Protein AF-A0A2E6EN56-F1 (afdb_monomer)

pLDDT: mean 85.14, std 18.69, range [26.95, 98.31]

Radius of gyration: 37.31 Å; Cα contacts (8 Å, |Δi|>4): 974; chains: 1; bounding box: 71×85×99 Å

Sequence (585 aa):
MVRAETNTGISQSKRQLKFAREELEQKQYEKALRSAESALRLDPSQVEAILLKALAHRGLRHFKQARLLADAYVEELGLDQLSEDDKKLLERIQGAALSRPRGKRSTAQPAEVYTQVVDPQPYRERVESALAEGRCAASISAAFELTTVAPDYADGWRLSGDAQRCANQLRLALLDYRHYLKLGGEEPTVLRLVERLSPRYGRLIVGVKAPGESKGDLTVRLNWGEEGSRYEPLPDGRWLFQDLPTDTAMELVVSGLGLKTTVLNIEPYAAGETREELIEPEWLGLVTINLVDFPAELASTLLITEDRELQVGPGAKIRVTAVGLSAIVQNEFGTSTTHLHVVPDQQVTFDPRLYLPSRLTVSGLPAGSAVNMTVQTDDGRTVPGYADLPAAQGRIDRDTGVRIAPPYSFNSIAGGTGTLQVDHPLLGERQVELVLEGGALNASVFDWQPLPGVEKVKQAYDSWQQAEARARRGVLRTAVLAGVSGAMAVLGTGLFVGAVAEQLVVDEALQRALEKSDPASLDSAAITQAMADHAAARQRRDGLGAASALSFAVTGLGVSLTVTSGRFAKQRLQSVGPWQPELVE

Secondary structure (DSSP, 8-state):
-HHHHHHHHHHHHHHHHHHHHHHHHTT-HHHHHHHHHHHHHH-TT-THHHHHHHHHHHHTT-HHHHHHHHHHHHHHH-GGG--HHHHHHHHHHHHHHHT--TT----------------SHHHHHHHHHHHHTT-HHHHHHHHHHHHHH-TT-HHHHHHHHHHHHHTT-HHHHHHHHHHHHHTT---HHHHHHHHHHGGGSEEEEEEE---GGGTTS-EEEEEETTEEPP-EE-TTS-EEEEEE-SSS-EEEEEE-TTB--EEEEEPPPPTT-EEEEEE---B--EEEEEEPP--TTT-EEEEE-SS-EEEE-TT-EEEEESSS-EEEEEETTEEEEEE----TT-EEEE-GGGG-EEEEEEESPBTT-EEEEEEE-TTS-EEEEEEEPPTT-SEEPTTT-PEEPPPEEEEEEESEEEEEEEEETTTEEEEEEEEE-TTSEEEEE---TTSTTHHHHHHHHHHHHHHHHHHHHHHHHHHHHHGGG-TTS-----SSSHHHHHHHHHHHHHHHHHHHS-TT---HHHHHHHHHHHHHHHHHHHHHTTS------------SSSHHHHHHHHHHHHTT-S--GGG--

Foldseek 3Di:
DVVVVLVVLQVQLVVLQVVLVVCVVVLVLVSSLVSLVSSCLSPVLPLVSLQSNLSSCVSVVVLVLSLLSLVLSCLSQPPVRDDPVSVVSNCVSVVVVVPDDPPDDPPPPPPPLPPPLDDLVSLVVQLVVCLVVLSLSSNLSSLVVSCSNCVLPLVSLQSNLSSCVSVVVLLSSLVSLVSSVVSVNDDPVSVVSNVVSQLQAEKEKEAEDEPPVWLVFKDKWKDWPPDIFDWDQDPVRITMTGSHAQQTWIWIWIDTFQFATDIDIDHGHHRNHYYYYYHYTDGQAKEKEQEAADPPQLWWKWWDANHDIDTDHGRDIDIGHFPPIKIWIAHPLGIFIDTDNGDHPYYDYDYCQQQAKEKEKEWQAFAQKWKWKWFQTPVRDIDIDIDGGHLVAADQDPQQRTGTHDTDMDGSDGFHKMKIWIAHPQQGIDIDIDGGRGSYYHYYYDDSCPRNRSVLSRVVVVVLVVLLVVLVVVLVVLCVVVPPVDPDDDPPPPPPVPVVVLVVVLVVQLVVLVVPPDPVHPDPVSNVVSVVVSVVSVVVVVVVVVPPPDDDDDDDDDDDPVVPSVVVSVVSNVVSPDRRSVPRD

Nearest PDB structures (foldseek):
  1na0-assembly2_B  TM=5.836E-01  e=9.734E-04  unidentified
  6i57-assembly1_A  TM=5.071E-01  e=2.298E-02  Homo sapiens
  8ffw-assembly1_D  TM=5.699E-01  e=5.393E-02  Homo sapiens
  1kt1-assembly1_A  TM=5.776E-01  e=9.366E-02  Saimiri boliviensis
  4zlh-assembly1_A  TM=3.851E-01  e=9.366E-02  Escherichia coli O157:H7

Structure (mmCIF, N/CA/C/O backbone):
data_AF-A0A2E6EN56-F1
#
_entry.id   AF-A0A2E6EN56-F1
#
loop_
_atom_site.group_PDB
_atom_site.id
_atom_site.type_symbol
_atom_site.label_atom_id
_atom_site.label_alt_id
_atom_site.label_comp_id
_atom_site.label_asym_id
_atom_site.label_entity_id
_atom_site.label_seq_id
_atom_site.pdbx_PDB_ins_code
_atom_site.Cartn_x
_atom_site.Cartn_y
_atom_site.Cartn_z
_atom_site.occupancy
_atom_site.B_iso_or_equiv
_atom_site.auth_seq_id
_atom_site.auth_comp_id
_atom_site.auth_asym_id
_atom_site.auth_atom_id
_atom_site.pdbx_PDB_model_num
ATOM 1 N N . MET A 1 1 ? 4.868 39.480 -45.527 1.00 55.81 1 MET A N 1
ATOM 2 C CA . MET A 1 1 ? 3.785 38.661 -44.937 1.00 55.81 1 MET A CA 1
ATOM 3 C C . MET A 1 1 ? 4.239 37.835 -43.731 1.00 55.81 1 MET A C 1
ATOM 5 O O . MET A 1 1 ? 3.549 37.892 -42.730 1.00 55.81 1 MET A O 1
ATOM 9 N N . VAL A 1 2 ? 5.426 37.213 -43.736 1.00 53.62 2 VAL A N 1
ATOM 10 C CA . VAL A 1 2 ? 5.925 36.342 -42.637 1.00 53.62 2 VAL A CA 1
ATOM 11 C C . VAL A 1 2 ? 5.974 36.986 -41.228 1.00 53.62 2 VAL A C 1
ATOM 13 O O . VAL A 1 2 ? 5.741 36.307 -40.239 1.00 53.62 2 VAL A O 1
ATOM 16 N N . ARG A 1 3 ? 6.190 38.307 -41.090 1.00 56.44 3 ARG A N 1
ATOM 17 C CA . ARG A 1 3 ? 6.227 38.983 -39.766 1.00 56.44 3 ARG A CA 1
ATOM 18 C C . ARG A 1 3 ? 4.864 39.143 -39.067 1.00 56.44 3 ARG A C 1
ATOM 20 O O . ARG A 1 3 ? 4.837 39.441 -37.878 1.00 56.44 3 ARG A O 1
ATOM 27 N N . ALA A 1 4 ? 3.744 39.013 -39.784 1.00 61.06 4 ALA A N 1
ATOM 28 C CA . ALA A 1 4 ? 2.412 39.173 -39.186 1.00 61.06 4 ALA A CA 1
ATOM 29 C C . ALA A 1 4 ? 1.901 37.869 -38.539 1.00 61.06 4 ALA A C 1
ATOM 31 O O . ALA A 1 4 ? 1.191 37.917 -37.534 1.00 61.06 4 ALA A O 1
ATOM 32 N N . GLU A 1 5 ? 2.315 36.714 -39.066 1.00 59.47 5 GLU A N 1
ATOM 33 C CA . GLU A 1 5 ? 1.941 35.385 -38.557 1.00 59.47 5 GLU A CA 1
ATOM 34 C C . GLU A 1 5 ? 2.722 35.007 -37.285 1.00 59.47 5 GLU A C 1
ATOM 36 O O . GLU A 1 5 ? 2.162 34.434 -36.353 1.00 59.47 5 GLU A O 1
ATOM 41 N N . THR A 1 6 ? 3.983 35.433 -37.153 1.00 65.75 6 THR A N 1
ATOM 42 C CA . THR A 1 6 ? 4.782 35.172 -35.938 1.00 65.75 6 THR A CA 1
ATOM 43 C C . THR A 1 6 ? 4.214 35.861 -34.691 1.00 65.75 6 THR A C 1
ATOM 45 O O . THR A 1 6 ? 4.269 35.314 -33.592 1.00 65.75 6 THR A O 1
ATOM 48 N N . ASN A 1 7 ? 3.597 37.039 -34.839 1.00 76.00 7 ASN A N 1
ATOM 49 C CA . ASN A 1 7 ? 3.002 37.763 -33.708 1.00 76.00 7 ASN A CA 1
ATOM 50 C C . ASN A 1 7 ? 1.681 37.140 -33.221 1.00 76.00 7 ASN A C 1
ATOM 52 O O . ASN A 1 7 ? 1.316 37.283 -32.048 1.00 76.00 7 ASN A O 1
ATOM 56 N N . THR A 1 8 ? 0.957 36.435 -34.094 1.00 86.81 8 THR A N 1
ATOM 57 C CA . THR A 1 8 ? -0.288 35.751 -33.715 1.00 86.81 8 THR A CA 1
ATOM 58 C C . THR A 1 8 ? -0.005 34.459 -32.951 1.00 86.81 8 THR A C 1
ATOM 60 O O . THR A 1 8 ? -0.634 34.242 -31.918 1.00 86.81 8 THR A O 1
ATOM 63 N N . GLY A 1 9 ? 1.001 33.672 -33.347 1.00 88.69 9 GLY A N 1
ATOM 64 C CA . GLY A 1 9 ? 1.415 32.469 -32.606 1.00 88.69 9 GLY A CA 1
ATOM 65 C C . GLY A 1 9 ? 1.876 32.767 -31.173 1.00 88.69 9 GLY A C 1
ATOM 66 O O . GLY A 1 9 ? 1.345 32.199 -30.219 1.00 88.69 9 GLY A O 1
ATOM 67 N N . ILE A 1 10 ? 2.772 33.746 -30.998 1.00 91.12 10 ILE A N 1
ATOM 68 C CA . ILE A 1 10 ? 3.302 34.133 -29.675 1.00 91.12 10 ILE A CA 1
ATOM 69 C C . ILE A 1 10 ? 2.187 34.662 -28.757 1.00 91.12 10 ILE A C 1
ATOM 71 O O . ILE A 1 10 ? 2.121 34.324 -27.573 1.00 91.12 10 ILE A O 1
ATOM 75 N N . SER A 1 11 ? 1.276 35.491 -29.279 1.00 93.06 11 SER A N 1
ATOM 76 C CA . SER A 1 11 ? 0.159 36.013 -28.474 1.00 93.06 11 SER A CA 1
ATOM 77 C C . SER A 1 11 ? -0.835 34.918 -28.074 1.00 93.06 11 SER A C 1
ATOM 79 O O . SER A 1 11 ? -1.325 34.921 -26.941 1.00 93.06 11 SER A O 1
ATOM 81 N N . GLN A 1 12 ? -1.091 33.948 -28.956 1.00 93.94 12 GLN A N 1
ATOM 82 C CA . GLN A 1 12 ? -1.894 32.772 -28.627 1.00 93.94 12 GLN A CA 1
ATOM 83 C C . GLN A 1 12 ? -1.198 31.877 -27.596 1.00 93.94 12 GLN A C 1
ATOM 85 O O . GLN A 1 12 ? -1.860 31.458 -26.648 1.00 93.94 12 GLN A O 1
ATOM 90 N N . SER A 1 13 ? 0.114 31.648 -27.710 1.00 95.06 13 SER A N 1
ATOM 91 C CA . SER A 1 13 ? 0.883 30.883 -26.720 1.00 95.06 13 SER A CA 1
ATOM 92 C C . SER A 1 13 ? 0.779 31.502 -25.322 1.00 95.06 13 SER A C 1
ATOM 94 O O . SER A 1 13 ? 0.376 30.833 -24.370 1.00 95.06 13 SER A O 1
ATOM 96 N N . LYS A 1 14 ? 0.990 32.821 -25.202 1.00 96.00 14 LYS A N 1
ATOM 97 C CA . LYS A 1 14 ? 0.831 33.552 -23.929 1.00 96.00 14 LYS A CA 1
ATOM 98 C C . LYS A 1 14 ? -0.570 33.412 -23.334 1.00 96.00 14 LYS A C 1
ATOM 100 O O . LYS A 1 14 ? -0.722 33.333 -22.114 1.00 96.00 14 LYS A O 1
ATOM 105 N N . ARG A 1 15 ? -1.603 33.371 -24.180 1.00 96.75 15 ARG A N 1
ATOM 106 C CA . ARG A 1 15 ? -2.985 33.141 -23.738 1.00 96.75 15 ARG A CA 1
ATOM 107 C C . ARG A 1 15 ? -3.179 31.720 -23.206 1.00 96.75 15 ARG A C 1
ATOM 109 O O . ARG A 1 15 ? -3.791 31.566 -22.156 1.00 96.75 15 ARG A O 1
ATOM 116 N N . GLN A 1 16 ? -2.642 30.713 -23.893 1.00 97.50 16 GLN A N 1
ATOM 117 C CA . GLN A 1 16 ? -2.693 29.319 -23.439 1.00 97.50 16 GLN A CA 1
ATOM 118 C C . GLN A 1 16 ? -1.946 29.123 -22.115 1.00 97.50 16 GLN A C 1
ATOM 120 O O . GLN A 1 16 ? -2.447 28.463 -21.210 1.00 97.50 16 GLN A O 1
ATOM 125 N N . LEU A 1 17 ? -0.802 29.786 -21.949 1.00 97.38 17 LEU A N 1
ATOM 126 C CA . LEU A 1 17 ? -0.060 29.780 -20.693 1.00 97.38 17 LEU A CA 1
ATOM 127 C C . LEU A 1 17 ? -0.869 30.392 -19.540 1.00 97.38 17 LEU A C 1
ATOM 129 O O . LEU A 1 17 ? -0.884 29.854 -18.434 1.00 97.38 17 LEU A O 1
ATOM 133 N N . LYS A 1 18 ? -1.578 31.500 -19.798 1.00 97.62 18 LYS A N 1
ATOM 134 C CA . LYS A 1 18 ? -2.479 32.106 -18.811 1.00 97.62 18 LYS A CA 1
ATOM 135 C C . LYS A 1 18 ? -3.576 31.125 -18.382 1.00 97.62 18 LYS A C 1
ATOM 137 O O . LYS A 1 18 ? -3.785 30.971 -17.183 1.00 97.62 18 LYS A O 1
ATOM 142 N N . PHE A 1 19 ? -4.210 30.433 -19.331 1.00 97.62 19 PHE A N 1
ATOM 143 C CA . PHE A 1 19 ? -5.202 29.401 -19.014 1.00 97.62 19 PHE A CA 1
ATOM 144 C C . PHE A 1 19 ? -4.607 28.264 -18.184 1.00 97.62 19 PHE A C 1
ATOM 146 O O . PHE A 1 19 ? -5.198 27.884 -17.179 1.00 97.62 19 PHE A O 1
ATOM 153 N N . ALA A 1 20 ? -3.404 27.792 -18.520 1.00 97.56 20 ALA A N 1
ATOM 154 C CA . ALA A 1 20 ? -2.742 26.742 -17.753 1.00 97.56 20 ALA A CA 1
ATOM 155 C C . ALA A 1 20 ? -2.527 27.125 -16.275 1.00 97.56 20 ALA A C 1
ATOM 157 O O . ALA A 1 20 ? -2.727 26.289 -15.392 1.00 97.56 20 ALA A O 1
ATOM 158 N N . ARG A 1 21 ? -2.167 28.386 -15.983 1.00 97.31 21 ARG A N 1
ATOM 159 C CA . ARG A 1 21 ? -2.047 28.879 -14.596 1.00 97.31 21 ARG A CA 1
ATOM 160 C C . ARG A 1 21 ? -3.393 28.888 -13.873 1.00 97.31 21 ARG A C 1
ATOM 162 O O . ARG A 1 21 ? -3.497 28.342 -12.778 1.00 97.31 21 ARG A O 1
ATOM 169 N N . GLU A 1 22 ? -4.420 29.461 -14.498 1.00 97.81 22 GLU A N 1
ATOM 170 C CA . GLU A 1 22 ? -5.772 29.538 -13.922 1.00 97.81 22 GLU A CA 1
ATOM 171 C C . GLU A 1 22 ? -6.339 28.134 -13.636 1.00 97.81 22 GLU A C 1
ATOM 173 O O . GLU A 1 22 ? -6.933 27.882 -12.588 1.00 97.81 22 GLU A O 1
ATOM 178 N N . GLU A 1 23 ? -6.104 27.182 -14.538 1.00 97.81 23 GLU A N 1
ATOM 179 C CA . GLU A 1 23 ? -6.534 25.791 -14.387 1.00 97.81 23 GLU A CA 1
ATOM 180 C C . GLU A 1 23 ? -5.770 25.062 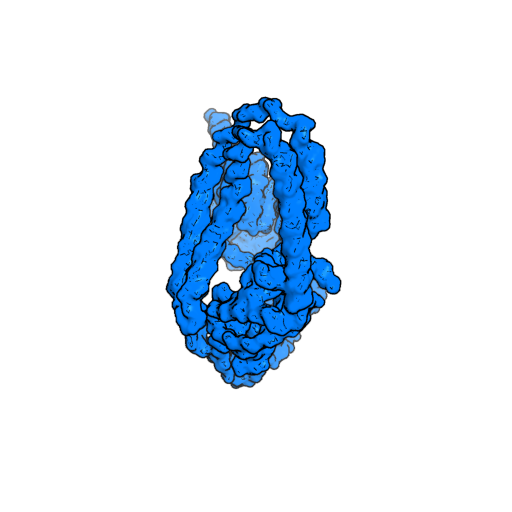-13.270 1.00 97.81 23 GLU A C 1
ATOM 182 O O . GLU A 1 23 ? -6.375 24.281 -12.530 1.00 97.81 23 GLU A O 1
ATOM 187 N N . LEU A 1 24 ? -4.472 25.338 -13.086 1.00 97.12 24 LEU A N 1
ATOM 188 C CA . LEU A 1 24 ? -3.689 24.823 -11.954 1.00 97.12 24 LEU A CA 1
ATOM 189 C C . LEU A 1 24 ? -4.214 25.324 -10.607 1.00 97.12 24 LEU A C 1
ATOM 191 O O . LEU A 1 24 ? -4.358 24.527 -9.676 1.00 97.12 24 LEU A O 1
ATOM 195 N N . GLU A 1 25 ? -4.518 26.618 -10.502 1.00 96.44 25 GLU A N 1
ATOM 196 C CA . GLU A 1 25 ? -5.085 27.228 -9.291 1.00 96.44 25 GLU A CA 1
ATOM 197 C C . GLU A 1 25 ? -6.437 26.599 -8.931 1.00 96.44 25 GLU A C 1
ATOM 199 O O . GLU A 1 25 ? -6.714 26.314 -7.763 1.00 96.44 25 GLU A O 1
ATOM 204 N N . GLN A 1 26 ? -7.242 26.280 -9.947 1.00 97.38 26 GLN A N 1
ATOM 205 C CA . GLN A 1 26 ? -8.521 25.579 -9.807 1.00 97.38 26 GLN A CA 1
ATOM 206 C C . GLN A 1 26 ? -8.382 24.060 -9.619 1.00 97.38 26 GLN A C 1
ATOM 208 O O . GLN A 1 26 ? -9.392 23.360 -9.540 1.00 97.38 26 GLN A O 1
ATOM 213 N N . LYS A 1 27 ? -7.152 23.531 -9.546 1.00 96.25 27 LYS A N 1
ATOM 214 C CA . LYS A 1 27 ? -6.843 22.093 -9.443 1.00 96.25 27 LYS A CA 1
ATOM 215 C C . LYS A 1 27 ? -7.382 21.253 -10.614 1.00 96.25 27 LYS A C 1
ATOM 217 O O . LYS A 1 27 ? -7.577 20.048 -10.478 1.00 96.25 27 LYS A O 1
ATOM 222 N N . GLN A 1 28 ? -7.591 21.864 -11.779 1.00 96.38 28 GLN A N 1
ATOM 223 C CA . GLN A 1 28 ? -7.999 21.198 -13.021 1.00 96.38 28 GLN A CA 1
ATOM 224 C C . GLN A 1 28 ? -6.760 20.725 -13.794 1.00 96.38 28 GLN A C 1
ATOM 226 O O . GLN A 1 28 ? -6.487 21.166 -14.910 1.00 96.38 28 GLN A O 1
ATOM 231 N N . TYR A 1 29 ? -5.986 19.829 -13.178 1.00 95.81 29 TYR A N 1
ATOM 232 C CA . TYR A 1 29 ? -4.628 19.490 -13.618 1.00 95.81 29 TYR A CA 1
ATOM 233 C C . TYR A 1 29 ? -4.540 18.964 -15.060 1.00 95.81 29 TYR A C 1
ATOM 235 O O . TYR A 1 29 ? -3.627 19.334 -15.791 1.00 95.81 29 TYR A O 1
ATOM 243 N N . GLU A 1 30 ? -5.496 18.152 -15.511 1.00 93.25 30 GLU A N 1
ATOM 244 C CA . GLU A 1 30 ? -5.507 17.634 -16.889 1.00 93.25 30 GLU A CA 1
ATOM 245 C C . GLU A 1 30 ? -5.739 18.726 -17.937 1.00 93.25 30 GLU A C 1
ATOM 247 O O . GLU A 1 30 ? -5.159 18.687 -19.021 1.00 93.25 30 GLU A O 1
ATOM 252 N N . LYS A 1 31 ? -6.585 19.718 -17.628 1.00 93.88 31 LYS A N 1
ATOM 253 C CA . LYS A 1 31 ? -6.787 20.859 -18.526 1.00 93.88 31 LYS A CA 1
ATOM 254 C C . LYS A 1 31 ? -5.544 21.735 -18.563 1.00 93.88 31 LYS A C 1
ATOM 256 O O . LYS A 1 31 ? -5.072 22.032 -19.655 1.00 93.88 31 LYS A O 1
ATOM 261 N N . ALA A 1 32 ? -4.957 22.003 -17.394 1.00 96.19 32 ALA A N 1
ATOM 262 C CA . ALA A 1 32 ? -3.712 22.750 -17.302 1.00 96.19 32 ALA A CA 1
ATOM 263 C C . ALA A 1 32 ? -2.592 22.120 -18.142 1.00 96.19 32 ALA A C 1
ATOM 265 O O . ALA A 1 32 ? -1.861 22.842 -18.818 1.00 96.19 32 ALA A O 1
ATOM 266 N N . LEU A 1 33 ? -2.492 20.782 -18.157 1.00 94.06 33 LEU A N 1
ATOM 267 C CA . LEU A 1 33 ? -1.560 20.063 -19.032 1.00 94.06 33 LEU A CA 1
ATOM 268 C C . LEU A 1 33 ? -1.819 20.354 -20.512 1.00 94.06 33 LEU A C 1
ATOM 270 O O . LEU A 1 33 ? -0.882 20.727 -21.215 1.00 94.06 33 LEU A O 1
ATOM 274 N N . ARG A 1 34 ? -3.072 20.250 -20.975 1.00 92.31 34 ARG A N 1
ATOM 275 C CA . ARG A 1 34 ? -3.441 20.529 -22.377 1.00 92.31 34 ARG A CA 1
ATOM 276 C C . ARG A 1 34 ? -3.173 21.980 -22.779 1.00 92.31 34 ARG A C 1
ATOM 278 O O . ARG A 1 34 ? -2.689 22.236 -23.883 1.00 92.31 34 ARG A O 1
ATOM 285 N N . SER A 1 35 ? -3.475 22.925 -21.894 1.00 95.75 35 SER A N 1
ATOM 286 C CA . SER A 1 35 ? -3.231 24.353 -22.113 1.00 95.75 35 SER A CA 1
ATOM 287 C C . SER A 1 35 ? -1.729 24.651 -22.174 1.00 95.75 35 SER A C 1
ATOM 289 O O . SER A 1 35 ? -1.264 25.304 -23.108 1.00 95.75 35 SER A O 1
ATOM 291 N N . ALA A 1 36 ? -0.935 24.106 -21.247 1.00 95.81 36 ALA A N 1
ATOM 292 C CA . ALA A 1 36 ? 0.518 24.274 -21.251 1.00 95.81 36 ALA A CA 1
ATOM 293 C C . ALA A 1 36 ? 1.183 23.600 -22.467 1.00 95.81 36 ALA A C 1
ATOM 295 O O . ALA A 1 36 ? 2.085 24.168 -23.079 1.00 95.81 36 ALA A O 1
ATOM 296 N N . GLU A 1 37 ? 0.710 22.422 -22.873 1.00 91.56 37 GLU A N 1
ATOM 297 C CA . GLU A 1 37 ? 1.168 21.742 -24.089 1.00 91.56 37 GLU A CA 1
ATOM 298 C C . GLU A 1 37 ? 0.831 22.541 -25.352 1.00 91.56 37 GLU A C 1
ATOM 300 O O . GLU A 1 37 ? 1.676 22.707 -26.233 1.00 91.56 37 GLU A O 1
ATOM 305 N N . SER A 1 38 ? -0.370 23.120 -25.412 1.00 92.19 38 SER A N 1
ATOM 306 C CA . SER A 1 38 ? -0.758 24.017 -26.501 1.00 92.19 38 SER A CA 1
ATOM 307 C C . SER A 1 38 ? 0.135 25.257 -26.565 1.00 92.19 38 SER A C 1
ATOM 309 O O . SER A 1 38 ? 0.482 25.681 -27.665 1.00 92.19 38 SER A O 1
ATOM 311 N N . ALA A 1 39 ? 0.534 25.816 -25.416 1.00 94.25 39 ALA A N 1
ATOM 312 C CA . ALA A 1 39 ? 1.480 26.930 -25.356 1.00 94.25 39 ALA A CA 1
ATOM 313 C C . ALA A 1 39 ? 2.852 26.541 -25.935 1.00 94.25 39 ALA A C 1
ATOM 315 O O . ALA A 1 39 ? 3.345 27.236 -26.821 1.00 94.25 39 ALA A O 1
ATOM 316 N N . LEU A 1 40 ? 3.415 25.396 -25.524 1.00 90.06 40 LEU A N 1
ATOM 317 C CA . LEU A 1 40 ? 4.697 24.893 -26.050 1.00 90.06 40 LEU A CA 1
ATOM 318 C C . LEU A 1 40 ? 4.652 24.585 -27.548 1.00 90.06 40 LEU A C 1
ATOM 320 O O . LEU A 1 40 ? 5.636 24.793 -28.248 1.00 90.06 40 LEU A O 1
ATOM 324 N N . ARG A 1 41 ? 3.518 24.091 -28.055 1.00 87.38 41 ARG A N 1
ATOM 325 C CA . ARG A 1 41 ? 3.346 23.836 -29.491 1.00 87.38 41 ARG A CA 1
ATOM 326 C C . ARG A 1 41 ? 3.322 25.132 -30.306 1.00 87.38 41 ARG A C 1
ATOM 328 O O . ARG A 1 41 ? 3.822 25.156 -31.423 1.00 87.38 41 ARG A O 1
ATOM 335 N N . LEU A 1 42 ? 2.699 26.183 -29.772 1.00 90.19 42 LEU A N 1
ATOM 336 C CA . LEU A 1 42 ? 2.596 27.487 -30.436 1.00 90.19 42 LEU A CA 1
ATOM 337 C C . LEU A 1 42 ? 3.894 28.298 -30.342 1.00 90.19 42 LEU A C 1
ATOM 339 O O . LEU A 1 42 ? 4.216 29.039 -31.267 1.00 90.19 42 LEU A O 1
ATOM 343 N N . ASP A 1 43 ? 4.607 28.181 -29.223 1.00 90.62 43 ASP A N 1
ATOM 344 C CA . ASP A 1 43 ? 5.891 28.831 -28.977 1.00 90.62 43 ASP A CA 1
ATOM 345 C C . ASP A 1 43 ? 6.791 27.911 -28.130 1.00 90.62 43 ASP A C 1
ATOM 347 O O . ASP A 1 43 ? 6.663 27.882 -26.899 1.00 90.62 43 ASP A O 1
ATOM 351 N N . PRO A 1 44 ? 7.716 27.169 -28.767 1.00 85.06 44 PRO A N 1
ATOM 352 C CA . PRO A 1 44 ? 8.646 26.287 -28.065 1.00 85.06 44 PRO A CA 1
ATOM 353 C C . PRO A 1 44 ? 9.588 27.009 -27.092 1.00 85.06 44 PRO A C 1
ATOM 355 O O . PRO A 1 44 ? 10.167 26.355 -26.230 1.00 85.06 44 PRO A O 1
ATOM 358 N N . SER A 1 45 ? 9.739 28.337 -27.203 1.00 87.81 45 SER A N 1
ATOM 359 C CA . SER A 1 45 ? 10.585 29.136 -26.304 1.00 87.81 45 SER A CA 1
ATOM 360 C C . SER A 1 45 ? 9.906 29.490 -24.974 1.00 87.81 45 SER A C 1
ATOM 362 O O . SER A 1 45 ? 10.530 30.084 -24.095 1.00 87.81 45 SER A O 1
ATOM 364 N N . GLN A 1 46 ? 8.634 29.120 -24.785 1.00 92.56 46 GLN A N 1
ATOM 365 C CA . GLN A 1 46 ? 7.878 29.431 -23.573 1.00 92.56 46 GLN A CA 1
ATOM 366 C C . GLN A 1 46 ? 8.231 28.479 -22.414 1.00 92.56 46 GLN A C 1
ATOM 368 O O . GLN A 1 46 ? 7.434 27.628 -22.017 1.00 92.56 46 GLN A O 1
ATOM 373 N N . VAL A 1 47 ? 9.422 28.660 -21.836 1.00 92.06 47 VAL A N 1
ATOM 374 C CA . VAL A 1 47 ? 10.010 27.787 -20.799 1.00 92.06 47 VAL A CA 1
ATOM 375 C C . VAL A 1 47 ? 9.092 27.590 -19.585 1.00 92.06 47 VAL A C 1
ATOM 377 O O . VAL A 1 47 ? 8.988 26.493 -19.044 1.00 92.06 47 VAL A O 1
ATOM 380 N N . GLU A 1 48 ? 8.334 28.614 -19.195 1.00 94.44 48 GLU A N 1
ATOM 381 C CA . GLU A 1 48 ? 7.390 28.527 -18.073 1.00 94.44 48 GLU A CA 1
ATOM 382 C C . GLU A 1 48 ? 6.310 27.447 -18.255 1.00 94.44 48 GLU A C 1
ATOM 384 O O . GLU A 1 48 ? 5.859 26.845 -17.279 1.00 94.44 48 GLU A O 1
ATOM 389 N N . ALA A 1 49 ? 5.909 27.142 -19.493 1.00 94.50 49 ALA A N 1
ATOM 390 C CA . ALA A 1 49 ? 4.941 26.078 -19.739 1.00 94.50 49 ALA A CA 1
ATOM 391 C C . ALA A 1 49 ? 5.456 24.712 -19.247 1.00 94.50 49 ALA A C 1
ATOM 393 O O . ALA A 1 49 ? 4.656 23.893 -18.795 1.00 94.50 49 ALA A O 1
ATOM 394 N N . ILE A 1 50 ? 6.776 24.486 -19.252 1.00 93.62 50 ILE A N 1
ATOM 395 C CA . ILE A 1 50 ? 7.412 23.272 -18.718 1.00 93.62 50 ILE A CA 1
ATOM 396 C C . ILE A 1 50 ? 7.168 23.164 -17.204 1.00 93.62 50 ILE A C 1
ATOM 398 O O . ILE A 1 50 ? 6.725 22.117 -16.722 1.00 93.62 50 ILE A O 1
ATOM 402 N N . LEU A 1 51 ? 7.363 24.259 -16.459 1.00 95.50 51 LEU A N 1
ATOM 403 C CA . LEU A 1 51 ? 7.106 24.305 -15.016 1.00 95.50 51 LEU A CA 1
ATOM 404 C C . LEU A 1 51 ? 5.625 24.062 -14.694 1.00 95.50 51 LEU A C 1
ATOM 406 O O . LEU A 1 51 ? 5.304 23.287 -13.789 1.00 95.50 51 LEU A O 1
ATOM 410 N N . LEU A 1 52 ? 4.705 24.670 -15.451 1.00 96.25 52 LEU A N 1
ATOM 411 C CA . LEU A 1 52 ? 3.268 24.450 -15.253 1.00 96.25 52 LEU A CA 1
ATOM 412 C C . LEU A 1 52 ? 2.882 22.985 -15.506 1.00 96.25 52 LEU A C 1
ATOM 414 O O . LEU A 1 52 ? 2.104 22.416 -14.734 1.00 96.25 52 LEU A O 1
ATOM 418 N N . LYS A 1 53 ? 3.476 22.328 -16.513 1.00 95.50 53 LYS A N 1
ATOM 419 C CA . LYS A 1 53 ? 3.295 20.882 -16.719 1.00 95.50 53 LYS A CA 1
ATOM 420 C C . LYS A 1 53 ? 3.827 20.075 -15.537 1.00 95.50 53 LYS A C 1
ATOM 422 O O . LYS A 1 53 ? 3.124 19.184 -15.058 1.00 95.50 53 LYS A O 1
ATOM 427 N N . ALA A 1 54 ? 5.015 20.400 -15.024 1.00 94.88 54 ALA A N 1
ATOM 428 C CA . ALA A 1 54 ? 5.590 19.725 -13.859 1.00 94.88 54 ALA A CA 1
ATOM 429 C C . ALA A 1 54 ? 4.653 19.800 -12.638 1.00 94.88 54 ALA A C 1
ATOM 431 O O . ALA A 1 54 ? 4.371 18.791 -11.983 1.00 94.88 54 ALA A O 1
ATOM 432 N N . LEU A 1 55 ? 4.099 20.986 -12.368 1.00 95.06 55 LEU A N 1
ATOM 433 C CA . LEU A 1 55 ? 3.138 21.211 -11.287 1.00 95.06 55 LEU A CA 1
ATOM 434 C C . LEU A 1 55 ? 1.826 20.449 -11.497 1.00 95.06 55 LEU A C 1
ATOM 436 O O . LEU A 1 55 ? 1.297 19.876 -10.540 1.00 95.06 55 LEU A O 1
ATOM 440 N N . A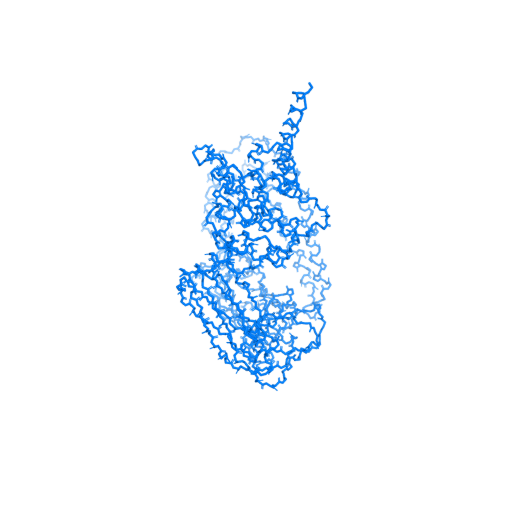LA A 1 56 ? 1.318 20.394 -12.728 1.00 95.19 56 ALA A N 1
ATOM 441 C CA . ALA A 1 56 ? 0.101 19.656 -13.043 1.00 95.19 56 ALA A CA 1
ATOM 442 C C . ALA A 1 56 ? 0.298 18.141 -12.865 1.00 95.19 56 ALA A C 1
ATOM 444 O O . ALA A 1 56 ? -0.502 17.492 -12.189 1.00 95.19 56 ALA A O 1
ATOM 445 N N . HIS A 1 57 ? 1.410 17.587 -13.362 1.00 92.81 57 HIS A N 1
ATOM 446 C CA . HIS A 1 57 ? 1.783 16.188 -13.130 1.00 92.81 57 HIS A CA 1
ATOM 447 C C . HIS A 1 57 ? 1.923 15.873 -11.640 1.00 92.81 57 HIS A C 1
ATOM 449 O O . HIS A 1 57 ? 1.449 14.835 -11.179 1.00 92.81 57 HIS A O 1
ATOM 455 N N . ARG A 1 58 ? 2.501 16.784 -10.852 1.00 92.75 58 ARG A N 1
ATOM 456 C CA . ARG A 1 58 ? 2.556 16.634 -9.395 1.00 92.75 58 ARG A CA 1
ATOM 457 C C . ARG A 1 58 ? 1.160 16.614 -8.769 1.00 92.75 58 ARG A C 1
ATOM 459 O O . ARG A 1 58 ? 0.913 15.780 -7.898 1.00 92.75 58 ARG A O 1
ATOM 466 N N . GLY A 1 59 ? 0.257 17.495 -9.202 1.00 91.88 59 GLY A N 1
ATOM 467 C CA . GLY A 1 59 ? -1.145 17.516 -8.767 1.00 91.88 59 GLY A CA 1
ATOM 468 C C . GLY A 1 59 ? -1.869 16.194 -9.037 1.00 91.88 59 GLY A C 1
ATOM 469 O O . GLY A 1 59 ? -2.582 15.691 -8.170 1.00 91.88 59 GLY A O 1
ATOM 470 N N . LEU A 1 60 ? -1.578 15.575 -10.185 1.00 90.88 60 LEU A N 1
ATOM 471 C CA . LEU A 1 60 ? -2.043 14.237 -10.575 1.00 90.88 60 LEU A CA 1
ATOM 472 C C . LEU A 1 60 ? -1.276 13.084 -9.908 1.00 90.88 60 LEU A C 1
ATOM 474 O O . LEU A 1 60 ? -1.586 11.921 -10.140 1.00 90.88 60 LEU A O 1
ATOM 478 N N . ARG A 1 61 ? -0.278 13.374 -9.062 1.00 89.06 61 ARG A N 1
ATOM 479 C CA . ARG A 1 61 ? 0.607 12.386 -8.413 1.00 89.06 61 ARG A CA 1
ATOM 480 C C . ARG A 1 61 ? 1.477 11.576 -9.389 1.00 89.06 61 ARG A C 1
ATOM 482 O O . ARG A 1 61 ? 1.990 10.512 -9.033 1.00 89.06 61 ARG A O 1
ATOM 489 N N . HIS A 1 62 ? 1.716 12.111 -10.583 1.00 86.31 62 HIS A N 1
ATOM 490 C CA . HIS A 1 62 ? 2.665 11.621 -11.587 1.00 86.31 62 HIS A CA 1
ATOM 491 C C . HIS A 1 62 ? 4.082 12.136 -11.271 1.00 86.31 62 HIS A C 1
ATOM 493 O O . HIS A 1 62 ? 4.656 12.945 -11.999 1.00 86.31 62 HIS A O 1
ATOM 499 N N . PHE A 1 63 ? 4.635 11.727 -10.123 1.00 86.50 63 PHE A N 1
ATOM 500 C CA . PHE A 1 63 ? 5.856 12.333 -9.569 1.00 86.50 63 PHE A CA 1
ATOM 501 C C . PHE A 1 63 ? 7.107 12.147 -10.440 1.00 86.50 63 PHE A C 1
ATOM 503 O O . PHE A 1 63 ? 7.919 13.066 -10.509 1.00 86.50 63 PHE A O 1
ATOM 510 N N . LYS A 1 64 ? 7.254 11.006 -11.133 1.00 82.75 64 LYS A N 1
ATOM 511 C CA . LYS A 1 64 ? 8.393 10.762 -12.040 1.00 82.75 64 LYS A CA 1
ATOM 512 C C . LYS A 1 64 ? 8.395 11.784 -13.182 1.00 82.75 64 LYS A C 1
ATOM 514 O O . LYS A 1 64 ? 9.407 12.427 -13.428 1.00 82.75 64 LYS A O 1
ATOM 519 N N . GLN A 1 65 ? 7.238 11.997 -13.804 1.00 84.25 65 GLN A N 1
ATOM 520 C CA . GLN A 1 65 ? 7.040 12.970 -14.878 1.00 84.25 65 GLN A CA 1
ATOM 521 C C . GLN A 1 65 ? 7.233 14.403 -14.387 1.00 84.25 65 GLN A C 1
ATOM 523 O O . GLN A 1 65 ? 7.928 15.186 -15.027 1.00 84.25 65 GLN A O 1
ATOM 528 N N . ALA A 1 66 ? 6.662 14.733 -13.225 1.00 90.12 66 ALA A N 1
ATOM 529 C CA . ALA A 1 66 ? 6.827 16.049 -12.618 1.00 90.12 66 ALA A CA 1
ATOM 530 C C . ALA A 1 66 ? 8.306 16.390 -12.392 1.00 90.12 66 ALA A C 1
ATOM 532 O O . ALA A 1 66 ? 8.719 17.514 -12.655 1.00 90.12 66 ALA A O 1
ATOM 533 N N . ARG A 1 67 ? 9.105 15.415 -11.941 1.00 88.38 67 ARG A N 1
ATOM 534 C CA . ARG A 1 67 ? 10.544 15.586 -11.735 1.00 88.38 67 ARG A CA 1
ATOM 535 C C . ARG A 1 67 ? 11.302 15.779 -13.049 1.00 88.38 67 ARG A C 1
ATOM 537 O O . ARG A 1 67 ? 12.067 16.725 -13.138 1.00 88.38 67 ARG A O 1
ATOM 544 N N . LEU A 1 68 ? 11.051 14.951 -14.065 1.00 81.38 68 LEU A N 1
ATOM 545 C CA . LEU A 1 68 ? 11.709 15.094 -15.372 1.00 81.38 68 LEU A CA 1
ATOM 546 C C . LEU A 1 68 ? 11.458 16.475 -15.997 1.00 81.38 68 LEU A C 1
ATOM 548 O O . LEU A 1 68 ? 12.385 17.111 -16.486 1.00 81.38 68 LEU A O 1
ATOM 552 N N . LEU A 1 69 ? 10.216 16.963 -15.927 1.00 89.06 69 LEU A N 1
ATOM 553 C CA . LEU A 1 69 ? 9.856 18.300 -16.406 1.00 89.06 69 LEU A CA 1
ATOM 554 C C . LEU A 1 69 ? 10.498 19.413 -15.565 1.00 89.06 69 LEU A C 1
ATOM 556 O O . LEU A 1 69 ? 10.930 20.424 -16.109 1.00 89.06 69 LEU A O 1
ATOM 560 N N . ALA A 1 70 ? 10.575 19.239 -14.245 1.00 90.44 70 ALA A N 1
ATOM 561 C CA . ALA A 1 70 ? 11.259 20.179 -13.361 1.00 90.44 70 ALA A CA 1
ATOM 562 C C . ALA A 1 70 ? 12.760 20.276 -13.684 1.00 90.44 70 ALA A C 1
ATOM 564 O O . ALA A 1 70 ? 13.290 21.380 -13.771 1.00 90.44 70 ALA A O 1
ATOM 565 N N . ASP A 1 71 ? 13.422 19.143 -13.919 1.00 85.50 71 ASP A N 1
ATOM 566 C CA . ASP A 1 71 ? 14.837 19.101 -14.296 1.00 85.50 71 ASP A CA 1
ATOM 567 C C . ASP A 1 71 ? 15.057 19.762 -15.674 1.00 85.50 71 ASP A C 1
ATOM 569 O O . ASP A 1 71 ? 15.992 20.545 -15.834 1.00 85.50 71 ASP A O 1
ATOM 573 N N . ALA A 1 72 ? 14.145 19.548 -16.634 1.00 84.69 72 ALA A N 1
ATOM 574 C CA . ALA A 1 72 ? 14.154 20.247 -17.923 1.00 84.69 72 ALA A CA 1
ATOM 575 C C . ALA A 1 72 ? 13.994 21.771 -17.769 1.00 84.69 72 ALA A C 1
ATOM 577 O O . ALA A 1 72 ? 14.725 22.531 -18.390 1.00 84.69 72 ALA A O 1
ATOM 578 N N . TYR A 1 73 ? 13.091 22.239 -16.902 1.00 93.50 73 TYR A N 1
ATOM 579 C CA . TYR A 1 73 ? 12.918 23.672 -16.629 1.00 93.50 73 TYR A CA 1
ATOM 580 C C . TYR A 1 73 ? 14.196 24.324 -16.071 1.00 93.50 73 TYR A C 1
ATOM 582 O O . TYR A 1 73 ? 14.556 25.433 -16.469 1.00 93.50 73 TYR A O 1
ATOM 590 N N . VAL A 1 74 ? 14.895 23.626 -15.170 1.00 91.94 74 VAL A N 1
ATOM 591 C CA . VAL A 1 74 ? 16.166 24.091 -14.594 1.00 91.94 74 VAL A CA 1
ATOM 592 C C . VAL A 1 74 ? 17.274 24.149 -15.645 1.00 91.94 74 VAL A C 1
ATOM 594 O O . VAL A 1 74 ? 18.065 25.088 -15.620 1.00 91.94 74 VAL A O 1
ATOM 597 N N . GLU A 1 75 ? 17.340 23.176 -16.556 1.00 89.25 75 GLU A N 1
ATOM 598 C CA . GLU A 1 75 ? 18.324 23.164 -17.646 1.00 89.25 75 GLU A CA 1
ATOM 599 C C . GLU A 1 75 ? 18.156 24.370 -18.582 1.00 89.25 75 GLU A C 1
ATOM 601 O O . GLU A 1 75 ? 19.144 25.015 -18.922 1.00 89.25 75 GLU A O 1
ATOM 606 N N . GLU A 1 76 ? 16.916 24.708 -18.949 1.00 88.19 76 GLU A N 1
ATOM 607 C CA . GLU A 1 76 ? 16.617 25.801 -19.887 1.00 88.19 76 GLU A CA 1
ATOM 608 C C . GLU A 1 76 ? 16.957 27.193 -19.337 1.00 88.19 76 GLU A C 1
ATOM 610 O O . GLU A 1 76 ? 17.464 28.044 -20.066 1.00 88.19 76 GLU A O 1
ATOM 615 N N . LEU A 1 77 ? 16.666 27.453 -18.058 1.00 91.25 77 LEU A N 1
ATOM 616 C CA . LEU A 1 77 ? 16.928 28.761 -17.437 1.00 91.25 77 LEU A CA 1
ATOM 617 C C . LEU A 1 77 ? 18.317 28.850 -16.798 1.00 91.25 77 LEU A C 1
ATOM 619 O O . LEU A 1 77 ? 18.899 29.929 -16.709 1.00 91.25 77 LEU A O 1
ATOM 623 N N . GLY A 1 78 ? 18.855 27.726 -16.328 1.00 90.38 78 GLY A N 1
ATOM 624 C CA . GLY A 1 78 ? 19.989 27.696 -15.414 1.00 90.38 78 GLY A CA 1
ATOM 625 C C . GLY A 1 78 ? 19.591 28.066 -13.979 1.00 90.38 78 GLY A C 1
ATOM 626 O O . GLY A 1 78 ? 18.755 28.937 -13.735 1.00 90.38 78 GLY A O 1
ATOM 627 N N . LEU A 1 79 ? 20.228 27.416 -12.998 1.00 85.56 79 LEU A N 1
ATOM 628 C CA . LEU A 1 79 ? 19.916 27.576 -11.568 1.00 85.56 79 LEU A CA 1
ATOM 629 C C . LEU A 1 79 ? 19.992 29.032 -11.074 1.00 85.56 79 LEU A C 1
ATOM 631 O O . LEU A 1 79 ? 19.194 29.435 -10.227 1.00 85.56 79 LEU A O 1
ATOM 635 N N . ASP A 1 80 ? 20.924 29.817 -11.617 1.00 90.25 80 ASP A N 1
ATOM 636 C CA . ASP A 1 80 ? 21.165 31.205 -11.205 1.00 90.25 80 ASP A CA 1
ATOM 637 C C . ASP A 1 80 ? 20.075 32.176 -11.681 1.00 90.25 80 ASP A C 1
ATOM 639 O O . ASP A 1 80 ? 19.922 33.256 -11.112 1.00 90.25 80 ASP A O 1
ATOM 643 N N . GLN A 1 81 ? 19.307 31.801 -12.710 1.00 91.75 81 GLN A N 1
ATOM 644 C CA . GLN A 1 81 ? 18.237 32.634 -13.269 1.00 91.75 81 GLN A CA 1
ATOM 645 C C . GLN A 1 81 ? 16.860 32.318 -12.670 1.00 91.75 81 GLN A C 1
ATOM 647 O O . GLN A 1 81 ? 15.887 33.013 -12.964 1.00 91.75 81 GLN A O 1
ATOM 652 N N . LEU A 1 82 ? 16.762 31.288 -11.823 1.00 91.75 82 LEU A N 1
ATOM 653 C CA . LEU A 1 82 ? 15.507 30.900 -11.187 1.00 91.75 82 LEU A CA 1
ATOM 654 C C . LEU A 1 82 ? 15.077 31.927 -10.140 1.00 91.75 82 LEU A C 1
ATOM 656 O O . LEU A 1 82 ? 15.856 32.318 -9.264 1.00 91.75 82 LEU A O 1
ATOM 660 N N . SER A 1 83 ? 13.798 32.296 -10.176 1.00 94.31 83 SER A N 1
ATOM 661 C CA . SER A 1 83 ? 13.194 33.087 -9.108 1.00 94.31 83 SER A CA 1
ATOM 662 C C . SER A 1 83 ? 13.143 32.289 -7.796 1.00 94.31 83 SER A C 1
ATOM 664 O O . SER A 1 83 ? 13.105 31.057 -7.794 1.00 94.31 83 SER A O 1
ATOM 666 N N . GLU A 1 84 ? 13.118 32.975 -6.651 1.00 93.81 84 GLU A N 1
ATOM 667 C CA . GLU A 1 84 ? 12.989 32.306 -5.344 1.00 93.81 84 GLU A CA 1
ATOM 668 C C . GLU A 1 84 ? 11.682 31.510 -5.213 1.00 93.81 84 GLU A C 1
ATOM 670 O O . GLU A 1 84 ? 11.640 30.473 -4.547 1.00 93.81 84 GLU A O 1
ATOM 675 N N . ASP A 1 85 ? 10.617 31.960 -5.875 1.00 92.12 85 ASP A N 1
ATOM 676 C CA . ASP A 1 85 ? 9.348 31.238 -5.899 1.00 92.12 85 ASP A CA 1
ATOM 677 C C . ASP A 1 85 ? 9.451 29.956 -6.736 1.00 92.12 85 ASP A C 1
ATOM 679 O O . ASP A 1 85 ? 8.979 28.904 -6.295 1.00 92.12 85 ASP A O 1
ATOM 683 N N . ASP A 1 86 ? 10.149 29.994 -7.876 1.00 93.00 86 ASP A N 1
ATOM 684 C CA . ASP A 1 86 ? 10.405 28.800 -8.688 1.00 93.00 86 ASP A CA 1
ATOM 685 C C . ASP A 1 86 ? 11.256 27.782 -7.934 1.00 93.00 86 ASP A C 1
ATOM 687 O O . ASP A 1 86 ? 10.923 26.597 -7.925 1.00 93.00 86 ASP A O 1
ATOM 691 N N . LYS A 1 87 ? 12.306 28.229 -7.232 1.00 92.44 87 LYS A N 1
ATOM 692 C CA . LYS A 1 87 ? 13.135 27.349 -6.391 1.00 92.44 87 LYS A CA 1
ATOM 693 C C . LYS A 1 87 ? 12.285 26.627 -5.347 1.00 92.44 87 LYS A C 1
ATOM 695 O O . LYS A 1 87 ? 12.336 25.401 -5.258 1.00 92.44 87 LYS A O 1
ATOM 700 N N . LYS A 1 88 ? 11.412 27.349 -4.633 1.00 92.25 88 LYS A N 1
ATOM 701 C CA . LYS A 1 88 ? 10.474 26.746 -3.666 1.00 92.25 88 LYS A CA 1
ATOM 702 C C . LYS A 1 88 ? 9.502 25.767 -4.325 1.00 92.25 88 LYS A C 1
ATOM 704 O O . LYS A 1 88 ? 9.144 24.750 -3.730 1.00 92.25 88 LYS A O 1
ATOM 709 N N . LEU A 1 89 ? 9.020 26.055 -5.534 1.00 90.50 89 LEU A N 1
ATOM 710 C CA . LEU A 1 89 ? 8.135 25.144 -6.265 1.00 90.50 89 LEU A CA 1
ATOM 711 C C . LEU A 1 89 ? 8.865 23.865 -6.692 1.00 90.50 89 LEU A C 1
ATOM 713 O O . LEU A 1 89 ? 8.305 22.777 -6.529 1.00 90.50 89 LEU A O 1
ATOM 717 N N . LEU A 1 90 ? 10.108 23.981 -7.157 1.00 91.31 90 LEU A N 1
ATOM 718 C CA . LEU A 1 90 ? 10.968 22.854 -7.519 1.00 91.31 90 LEU A CA 1
ATOM 719 C C . LEU A 1 90 ? 11.299 21.987 -6.301 1.00 91.31 90 LEU A C 1
ATOM 721 O O . LEU A 1 90 ? 11.095 20.775 -6.357 1.00 91.31 90 LEU A O 1
ATOM 725 N N . GLU A 1 91 ? 11.669 22.589 -5.168 1.00 90.62 91 GLU A N 1
ATOM 726 C CA . GLU A 1 91 ? 11.870 21.872 -3.899 1.00 90.62 91 GLU A CA 1
ATOM 727 C C . GLU A 1 91 ? 10.617 21.090 -3.492 1.00 90.62 91 GLU A C 1
ATOM 729 O O . GLU A 1 91 ? 10.686 19.938 -3.065 1.00 90.62 91 GLU A O 1
ATOM 734 N N . ARG A 1 92 ? 9.430 21.678 -3.682 1.00 88.12 92 ARG A N 1
ATOM 735 C CA . ARG A 1 92 ? 8.156 21.005 -3.402 1.00 88.12 92 ARG A CA 1
ATOM 736 C C . ARG A 1 92 ? 7.858 19.854 -4.368 1.00 88.12 92 ARG A C 1
ATOM 738 O O . ARG A 1 92 ? 7.188 18.901 -3.958 1.00 88.12 92 ARG A O 1
ATOM 745 N N . ILE A 1 93 ? 8.285 19.938 -5.630 1.00 88.62 93 ILE A N 1
ATOM 746 C CA . ILE A 1 93 ? 8.179 18.841 -6.607 1.00 88.62 93 ILE A CA 1
ATOM 747 C C . ILE A 1 93 ? 9.147 17.712 -6.225 1.00 88.62 93 ILE A C 1
ATOM 749 O O . ILE A 1 93 ? 8.726 16.557 -6.148 1.00 88.62 93 ILE A O 1
ATOM 753 N N . GLN A 1 94 ? 10.396 18.048 -5.900 1.00 85.88 94 GLN A N 1
ATOM 754 C CA . GLN A 1 94 ? 11.451 17.094 -5.553 1.00 85.88 94 GLN A CA 1
ATOM 755 C C . GLN A 1 94 ? 11.202 16.405 -4.196 1.00 85.88 94 GLN A C 1
ATOM 757 O O . GLN A 1 94 ? 11.271 15.180 -4.100 1.00 85.88 94 GLN A O 1
ATOM 762 N N . GLY A 1 95 ? 10.815 17.152 -3.157 1.00 81.38 95 GLY A N 1
ATOM 763 C CA . GLY A 1 95 ? 10.554 16.617 -1.814 1.00 81.38 95 GLY A CA 1
ATOM 764 C C . GLY A 1 95 ? 9.325 15.701 -1.730 1.00 81.38 95 GLY A C 1
ATOM 765 O O . GLY A 1 95 ? 9.293 14.761 -0.930 1.00 81.38 95 GLY A O 1
ATOM 766 N N . ALA A 1 96 ? 8.323 15.923 -2.589 1.00 70.38 96 ALA A N 1
ATOM 767 C CA . ALA A 1 96 ? 7.130 15.076 -2.660 1.00 70.38 96 ALA A CA 1
ATOM 768 C C . ALA A 1 96 ? 7.421 13.669 -3.213 1.00 70.38 96 ALA A C 1
ATOM 770 O O . ALA A 1 96 ? 6.715 12.727 -2.854 1.00 70.38 96 ALA A O 1
ATOM 771 N N . ALA A 1 97 ? 8.456 13.513 -4.047 1.00 63.44 97 ALA A N 1
ATOM 772 C CA . ALA A 1 97 ? 8.884 12.204 -4.539 1.00 63.44 97 ALA A CA 1
ATOM 773 C C . ALA A 1 97 ? 9.531 11.363 -3.423 1.00 63.44 97 ALA A C 1
ATOM 775 O O . ALA A 1 97 ? 9.246 10.175 -3.309 1.00 63.44 97 ALA A O 1
ATOM 776 N N . LEU A 1 98 ? 10.321 12.002 -2.553 1.00 63.78 98 LEU A N 1
ATOM 777 C CA . LEU A 1 98 ? 11.085 11.337 -1.489 1.00 63.78 98 LEU A CA 1
ATOM 778 C C . LEU A 1 98 ? 10.240 10.951 -0.263 1.00 63.78 98 LEU A C 1
ATOM 780 O O . LEU A 1 98 ? 10.598 10.041 0.476 1.00 63.78 98 LEU A O 1
ATOM 784 N N . SER A 1 99 ? 9.108 11.624 -0.040 1.00 58.75 99 SER A N 1
ATOM 785 C CA . SER A 1 99 ? 8.300 11.476 1.182 1.00 58.75 99 SER A CA 1
ATOM 786 C C . SER A 1 99 ? 7.191 10.420 1.086 1.00 58.75 99 SER A C 1
ATOM 788 O O . SER A 1 99 ? 6.268 10.426 1.903 1.00 58.75 99 SER A O 1
ATOM 790 N N . ARG A 1 100 ? 7.214 9.519 0.095 1.00 59.12 100 ARG A N 1
ATOM 791 C CA . ARG A 1 100 ? 6.189 8.470 0.002 1.00 59.12 100 ARG A CA 1
ATOM 792 C C . ARG A 1 100 ? 6.341 7.474 1.162 1.00 59.12 100 ARG A C 1
ATOM 794 O O . ARG A 1 100 ? 7.361 6.788 1.230 1.00 59.12 100 ARG A O 1
ATOM 801 N N . PRO A 1 101 ? 5.334 7.321 2.047 1.00 52.62 101 PRO A N 1
ATOM 802 C CA . PRO A 1 101 ? 5.351 6.236 3.015 1.00 52.62 101 PRO A CA 1
ATOM 803 C C . PRO A 1 101 ? 5.346 4.907 2.250 1.00 52.62 101 PRO A C 1
ATOM 805 O O . PRO A 1 101 ? 4.454 4.658 1.436 1.00 52.62 101 PRO A O 1
ATOM 808 N N . ARG A 1 102 ? 6.343 4.054 2.518 1.00 53.31 102 ARG A N 1
ATOM 809 C CA . ARG A 1 102 ? 6.588 2.754 1.856 1.00 53.31 102 ARG A CA 1
ATOM 810 C C . ARG A 1 102 ? 5.402 1.767 1.878 1.00 53.31 102 ARG A C 1
ATOM 812 O O . ARG A 1 102 ? 5.484 0.730 1.237 1.00 53.31 102 ARG A O 1
ATOM 819 N N . GLY A 1 103 ? 4.302 2.065 2.571 1.00 46.66 103 GLY A N 1
ATOM 820 C CA . GLY A 1 103 ? 3.259 1.089 2.905 1.00 46.66 103 GLY A CA 1
ATOM 821 C C . GLY A 1 103 ? 2.014 1.026 2.014 1.00 46.66 103 GLY A C 1
ATOM 822 O O . GLY A 1 103 ? 1.213 0.123 2.209 1.00 46.66 103 GLY A O 1
ATOM 823 N N . LYS A 1 104 ? 1.783 1.942 1.062 1.00 47.03 104 LYS A N 1
ATOM 824 C CA . L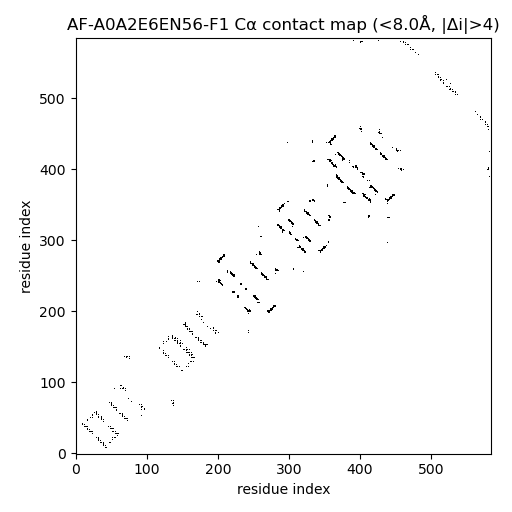YS A 1 104 ? 0.581 1.871 0.201 1.00 47.03 104 LYS A CA 1
ATOM 825 C C . LYS A 1 104 ? 0.920 2.213 -1.244 1.00 47.03 104 LYS A C 1
ATOM 827 O O . LYS A 1 104 ? 0.980 3.385 -1.620 1.00 47.03 104 LYS A O 1
ATOM 832 N N . ARG A 1 105 ? 1.123 1.180 -2.073 1.00 50.34 105 ARG A N 1
ATOM 833 C CA . ARG A 1 105 ? 1.067 1.319 -3.535 1.00 50.34 105 ARG A CA 1
ATOM 834 C C . ARG A 1 105 ? -0.330 1.830 -3.871 1.00 50.34 105 ARG A C 1
ATOM 836 O O . ARG A 1 105 ? -1.298 1.084 -3.826 1.00 50.34 105 ARG A O 1
ATOM 843 N N . SER A 1 106 ? -0.435 3.124 -4.154 1.00 43.97 106 SER A N 1
ATOM 844 C CA . SER A 1 106 ? -1.639 3.692 -4.746 1.00 43.97 106 SER A CA 1
ATOM 845 C C . SER A 1 106 ? -1.902 2.918 -6.032 1.00 43.97 106 SER A C 1
ATOM 847 O O . SER A 1 106 ? -1.116 3.028 -6.971 1.00 43.97 106 SER A O 1
ATOM 849 N N . THR A 1 107 ? -3.000 2.171 -6.086 1.00 45.84 107 THR A N 1
ATOM 850 C CA . THR A 1 107 ? -3.610 1.646 -7.315 1.00 45.84 107 THR A CA 1
ATOM 851 C C . THR A 1 107 ? -4.213 2.800 -8.114 1.00 45.84 107 THR A C 1
ATOM 853 O O . THR A 1 107 ? -5.365 2.745 -8.531 1.00 45.84 107 THR A O 1
ATOM 856 N N . ALA A 1 108 ? -3.452 3.893 -8.281 1.00 45.38 108 ALA A N 1
ATOM 857 C CA . ALA A 1 108 ? -3.811 4.924 -9.234 1.00 45.38 108 ALA A CA 1
ATOM 858 C C . ALA A 1 108 ? -3.972 4.185 -10.556 1.00 45.38 108 ALA A C 1
ATOM 860 O O . ALA A 1 108 ? -2.998 3.613 -11.057 1.00 45.38 108 ALA A O 1
ATOM 861 N N . GLN A 1 109 ? -5.223 4.087 -11.013 1.00 42.69 109 GLN A N 1
ATOM 862 C CA . GLN A 1 109 ? -5.539 3.483 -12.292 1.00 42.69 109 GLN A CA 1
ATOM 863 C C . GLN A 1 109 ? -4.578 4.117 -13.297 1.00 42.69 109 GLN A C 1
ATOM 865 O O . GLN A 1 109 ? -4.403 5.341 -13.237 1.00 42.69 109 GLN A O 1
ATOM 870 N N . PRO A 1 110 ? -3.881 3.325 -14.135 1.00 49.03 110 PRO A N 1
ATOM 871 C CA . PRO A 1 110 ? -3.136 3.903 -15.241 1.00 49.03 110 PRO A CA 1
ATOM 872 C C . PRO A 1 110 ? -4.116 4.844 -15.927 1.00 49.03 110 PRO A C 1
ATOM 874 O O . PRO A 1 110 ? -5.193 4.386 -16.312 1.00 49.03 110 PRO A O 1
ATOM 877 N N . ALA A 1 111 ? -3.810 6.150 -15.910 1.00 51.72 111 ALA A N 1
ATOM 878 C CA . ALA A 1 111 ? -4.673 7.173 -16.487 1.00 51.72 111 ALA A CA 1
ATOM 879 C C . ALA A 1 111 ? -5.146 6.616 -17.821 1.00 51.72 111 ALA A C 1
ATOM 881 O O . ALA A 1 111 ? -4.271 6.192 -18.576 1.00 51.72 111 ALA A O 1
ATOM 882 N N . GLU A 1 112 ? -6.466 6.490 -18.029 1.00 48.53 112 GLU A N 1
ATOM 883 C CA . GLU A 1 112 ? -7.029 5.929 -19.259 1.00 48.53 112 GLU A CA 1
ATOM 884 C C . GLU A 1 112 ? -6.269 6.560 -20.417 1.00 48.53 112 GLU A C 1
ATOM 886 O O . GLU A 1 112 ? -6.390 7.758 -20.684 1.00 48.53 112 GLU A O 1
ATOM 891 N N . VAL A 1 113 ? -5.350 5.779 -20.990 1.00 51.44 113 VAL A N 1
ATOM 892 C CA . VAL A 1 113 ? -4.418 6.279 -21.987 1.00 51.44 113 VAL A CA 1
ATOM 893 C C . VAL A 1 113 ? -5.313 6.551 -23.168 1.00 51.44 113 VAL A C 1
ATOM 895 O O . VAL A 1 113 ? -5.856 5.614 -23.750 1.00 51.44 113 VAL A O 1
ATOM 898 N N . TYR A 1 114 ? -5.559 7.833 -23.431 1.00 52.88 114 TYR A N 1
ATOM 899 C CA . TYR A 1 114 ? -6.381 8.292 -24.534 1.00 52.88 114 TYR A CA 1
ATOM 900 C C . TYR A 1 114 ? -5.899 7.572 -25.799 1.00 52.88 114 TYR A C 1
ATOM 902 O O . TYR A 1 114 ? -4.862 7.918 -26.352 1.00 52.88 114 TYR A O 1
ATOM 910 N N . THR A 1 115 ? -6.647 6.567 -26.259 1.00 51.41 115 THR A N 1
ATOM 911 C CA . THR A 1 115 ? -6.368 5.757 -27.460 1.00 51.41 115 THR A CA 1
ATOM 912 C C . THR A 1 115 ? -6.598 6.541 -28.752 1.00 51.41 115 THR A C 1
ATOM 914 O O . THR A 1 115 ? -6.824 5.970 -29.819 1.00 51.41 115 THR A O 1
ATOM 917 N N . GLN A 1 116 ? -6.563 7.872 -28.677 1.00 67.69 116 GLN A N 1
ATOM 918 C CA . GLN A 1 116 ? -6.545 8.691 -29.870 1.00 67.69 116 GLN A CA 1
ATOM 919 C C . GLN A 1 116 ? -5.236 8.399 -30.594 1.00 67.69 116 GLN A C 1
ATOM 921 O O . GLN A 1 116 ? -4.163 8.443 -30.000 1.00 67.69 116 GLN A O 1
ATOM 926 N N . VAL A 1 117 ? -5.340 8.070 -31.879 1.00 71.94 117 VAL A N 1
ATOM 927 C CA . VAL A 1 117 ? -4.189 7.982 -32.774 1.00 71.94 117 VAL A CA 1
ATOM 928 C C . VAL A 1 117 ? -3.615 9.392 -32.873 1.00 71.94 117 VAL A C 1
ATOM 930 O O . VAL A 1 117 ? -4.105 10.221 -33.638 1.00 71.94 117 VAL A O 1
ATOM 933 N N . VAL A 1 118 ? -2.648 9.698 -32.016 1.00 82.00 118 VAL A N 1
ATOM 934 C CA . VAL A 1 118 ? -1.936 10.970 -32.037 1.00 82.00 118 VAL A CA 1
ATOM 935 C C . VAL A 1 118 ? -0.785 10.838 -33.025 1.00 82.00 118 VAL A C 1
ATOM 937 O O . VAL A 1 118 ? -0.044 9.858 -33.001 1.00 82.00 118 VAL A O 1
ATOM 940 N N . ASP A 1 119 ? -0.644 11.828 -33.901 1.00 88.81 119 ASP A N 1
ATOM 941 C CA . ASP A 1 119 ? 0.502 11.927 -34.800 1.00 88.81 119 ASP A CA 1
ATOM 942 C C . ASP A 1 119 ? 1.799 12.087 -33.976 1.00 88.81 119 ASP A C 1
ATOM 944 O O . ASP A 1 119 ? 1.920 13.062 -33.227 1.00 88.81 119 ASP A O 1
ATOM 948 N N . PRO A 1 120 ? 2.770 11.158 -34.075 1.00 93.31 120 PRO A N 1
ATOM 949 C CA . PRO A 1 120 ? 4.015 11.241 -33.318 1.00 93.31 120 PRO A CA 1
ATOM 950 C C . PRO A 1 120 ? 4.965 12.338 -33.825 1.00 93.31 120 PRO A C 1
ATOM 952 O O . PRO A 1 120 ? 5.912 12.682 -33.113 1.00 93.31 120 PRO A O 1
ATOM 955 N N . GLN A 1 121 ? 4.751 12.903 -35.022 1.00 93.56 121 GLN A N 1
ATOM 956 C CA . GLN A 1 121 ? 5.716 13.822 -35.640 1.00 93.56 121 GLN A CA 1
ATOM 957 C C . GLN A 1 121 ? 6.024 15.086 -34.824 1.00 93.56 121 GLN A C 1
ATOM 959 O O . GLN A 1 121 ? 7.202 15.346 -34.573 1.00 93.56 121 GLN A O 1
ATOM 964 N N . PRO A 1 122 ? 5.036 15.834 -34.296 1.00 90.25 122 PRO A N 1
ATOM 965 C CA . PRO A 1 122 ? 5.325 17.025 -33.495 1.00 90.25 122 PRO A CA 1
ATOM 966 C C . PRO A 1 122 ? 6.132 16.721 -32.224 1.00 90.25 122 PRO A C 1
ATOM 968 O O . PRO A 1 122 ? 6.888 17.556 -31.730 1.00 90.25 122 PRO A O 1
ATOM 971 N N . TYR A 1 123 ? 5.975 15.522 -31.660 1.00 91.31 123 TYR A N 1
ATOM 972 C CA . TYR A 1 123 ? 6.749 15.088 -30.498 1.00 91.31 123 TYR A CA 1
ATOM 973 C C . TYR A 1 123 ? 8.180 14.739 -30.905 1.00 91.31 123 TYR A C 1
ATOM 975 O O . TYR A 1 123 ? 9.119 15.182 -30.247 1.00 91.31 123 TYR A O 1
ATOM 983 N N . ARG A 1 124 ? 8.345 14.019 -32.019 1.00 95.81 124 ARG A N 1
ATOM 984 C CA . ARG A 1 124 ? 9.644 13.690 -32.612 1.00 95.81 124 ARG A CA 1
ATOM 985 C C . ARG A 1 124 ? 10.478 14.935 -32.915 1.00 95.81 124 ARG A C 1
ATOM 987 O O . ARG A 1 124 ? 11.619 15.000 -32.465 1.00 95.81 124 ARG A O 1
ATOM 994 N N . GLU A 1 125 ? 9.912 15.919 -33.611 1.00 94.81 125 GLU A N 1
ATOM 995 C CA . GLU A 1 125 ? 10.615 17.157 -33.985 1.00 94.81 125 GLU A CA 1
ATOM 996 C C . GLU A 1 125 ? 11.159 17.898 -32.756 1.00 94.81 125 GLU A C 1
ATOM 998 O O . GLU A 1 125 ? 12.285 18.394 -32.771 1.00 94.81 125 GLU A O 1
ATOM 1003 N N . ARG A 1 126 ? 10.403 17.917 -31.649 1.00 92.38 126 ARG A N 1
ATOM 1004 C CA . ARG A 1 126 ? 10.857 18.524 -30.387 1.00 92.38 126 ARG A CA 1
ATOM 1005 C C . ARG A 1 126 ? 12.040 17.781 -29.774 1.00 92.38 126 ARG A C 1
ATOM 1007 O O . ARG A 1 126 ? 12.962 18.433 -29.290 1.00 92.38 126 ARG A O 1
ATOM 1014 N N . VAL A 1 127 ? 12.031 16.445 -29.797 1.00 96.06 127 VAL A N 1
ATOM 1015 C CA . VAL A 1 127 ? 13.166 15.650 -29.299 1.00 96.06 127 VAL A CA 1
ATOM 1016 C C . VAL A 1 127 ? 14.405 15.903 -30.150 1.00 96.06 127 VAL A C 1
ATOM 1018 O O . VAL A 1 127 ? 15.473 16.172 -29.607 1.00 96.06 127 VAL A O 1
ATOM 1021 N N . GLU A 1 128 ? 14.262 15.857 -31.475 1.00 96.75 128 GLU A N 1
ATOM 1022 C CA . GLU A 1 128 ? 15.366 16.062 -32.416 1.00 96.75 128 GLU A CA 1
ATOM 1023 C C . GLU A 1 128 ? 15.951 17.482 -32.313 1.00 96.75 128 GLU A C 1
ATOM 1025 O O . GLU A 1 128 ? 17.172 17.623 -32.266 1.00 96.75 128 GLU A O 1
ATOM 1030 N N . SER A 1 129 ? 15.110 18.518 -32.189 1.00 94.75 129 SER A N 1
ATOM 1031 C CA . SER A 1 129 ? 15.561 19.904 -31.969 1.00 94.75 129 SER A CA 1
ATOM 1032 C C . SER A 1 129 ? 16.338 20.041 -30.659 1.00 94.75 129 SER A C 1
ATOM 1034 O O . SER A 1 129 ? 17.454 20.556 -30.652 1.00 94.75 129 SER A O 1
ATOM 1036 N N . ALA A 1 130 ? 15.794 19.521 -29.552 1.00 92.75 130 ALA A N 1
ATOM 1037 C CA . ALA A 1 130 ? 16.456 19.582 -28.250 1.00 92.75 130 ALA A CA 1
ATOM 1038 C C . ALA A 1 130 ? 17.805 18.840 -28.255 1.00 92.75 130 ALA A C 1
ATOM 1040 O O . ALA A 1 130 ? 18.797 19.360 -27.745 1.00 92.75 130 ALA A O 1
ATOM 1041 N N . LEU A 1 131 ? 17.875 17.665 -28.892 1.00 96.56 131 LEU A N 1
ATOM 1042 C CA . LEU A 1 131 ? 19.120 16.913 -29.078 1.00 96.56 131 LEU A CA 1
ATOM 1043 C C . LEU A 1 131 ? 20.149 17.677 -29.918 1.00 96.56 131 LEU A C 1
ATOM 1045 O O . LEU A 1 131 ? 21.326 17.702 -29.557 1.00 96.56 131 LEU A O 1
ATOM 1049 N N . ALA A 1 132 ? 19.726 18.302 -31.021 1.00 96.69 132 ALA A N 1
ATOM 1050 C CA . ALA A 1 132 ? 20.607 19.079 -31.894 1.00 96.69 132 ALA A CA 1
ATOM 1051 C C . ALA A 1 132 ? 21.214 20.298 -31.179 1.00 96.69 132 ALA A C 1
ATOM 1053 O O . ALA A 1 132 ? 22.337 20.702 -31.477 1.00 96.69 132 ALA A O 1
ATOM 1054 N N . GLU A 1 133 ? 20.484 20.854 -30.214 1.00 95.38 133 GLU A N 1
ATOM 1055 C CA . GLU A 1 133 ? 20.904 21.985 -29.386 1.00 95.38 133 GLU A CA 1
ATOM 1056 C C . GLU A 1 133 ? 21.660 21.559 -28.112 1.00 95.38 133 GLU A C 1
ATOM 1058 O O . GLU A 1 133 ? 22.173 22.413 -27.393 1.00 95.38 133 GLU A O 1
ATOM 1063 N N . GLY A 1 134 ? 21.751 20.254 -27.825 1.00 94.31 134 GLY A N 1
ATOM 1064 C CA . GLY A 1 134 ? 22.404 19.722 -26.624 1.00 94.31 134 GLY A CA 1
ATOM 1065 C C . GLY A 1 134 ? 21.611 19.911 -25.324 1.00 94.31 134 GLY A C 1
ATOM 1066 O O . GLY A 1 134 ? 22.198 19.819 -24.249 1.00 94.31 134 GLY A O 1
ATOM 1067 N N . ARG A 1 135 ? 20.298 20.166 -25.409 1.00 93.00 135 ARG A N 1
ATOM 1068 C CA . ARG A 1 135 ? 19.383 20.333 -24.266 1.00 93.00 135 ARG A CA 1
ATOM 1069 C C . ARG A 1 135 ? 18.862 18.966 -23.820 1.00 93.00 135 ARG A C 1
ATOM 1071 O O . ARG A 1 135 ? 17.824 18.479 -24.278 1.00 93.00 135 ARG A O 1
ATOM 1078 N N . CYS A 1 136 ? 19.648 18.284 -22.996 1.00 93.44 136 CYS A N 1
ATOM 1079 C CA . CYS A 1 136 ? 19.483 16.867 -22.710 1.00 93.44 136 CYS A CA 1
ATOM 1080 C C . CYS A 1 136 ? 18.251 16.560 -21.842 1.00 93.44 136 CYS A C 1
ATOM 1082 O O . CYS A 1 136 ? 17.492 15.652 -22.182 1.00 93.44 136 CYS A O 1
ATOM 1084 N N . ALA A 1 137 ? 17.997 17.293 -20.758 1.00 86.31 137 ALA A N 1
ATOM 1085 C CA . ALA A 1 137 ? 16.807 17.086 -19.926 1.00 86.31 137 ALA A CA 1
ATOM 1086 C C . ALA A 1 137 ? 15.517 17.461 -20.676 1.00 86.31 137 ALA A C 1
ATOM 1088 O O . ALA A 1 137 ? 14.531 16.718 -20.605 1.00 86.31 137 ALA A O 1
ATOM 1089 N N . ALA A 1 138 ? 15.541 18.530 -21.478 1.00 85.44 138 ALA A N 1
ATOM 1090 C CA . ALA A 1 138 ? 14.443 18.860 -22.388 1.00 85.44 138 ALA A CA 1
ATOM 1091 C C . ALA A 1 138 ? 14.162 17.727 -23.390 1.00 85.44 138 ALA A C 1
ATOM 1093 O O . ALA A 1 138 ? 13.007 17.324 -23.568 1.00 85.44 138 ALA A O 1
ATOM 1094 N N . SER A 1 139 ? 15.213 17.147 -23.985 1.00 94.88 139 SER A N 1
ATOM 1095 C CA . SER A 1 139 ? 15.075 16.006 -24.897 1.00 94.88 139 SER A CA 1
ATOM 1096 C C . SER A 1 139 ? 14.502 14.761 -24.206 1.00 94.88 139 SER A C 1
ATOM 1098 O O . SER A 1 139 ? 13.641 14.099 -24.784 1.00 94.88 139 SER A O 1
ATOM 1100 N N . ILE A 1 140 ? 14.885 14.476 -22.951 1.00 91.69 140 ILE A N 1
ATOM 1101 C CA . ILE A 1 140 ? 14.334 13.355 -22.167 1.00 91.69 140 ILE A CA 1
ATOM 1102 C C . ILE A 1 140 ? 12.846 13.564 -21.916 1.00 91.69 140 ILE A C 1
ATOM 1104 O O . ILE A 1 140 ? 12.051 12.644 -22.109 1.00 91.69 140 ILE A O 1
ATOM 1108 N N . SER A 1 141 ? 12.453 14.769 -21.501 1.00 87.31 141 SER A N 1
ATOM 1109 C CA . SER A 1 141 ? 11.046 15.080 -21.257 1.00 87.31 141 SER A CA 1
ATOM 1110 C C . SER A 1 141 ? 10.209 14.920 -22.528 1.00 87.31 141 SER A C 1
ATOM 1112 O O . SER A 1 141 ? 9.144 14.304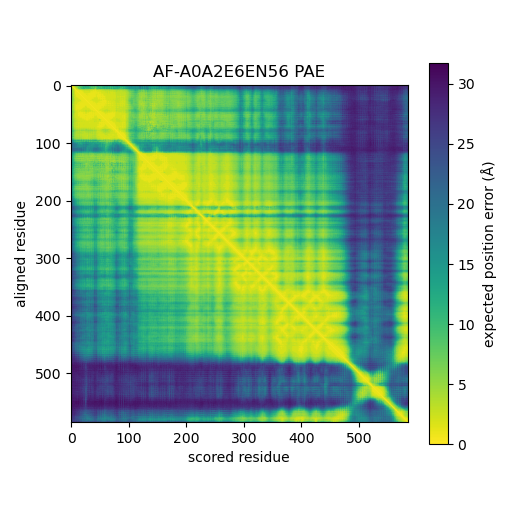 -22.494 1.00 87.31 141 SER A O 1
ATOM 1114 N N . ALA A 1 142 ? 10.690 15.441 -23.659 1.00 90.38 142 ALA A N 1
ATOM 1115 C CA . ALA A 1 142 ? 9.999 15.315 -24.938 1.00 90.38 142 ALA A CA 1
ATOM 1116 C C . ALA A 1 142 ? 9.928 13.852 -25.418 1.00 90.38 142 ALA A C 1
ATOM 1118 O O . ALA A 1 142 ? 8.893 13.424 -25.932 1.00 90.38 142 ALA A O 1
ATOM 1119 N N . ALA A 1 143 ? 10.986 13.061 -25.207 1.00 94.88 143 ALA A N 1
ATOM 1120 C CA . ALA A 1 143 ? 11.020 11.656 -25.603 1.00 94.88 143 ALA A CA 1
ATOM 1121 C C . ALA A 1 143 ? 10.112 10.785 -24.726 1.00 94.88 143 ALA A C 1
ATOM 1123 O O . ALA A 1 143 ? 9.461 9.861 -25.218 1.00 94.88 143 ALA A O 1
ATOM 1124 N N . PHE A 1 144 ? 10.003 11.114 -23.438 1.00 91.25 144 PHE A N 1
ATOM 1125 C CA . PHE A 1 144 ? 9.043 10.490 -22.536 1.00 91.25 144 PHE A CA 1
ATOM 1126 C C . PHE A 1 144 ? 7.596 10.737 -22.994 1.00 91.25 144 PHE A C 1
ATOM 1128 O O . PHE A 1 144 ? 6.781 9.815 -23.003 1.00 91.25 144 PHE A O 1
ATOM 1135 N N . GLU A 1 145 ? 7.265 11.964 -23.412 1.00 89.19 145 GLU A N 1
ATOM 1136 C CA . GLU A 1 145 ? 5.948 12.269 -23.989 1.00 89.19 145 GLU A CA 1
ATOM 1137 C C . GLU A 1 145 ? 5.697 11.461 -25.266 1.00 89.19 145 GLU A C 1
ATOM 1139 O O . GLU A 1 145 ? 4.653 10.823 -25.383 1.00 89.19 145 GLU A O 1
ATOM 1144 N N . LEU A 1 146 ? 6.673 11.421 -26.180 1.00 94.50 146 LEU A N 1
ATOM 1145 C CA . LEU A 1 146 ? 6.585 10.660 -27.429 1.00 94.50 146 LEU A CA 1
ATOM 1146 C C . LEU A 1 146 ? 6.314 9.168 -27.180 1.00 94.50 146 LEU A C 1
ATOM 1148 O O . LEU A 1 146 ? 5.388 8.608 -27.757 1.00 94.50 146 LEU A O 1
ATOM 1152 N N . THR A 1 147 ? 7.088 8.534 -26.298 1.00 94.69 147 THR A N 1
ATOM 1153 C CA . THR A 1 147 ? 6.948 7.100 -25.973 1.00 94.69 147 THR A CA 1
ATOM 1154 C C . THR A 1 147 ? 5.690 6.787 -25.162 1.00 94.69 147 THR A C 1
ATOM 1156 O O . THR A 1 147 ? 5.197 5.662 -25.204 1.00 94.69 147 THR A O 1
ATOM 1159 N N . THR A 1 148 ? 5.127 7.770 -24.456 1.00 89.50 148 THR A N 1
ATOM 1160 C CA . THR A 1 148 ? 3.835 7.623 -23.769 1.00 89.50 148 THR A CA 1
ATOM 1161 C C . THR A 1 148 ? 2.671 7.679 -24.755 1.00 89.50 148 THR A C 1
ATOM 1163 O O . THR A 1 148 ? 1.729 6.898 -24.646 1.00 89.50 148 THR A O 1
ATOM 1166 N N . VAL A 1 149 ? 2.729 8.615 -25.704 1.00 88.75 149 VAL A N 1
ATOM 1167 C CA . VAL A 1 149 ? 1.665 8.860 -26.685 1.00 88.75 149 VAL A CA 1
ATOM 1168 C C . VAL A 1 149 ? 1.679 7.819 -27.811 1.00 88.75 149 VAL A C 1
ATOM 1170 O O . VAL A 1 149 ? 0.622 7.433 -28.302 1.00 88.75 149 VAL A O 1
ATOM 1173 N N . ALA A 1 150 ? 2.860 7.337 -28.198 1.00 93.69 150 ALA A N 1
ATOM 1174 C CA . ALA A 1 150 ? 3.049 6.351 -29.257 1.00 93.69 150 ALA A CA 1
ATOM 1175 C C . ALA A 1 150 ? 3.992 5.218 -28.793 1.00 93.69 150 ALA A C 1
ATOM 1177 O O . ALA A 1 150 ? 5.135 5.139 -29.249 1.00 93.69 150 ALA A O 1
ATOM 1178 N N . PRO A 1 151 ? 3.543 4.324 -27.889 1.00 94.06 151 PRO A N 1
ATOM 1179 C CA . PRO A 1 151 ? 4.398 3.289 -27.298 1.00 94.06 151 PRO A CA 1
ATOM 1180 C C . PRO A 1 151 ? 4.925 2.263 -28.310 1.00 94.06 151 PRO A C 1
ATOM 1182 O O . PRO A 1 151 ? 6.011 1.727 -28.106 1.00 94.06 151 PRO A O 1
ATOM 1185 N N . ASP A 1 152 ? 4.207 2.033 -29.412 1.00 94.38 152 ASP A N 1
ATOM 1186 C CA . ASP A 1 152 ? 4.605 1.094 -30.470 1.00 94.38 152 ASP A CA 1
ATOM 1187 C C . ASP A 1 152 ? 5.461 1.752 -31.572 1.00 94.38 152 ASP A C 1
ATOM 1189 O O . ASP A 1 152 ? 5.891 1.095 -32.521 1.00 94.38 152 ASP A O 1
ATOM 1193 N N . TYR A 1 153 ? 5.731 3.060 -31.475 1.00 96.19 153 TYR A N 1
ATOM 1194 C CA . TYR A 1 153 ? 6.556 3.775 -32.445 1.00 96.19 153 TYR A CA 1
ATOM 1195 C C . TYR A 1 153 ? 8.042 3.570 -32.134 1.00 96.19 153 TYR A C 1
ATOM 1197 O O . TYR A 1 153 ? 8.618 4.269 -31.296 1.00 96.19 153 TYR A O 1
ATOM 1205 N N . ALA A 1 154 ? 8.672 2.613 -32.826 1.00 97.12 154 ALA A N 1
ATOM 1206 C CA . ALA A 1 154 ? 10.066 2.222 -32.604 1.00 97.12 154 ALA A CA 1
ATOM 1207 C C . ALA A 1 154 ? 11.018 3.432 -32.544 1.00 97.12 154 ALA A C 1
ATOM 1209 O O . ALA A 1 154 ? 11.726 3.612 -31.552 1.00 97.12 154 ALA A O 1
ATOM 1210 N N . ASP A 1 155 ? 10.986 4.310 -33.549 1.00 97.62 155 ASP A N 1
ATOM 1211 C CA . ASP A 1 155 ? 11.838 5.508 -33.622 1.00 97.62 155 ASP A CA 1
ATOM 1212 C C . ASP A 1 155 ? 11.727 6.418 -32.385 1.00 97.62 155 ASP A C 1
ATOM 1214 O O . ASP A 1 155 ? 12.699 7.084 -32.025 1.00 97.62 155 ASP A O 1
ATOM 1218 N N . GLY A 1 156 ? 10.583 6.427 -31.693 1.00 97.19 156 GLY A N 1
ATOM 1219 C CA . GLY A 1 156 ? 10.418 7.162 -30.440 1.00 97.19 156 GLY A CA 1
ATOM 1220 C C . GLY A 1 156 ? 11.305 6.627 -29.316 1.00 97.19 156 GLY A C 1
ATOM 1221 O O . GLY A 1 156 ? 11.926 7.408 -28.597 1.00 97.19 156 GLY A O 1
ATOM 1222 N N . TRP A 1 157 ? 11.447 5.305 -29.214 1.00 97.62 157 TRP A N 1
ATOM 1223 C CA . TRP A 1 157 ? 12.348 4.662 -28.255 1.00 97.62 157 TRP A CA 1
ATOM 1224 C C . TRP A 1 157 ? 13.820 4.844 -28.619 1.00 97.62 157 TRP A C 1
ATOM 1226 O O . TRP A 1 157 ? 14.647 5.031 -27.728 1.00 97.62 157 TRP A O 1
ATOM 1236 N N . ARG A 1 158 ? 14.159 4.883 -29.914 1.00 98.31 158 ARG A N 1
ATOM 1237 C CA . ARG A 1 158 ? 15.511 5.267 -30.349 1.00 98.31 158 ARG A CA 1
ATOM 1238 C C . ARG A 1 158 ? 15.858 6.678 -29.870 1.00 98.31 158 ARG A C 1
ATOM 1240 O O . ARG A 1 158 ? 16.907 6.874 -29.260 1.00 98.31 158 ARG A O 1
ATOM 1247 N N . LEU A 1 159 ? 14.971 7.641 -30.124 1.00 98.19 159 LEU A N 1
ATOM 1248 C CA . LEU A 1 159 ? 15.150 9.036 -29.716 1.00 98.19 159 LEU A CA 1
ATOM 1249 C C . LEU A 1 159 ? 15.200 9.195 -28.191 1.00 98.19 159 LEU A C 1
ATOM 1251 O O . LEU A 1 159 ? 15.994 9.989 -27.693 1.00 98.19 159 LEU A O 1
ATOM 1255 N N . SER A 1 160 ? 14.420 8.402 -27.449 1.00 97.12 160 SER A N 1
ATOM 1256 C CA . SER A 1 160 ? 14.532 8.317 -25.987 1.00 97.12 160 SER A CA 1
ATOM 1257 C C . SER A 1 160 ? 15.915 7.838 -25.557 1.00 97.12 160 SER A C 1
ATOM 1259 O O . SER A 1 160 ? 16.561 8.493 -24.740 1.00 97.12 160 SER A O 1
ATOM 1261 N N . GLY A 1 161 ? 16.441 6.782 -26.183 1.00 97.56 161 GLY A N 1
ATOM 1262 C CA . GLY A 1 161 ? 17.799 6.315 -25.916 1.00 97.56 161 GLY A CA 1
ATOM 1263 C C . GLY A 1 161 ? 18.868 7.382 -26.187 1.00 97.56 161 GLY A C 1
ATOM 1264 O O . GLY A 1 161 ? 19.780 7.569 -25.377 1.00 97.56 161 GLY A O 1
ATOM 1265 N N . ASP A 1 162 ? 18.729 8.143 -27.276 1.00 98.19 162 ASP A N 1
ATOM 1266 C CA . ASP A 1 162 ? 19.623 9.263 -27.596 1.00 98.19 162 ASP A CA 1
ATOM 1267 C C . ASP A 1 162 ? 19.542 10.399 -26.565 1.00 98.19 162 ASP A C 1
ATOM 1269 O O . ASP A 1 162 ? 20.582 10.898 -26.125 1.00 98.19 162 ASP A O 1
ATOM 1273 N N . ALA A 1 163 ? 18.334 10.756 -26.124 1.00 97.00 163 ALA A N 1
ATOM 1274 C CA . ALA A 1 163 ? 18.093 11.750 -25.078 1.00 97.00 163 ALA A CA 1
ATOM 1275 C C . ALA A 1 163 ? 18.713 11.343 -23.733 1.00 97.00 163 ALA A C 1
ATOM 1277 O O . ALA A 1 163 ? 19.440 12.117 -23.106 1.00 97.00 163 ALA A O 1
ATOM 1278 N N . GLN A 1 164 ? 18.516 10.090 -23.319 1.00 96.56 164 GLN A N 1
ATOM 1279 C CA . GLN A 1 164 ? 19.129 9.546 -22.106 1.00 96.56 164 GLN A CA 1
ATOM 1280 C C . GLN A 1 164 ? 20.660 9.544 -22.195 1.00 96.56 164 GLN A C 1
ATOM 1282 O O . GLN A 1 164 ? 21.353 9.882 -21.232 1.00 96.56 164 GLN A O 1
ATOM 1287 N N . ARG A 1 165 ? 21.214 9.207 -23.366 1.00 97.44 165 ARG A N 1
ATOM 1288 C CA . ARG A 1 165 ? 22.661 9.228 -23.602 1.00 97.44 165 ARG A CA 1
ATOM 1289 C C . ARG A 1 165 ? 23.229 10.647 -23.558 1.00 97.44 165 ARG A C 1
ATOM 1291 O O . ARG A 1 165 ? 24.313 10.815 -23.003 1.00 97.44 165 ARG A O 1
ATOM 1298 N N . CYS A 1 166 ? 22.512 11.640 -24.091 1.00 97.25 166 CYS A N 1
ATOM 1299 C CA . CYS A 1 166 ? 22.858 13.062 -23.973 1.00 97.25 166 CYS A CA 1
ATOM 1300 C C . CYS A 1 166 ? 23.063 13.441 -22.498 1.00 97.25 166 CYS A C 1
ATOM 1302 O O . CYS A 1 166 ? 24.106 13.978 -22.135 1.00 97.25 166 CYS A O 1
ATOM 1304 N N . ALA A 1 167 ? 22.131 13.045 -21.625 1.00 92.50 167 ALA A N 1
ATOM 1305 C CA . ALA A 1 167 ? 22.196 13.313 -20.186 1.00 92.50 167 ALA A CA 1
ATOM 1306 C C . ALA A 1 167 ? 23.141 12.379 -19.399 1.00 92.50 167 ALA A C 1
ATOM 1308 O O . ALA A 1 167 ? 23.090 12.345 -18.170 1.00 92.50 167 ALA A O 1
ATOM 1309 N N . ASN A 1 168 ? 23.970 11.577 -20.079 1.00 95.06 168 ASN A N 1
ATOM 1310 C CA . ASN A 1 168 ? 24.845 10.564 -19.479 1.00 95.06 168 ASN A CA 1
ATOM 1311 C C . ASN A 1 168 ? 24.104 9.514 -18.614 1.00 95.06 168 ASN A C 1
ATOM 1313 O O . ASN A 1 168 ? 24.700 8.850 -17.764 1.00 95.06 168 ASN A O 1
ATOM 1317 N N . GLN A 1 169 ? 22.809 9.297 -18.860 1.00 93.44 169 GLN A N 1
ATOM 1318 C CA . GLN A 1 169 ? 21.991 8.259 -18.224 1.00 93.44 169 GLN A CA 1
ATOM 1319 C C . GLN A 1 169 ? 22.106 6.949 -19.011 1.00 93.44 169 GLN A C 1
ATOM 1321 O O . GLN A 1 169 ? 21.138 6.393 -19.528 1.00 93.44 169 GLN A O 1
ATOM 1326 N N . LEU A 1 170 ? 23.340 6.453 -19.124 1.00 95.62 170 LEU A N 1
ATOM 1327 C CA . LEU A 1 170 ? 23.720 5.388 -20.059 1.00 95.62 170 LEU A CA 1
ATOM 1328 C C . LEU A 1 170 ? 22.920 4.087 -19.895 1.00 95.62 170 LEU A C 1
ATOM 1330 O O . LEU A 1 170 ? 22.706 3.372 -20.872 1.00 95.62 170 LEU A O 1
ATOM 1334 N N . ARG A 1 171 ? 22.454 3.795 -18.676 1.00 92.94 171 ARG A N 1
ATOM 1335 C CA . ARG A 1 171 ? 21.663 2.596 -18.392 1.00 92.94 171 ARG A CA 1
ATOM 1336 C C . ARG A 1 171 ? 20.263 2.711 -18.978 1.00 92.94 171 ARG A C 1
ATOM 1338 O O . ARG A 1 171 ? 19.800 1.795 -19.643 1.00 92.94 171 ARG A O 1
ATOM 1345 N N . LEU A 1 172 ? 19.607 3.843 -18.737 1.00 91.88 172 LEU A N 1
ATOM 1346 C CA . LEU A 1 172 ? 18.281 4.119 -19.283 1.00 91.88 172 LEU A CA 1
ATOM 1347 C C . LEU A 1 172 ? 18.344 4.201 -20.810 1.00 91.88 172 LEU A C 1
ATOM 1349 O O . LEU A 1 172 ? 17.500 3.617 -21.478 1.00 91.88 172 LEU A O 1
ATOM 1353 N N . ALA A 1 173 ? 19.414 4.791 -21.356 1.00 96.38 173 ALA A N 1
ATOM 1354 C CA . ALA A 1 173 ? 19.666 4.786 -22.793 1.00 96.38 173 ALA A CA 1
ATOM 1355 C C . ALA A 1 173 ? 19.713 3.363 -23.372 1.00 96.38 173 ALA A C 1
ATOM 1357 O O . ALA A 1 173 ? 19.064 3.073 -24.374 1.00 96.38 173 ALA A O 1
ATOM 1358 N N . LEU A 1 174 ? 20.452 2.457 -22.722 1.00 95.69 174 LEU A N 1
ATOM 1359 C CA . LEU A 1 174 ? 20.538 1.053 -23.126 1.00 95.69 174 LEU A CA 1
ATOM 1360 C C . LEU A 1 174 ? 19.170 0.354 -23.095 1.00 95.69 174 LEU A C 1
ATOM 1362 O O . LEU A 1 174 ? 18.832 -0.355 -24.044 1.00 95.69 174 LEU A O 1
ATOM 1366 N N . LEU A 1 175 ? 18.373 0.577 -22.046 1.00 93.06 175 LEU A N 1
ATOM 1367 C CA . LEU A 1 175 ? 17.026 0.009 -21.930 1.00 93.06 175 LEU A CA 1
ATOM 1368 C C . LEU A 1 175 ? 16.099 0.490 -23.059 1.00 93.06 175 LEU A C 1
ATOM 1370 O O . LEU A 1 175 ? 15.394 -0.328 -23.656 1.00 93.06 175 LEU A O 1
ATOM 1374 N N . ASP A 1 176 ? 16.140 1.780 -23.391 1.00 95.75 176 ASP A N 1
ATOM 1375 C CA . ASP A 1 176 ? 15.335 2.368 -24.466 1.00 95.75 176 ASP A CA 1
ATOM 1376 C C . ASP A 1 176 ? 15.765 1.847 -25.847 1.00 95.75 176 ASP A C 1
ATOM 1378 O O . ASP A 1 176 ? 14.924 1.453 -26.659 1.00 95.75 176 ASP A O 1
ATOM 1382 N N . TYR A 1 177 ? 17.073 1.725 -26.099 1.00 97.88 177 TYR A N 1
ATOM 1383 C CA . TYR A 1 177 ? 17.583 1.127 -27.335 1.00 97.88 177 TYR A CA 1
ATOM 1384 C C . TYR A 1 177 ? 17.178 -0.346 -27.487 1.00 97.88 177 TYR A C 1
ATOM 1386 O O . TYR A 1 177 ? 16.828 -0.776 -28.584 1.00 97.88 177 TYR A O 1
ATOM 1394 N N . ARG A 1 178 ? 17.166 -1.140 -26.408 1.00 94.94 178 ARG A N 1
ATOM 1395 C CA . ARG A 1 178 ? 16.648 -2.520 -26.472 1.00 94.94 178 ARG A CA 1
ATOM 1396 C C . ARG A 1 178 ? 15.161 -2.556 -26.795 1.00 94.94 178 ARG A C 1
ATOM 1398 O O . ARG A 1 178 ? 14.721 -3.451 -27.515 1.00 94.94 178 ARG A O 1
ATOM 1405 N N . HIS A 1 179 ? 14.389 -1.603 -26.278 1.00 94.75 179 HIS A N 1
ATOM 1406 C CA . HIS A 1 179 ? 12.974 -1.500 -26.608 1.00 94.75 179 HIS A CA 1
ATOM 1407 C C . HIS A 1 179 ? 12.765 -1.168 -28.092 1.00 94.75 179 HIS A C 1
ATOM 1409 O O . HIS A 1 179 ? 11.959 -1.824 -28.746 1.00 94.75 179 HIS A O 1
ATOM 1415 N N . TYR A 1 180 ? 13.557 -0.243 -28.646 1.00 97.50 180 TYR A N 1
ATOM 1416 C CA . TYR A 1 180 ? 13.601 0.028 -30.088 1.00 97.50 180 TYR A CA 1
ATOM 1417 C C . TYR A 1 180 ? 13.852 -1.244 -30.912 1.00 97.50 180 TYR A C 1
ATOM 1419 O O . TYR A 1 180 ? 13.087 -1.543 -31.827 1.00 97.50 180 TYR A O 1
ATOM 1427 N N . LEU A 1 181 ? 14.871 -2.035 -30.551 1.00 96.94 181 LEU A N 1
ATOM 1428 C CA . LEU A 1 181 ? 15.178 -3.295 -31.240 1.00 96.94 181 LEU A CA 1
ATOM 1429 C C . LEU A 1 181 ? 14.034 -4.315 -31.114 1.00 96.94 181 LEU A C 1
ATOM 1431 O O . LEU A 1 181 ? 13.701 -4.999 -32.078 1.00 96.94 181 LEU A O 1
ATOM 1435 N N . LYS A 1 182 ? 13.384 -4.394 -29.945 1.00 95.00 182 LYS A N 1
ATOM 1436 C CA . LYS A 1 182 ? 12.229 -5.278 -29.715 1.00 95.00 182 LYS A CA 1
ATOM 1437 C C . LYS A 1 182 ? 11.032 -4.929 -30.607 1.00 95.00 182 LYS A C 1
ATOM 1439 O O . LYS A 1 182 ? 10.289 -5.828 -30.990 1.00 95.00 182 LYS A O 1
ATOM 1444 N N . LEU A 1 183 ? 10.855 -3.652 -30.941 1.00 96.00 183 LEU A N 1
ATOM 1445 C CA . LEU A 1 183 ? 9.820 -3.174 -31.863 1.00 96.00 183 LEU A CA 1
ATOM 1446 C C . LEU A 1 183 ? 10.206 -3.335 -33.348 1.00 96.00 183 LEU A C 1
ATOM 1448 O O . LEU A 1 183 ? 9.501 -2.830 -34.217 1.00 96.00 183 LEU A O 1
ATOM 1452 N N . GLY A 1 184 ? 11.303 -4.037 -33.655 1.00 97.38 184 GLY A N 1
ATOM 1453 C CA . GLY A 1 184 ? 11.762 -4.279 -35.026 1.00 97.38 184 GLY A CA 1
ATOM 1454 C C . GLY A 1 184 ? 12.653 -3.174 -35.592 1.00 97.38 184 GLY A C 1
ATOM 1455 O O . GLY A 1 184 ? 12.812 -3.079 -36.803 1.00 97.38 184 GLY A O 1
ATOM 1456 N N . GLY A 1 185 ? 13.221 -2.317 -34.741 1.00 97.38 185 GLY A N 1
ATOM 1457 C CA . GLY A 1 185 ? 14.246 -1.367 -35.156 1.00 97.38 185 GLY A CA 1
ATOM 1458 C C . GLY A 1 185 ? 15.536 -2.067 -35.602 1.00 97.38 185 GLY A C 1
ATOM 1459 O O . GLY A 1 185 ? 16.019 -2.966 -34.917 1.00 97.38 185 GLY A O 1
ATOM 1460 N N . GLU A 1 186 ? 16.121 -1.636 -36.723 1.00 97.56 186 GLU A N 1
ATOM 1461 C CA . GLU A 1 186 ? 17.290 -2.293 -37.341 1.00 97.56 186 GLU A CA 1
ATOM 1462 C C . GLU A 1 186 ? 18.488 -1.351 -37.561 1.00 97.56 186 GLU A C 1
ATOM 1464 O O . GLU A 1 186 ? 19.454 -1.713 -38.235 1.00 97.56 186 GLU A O 1
ATOM 1469 N N . GLU A 1 187 ? 18.468 -0.129 -37.014 1.00 98.00 187 GLU A N 1
ATOM 1470 C CA . GLU A 1 187 ? 19.533 0.840 -37.285 1.00 98.00 187 GLU A CA 1
ATOM 1471 C C . GLU A 1 187 ? 20.918 0.343 -36.788 1.00 98.00 187 GLU A C 1
ATOM 1473 O O . GLU A 1 187 ? 21.117 0.138 -35.583 1.00 98.00 187 GLU A O 1
ATOM 1478 N N . PRO A 1 188 ? 21.937 0.210 -37.671 1.00 98.00 188 PRO A N 1
ATOM 1479 C CA . PRO A 1 188 ? 23.247 -0.341 -37.295 1.00 98.00 188 PRO A CA 1
ATOM 1480 C C . PRO A 1 188 ? 24.028 0.492 -36.269 1.00 98.00 188 PRO A C 1
ATOM 1482 O O . PRO A 1 188 ? 24.975 0.015 -35.639 1.00 98.00 188 PRO A O 1
ATOM 1485 N N . THR A 1 189 ? 23.705 1.777 -36.131 1.00 97.81 189 THR A N 1
ATOM 1486 C CA . THR A 1 189 ? 24.279 2.655 -35.101 1.00 97.81 189 THR A CA 1
ATOM 1487 C C . THR A 1 189 ? 23.787 2.244 -33.712 1.00 97.81 189 THR A C 1
ATOM 1489 O O . THR A 1 189 ? 24.611 2.116 -32.807 1.00 97.81 189 THR A O 1
ATOM 1492 N N . VAL A 1 190 ? 22.491 1.952 -33.562 1.00 97.75 190 VAL A N 1
ATOM 1493 C CA . VAL A 1 190 ? 21.864 1.537 -32.303 1.00 97.75 190 VAL A CA 1
ATOM 1494 C C . VAL A 1 190 ? 22.376 0.169 -31.869 1.00 97.75 190 VAL A C 1
ATOM 1496 O O . VAL A 1 190 ? 22.759 0.012 -30.713 1.00 97.75 190 VAL A O 1
ATOM 1499 N N . LEU A 1 191 ? 22.499 -0.788 -32.794 1.00 97.56 191 LEU A N 1
ATOM 1500 C CA . LEU A 1 191 ? 23.103 -2.097 -32.507 1.00 97.56 191 LEU A CA 1
ATOM 1501 C C . LEU A 1 191 ? 24.517 -1.954 -31.921 1.00 97.56 191 LEU A C 1
ATOM 1503 O O . LEU A 1 191 ? 24.804 -2.477 -30.844 1.00 97.56 191 LEU A O 1
ATOM 1507 N N . ARG A 1 192 ? 25.374 -1.142 -32.556 1.00 97.94 192 ARG A N 1
ATOM 1508 C CA . ARG A 1 192 ? 26.731 -0.858 -32.054 1.00 97.94 192 ARG A CA 1
ATOM 1509 C C . ARG A 1 192 ? 26.736 -0.120 -30.713 1.00 97.94 192 ARG A C 1
ATOM 1511 O O . ARG A 1 192 ? 27.669 -0.291 -29.926 1.00 97.94 192 ARG A O 1
ATOM 1518 N N . LEU A 1 193 ? 25.740 0.728 -30.443 1.00 97.69 193 LEU A N 1
ATOM 1519 C CA . LEU A 1 193 ? 25.588 1.391 -29.143 1.00 97.69 193 LEU A CA 1
ATOM 1520 C C . LEU A 1 193 ? 25.211 0.384 -28.055 1.00 97.69 193 LEU A C 1
ATOM 1522 O O . LEU A 1 193 ? 25.837 0.394 -26.997 1.00 97.69 193 LEU A O 1
ATOM 1526 N N . VAL A 1 194 ? 24.266 -0.519 -28.323 1.00 97.19 194 VAL A N 1
ATOM 1527 C CA . VAL A 1 194 ? 23.887 -1.601 -27.402 1.00 97.19 194 VAL A CA 1
ATOM 1528 C C . VAL A 1 194 ? 25.085 -2.506 -27.110 1.00 97.19 194 VAL A C 1
ATOM 1530 O O . VAL A 1 194 ? 25.379 -2.755 -25.941 1.00 97.19 194 VAL A O 1
ATOM 1533 N N . GLU A 1 195 ? 25.837 -2.926 -28.130 1.00 96.62 195 GLU A N 1
ATOM 1534 C CA . GLU A 1 195 ? 27.063 -3.727 -27.974 1.00 96.62 195 GLU A CA 1
ATOM 1535 C C . GLU A 1 195 ? 28.130 -3.023 -27.125 1.00 96.62 195 GLU A C 1
ATOM 1537 O O . GLU A 1 195 ? 28.809 -3.659 -26.322 1.00 96.62 195 GLU A O 1
ATOM 1542 N N . ARG A 1 196 ? 28.276 -1.701 -27.269 1.00 97.44 196 ARG A N 1
ATOM 1543 C CA . ARG A 1 196 ? 29.256 -0.911 -26.510 1.00 97.44 196 ARG A CA 1
ATOM 1544 C C . ARG A 1 196 ? 28.827 -0.650 -25.067 1.00 97.44 196 ARG A C 1
ATOM 1546 O O . ARG A 1 196 ? 29.682 -0.571 -24.185 1.00 97.44 196 ARG A O 1
ATOM 1553 N N . LEU A 1 197 ? 27.534 -0.435 -24.832 1.00 96.56 197 LEU A N 1
ATOM 1554 C CA . LEU A 1 197 ? 26.997 -0.092 -23.515 1.00 96.56 197 LEU A CA 1
ATOM 1555 C C . LEU A 1 197 ? 26.767 -1.330 -22.645 1.00 96.56 197 LEU A C 1
ATOM 1557 O O . LEU A 1 197 ? 27.022 -1.259 -21.446 1.00 96.56 197 LEU A O 1
ATOM 1561 N N . SER A 1 198 ? 26.353 -2.461 -23.227 1.00 95.81 198 SER A N 1
ATOM 1562 C CA . SER A 1 198 ? 26.018 -3.684 -22.475 1.00 95.81 198 SER A CA 1
ATOM 1563 C C . SER A 1 198 ? 27.137 -4.171 -21.538 1.00 95.81 198 SER A C 1
ATOM 1565 O O . SER A 1 198 ? 26.832 -4.457 -20.383 1.00 95.81 198 SER A O 1
ATOM 1567 N N . PRO A 1 199 ? 28.429 -4.198 -21.937 1.00 96.62 199 PRO A N 1
ATOM 1568 C CA . PRO A 1 199 ? 29.520 -4.641 -21.062 1.00 96.62 199 PRO A CA 1
ATOM 1569 C C . PRO A 1 199 ? 29.785 -3.734 -19.855 1.00 96.62 199 PRO A C 1
ATOM 1571 O O . PRO A 1 199 ? 30.646 -4.046 -19.044 1.00 96.62 199 PRO A O 1
ATOM 1574 N N . ARG A 1 200 ? 29.106 -2.587 -19.729 1.00 96.44 200 ARG A N 1
ATOM 1575 C CA . ARG A 1 200 ? 29.206 -1.727 -18.538 1.00 96.44 200 ARG A CA 1
ATOM 1576 C C . ARG A 1 200 ? 28.299 -2.181 -17.400 1.00 96.44 200 ARG A C 1
ATOM 1578 O O . ARG A 1 200 ? 28.413 -1.644 -16.305 1.00 96.44 200 ARG A O 1
ATOM 1585 N N . TYR A 1 201 ? 27.411 -3.132 -17.660 1.00 95.94 201 TYR A N 1
ATOM 1586 C CA . TYR A 1 201 ? 26.384 -3.578 -16.732 1.00 95.94 201 TYR A CA 1
ATOM 1587 C C . TYR A 1 201 ? 26.508 -5.075 -16.464 1.00 95.94 201 TYR A C 1
ATOM 1589 O O . TYR A 1 201 ? 27.073 -5.819 -17.267 1.00 95.94 201 TYR A O 1
ATOM 1597 N N . GLY A 1 202 ? 25.993 -5.505 -15.316 1.00 95.81 202 GLY A N 1
ATOM 1598 C CA . GLY A 1 202 ? 25.939 -6.911 -14.940 1.00 95.81 202 GLY A CA 1
ATOM 1599 C C . GLY A 1 202 ? 24.772 -7.645 -15.600 1.00 95.81 202 GLY A C 1
ATOM 1600 O O . GLY A 1 202 ? 23.789 -7.040 -16.046 1.00 95.81 202 GLY A O 1
ATOM 1601 N N . ARG A 1 203 ? 24.860 -8.973 -15.626 1.00 96.62 203 ARG A N 1
ATOM 1602 C CA . ARG A 1 203 ? 23.764 -9.874 -15.995 1.00 96.62 203 ARG A CA 1
ATOM 1603 C C . ARG A 1 203 ? 23.603 -10.923 -14.906 1.00 96.62 203 ARG A C 1
ATOM 1605 O O . ARG A 1 203 ? 24.594 -11.481 -14.446 1.00 96.62 203 ARG A O 1
ATOM 1612 N N . LEU A 1 204 ? 22.363 -11.214 -14.538 1.00 97.19 204 LEU A N 1
ATOM 1613 C CA . LEU A 1 204 ? 22.034 -12.270 -13.589 1.00 97.19 204 LEU A CA 1
ATOM 1614 C C . LEU A 1 204 ? 21.132 -13.291 -14.268 1.00 97.19 204 LEU A C 1
ATOM 1616 O O . LEU A 1 204 ? 20.055 -12.944 -14.752 1.00 97.19 204 LEU A O 1
ATOM 1620 N N . ILE A 1 205 ? 21.564 -14.544 -14.288 1.00 98.00 205 ILE A N 1
ATOM 1621 C CA . ILE A 1 205 ? 20.744 -15.672 -14.714 1.00 98.00 205 ILE A CA 1
ATOM 1622 C C . ILE A 1 205 ? 20.314 -16.419 -13.459 1.00 98.00 205 ILE A C 1
ATOM 1624 O O . ILE A 1 205 ? 21.145 -16.955 -12.736 1.00 98.00 205 ILE A O 1
ATOM 1628 N N . VAL A 1 206 ? 19.015 -16.461 -13.199 1.00 97.81 206 VAL A N 1
ATOM 1629 C CA . VAL A 1 206 ? 18.453 -17.155 -12.041 1.00 97.81 206 VAL A CA 1
ATOM 1630 C C . VAL A 1 206 ? 17.845 -18.467 -12.505 1.00 97.81 206 VAL A C 1
ATOM 1632 O O . VAL A 1 206 ? 16.951 -18.477 -13.347 1.00 97.81 206 VAL A O 1
ATOM 1635 N N . GLY A 1 207 ? 18.310 -19.578 -11.949 1.00 97.00 207 GLY A N 1
ATOM 1636 C CA . GLY A 1 207 ? 17.594 -20.846 -11.962 1.00 97.00 207 GLY A CA 1
ATOM 1637 C C . GLY A 1 207 ? 16.849 -21.029 -10.648 1.00 97.00 207 GLY A C 1
ATOM 1638 O O . GLY A 1 207 ? 17.399 -20.770 -9.583 1.00 97.00 207 GLY A O 1
ATOM 1639 N N . VAL A 1 208 ? 15.604 -21.498 -10.708 1.00 96.56 208 VAL A N 1
ATOM 1640 C CA . VAL A 1 208 ? 14.842 -21.863 -9.508 1.00 96.56 208 VAL A CA 1
ATOM 1641 C C . VAL A 1 208 ? 14.501 -23.342 -9.583 1.00 96.56 208 VAL A C 1
ATOM 1643 O O . VAL A 1 208 ? 13.776 -23.789 -10.474 1.00 96.56 208 VAL A O 1
ATOM 1646 N N . LYS A 1 209 ? 15.024 -24.116 -8.636 1.00 96.12 209 LYS A N 1
ATOM 1647 C CA . LYS A 1 209 ? 14.702 -25.533 -8.492 1.00 96.12 209 LYS A CA 1
ATOM 1648 C C . LYS A 1 209 ? 13.591 -25.672 -7.461 1.00 96.12 209 LYS A C 1
ATOM 1650 O O . LYS A 1 209 ? 13.842 -25.843 -6.273 1.00 96.12 209 LYS A O 1
ATOM 1655 N N . ALA A 1 210 ? 12.358 -25.590 -7.943 1.00 91.69 210 ALA A N 1
ATOM 1656 C CA . ALA A 1 210 ? 11.168 -25.757 -7.123 1.00 91.69 210 ALA A CA 1
ATOM 1657 C C . ALA A 1 210 ? 10.430 -27.073 -7.460 1.00 91.69 210 ALA A C 1
ATOM 1659 O O . ALA A 1 210 ? 10.555 -27.576 -8.589 1.00 91.69 210 ALA A O 1
ATOM 1660 N N . PRO A 1 211 ? 9.665 -27.652 -6.512 1.00 88.75 211 PRO A N 1
ATOM 1661 C CA . PRO A 1 211 ? 8.835 -28.833 -6.757 1.00 88.75 211 PRO A CA 1
ATOM 1662 C C . PRO A 1 211 ? 7.885 -28.629 -7.942 1.00 88.75 211 PRO A C 1
ATOM 1664 O O . PRO A 1 211 ? 7.418 -27.516 -8.185 1.00 88.75 211 PRO A O 1
ATOM 1667 N N . GLY A 1 212 ? 7.572 -29.704 -8.673 1.00 83.81 212 GLY A N 1
ATOM 1668 C CA . GLY A 1 212 ? 6.815 -29.637 -9.932 1.00 83.81 212 GLY A CA 1
ATOM 1669 C C . GLY A 1 212 ? 5.490 -28.868 -9.845 1.00 83.81 212 GLY A C 1
ATOM 1670 O O . GLY A 1 212 ? 5.179 -28.120 -10.767 1.00 83.81 212 GLY A O 1
ATOM 1671 N N . GLU A 1 213 ? 4.765 -28.981 -8.727 1.00 79.81 213 GLU A N 1
ATOM 1672 C CA . GLU A 1 213 ? 3.488 -28.281 -8.511 1.00 79.81 213 GLU A CA 1
ATOM 1673 C C . GLU A 1 213 ? 3.612 -26.753 -8.422 1.00 79.81 213 GLU A C 1
ATOM 1675 O O . GLU A 1 213 ? 2.653 -26.052 -8.724 1.00 79.81 213 GLU A O 1
ATOM 1680 N N . SER A 1 214 ? 4.783 -26.226 -8.059 1.00 80.94 214 SER A N 1
ATOM 1681 C CA . SER A 1 214 ? 4.996 -24.782 -7.869 1.00 80.94 214 SER A CA 1
ATOM 1682 C C . SER A 1 214 ? 5.426 -24.040 -9.137 1.00 80.94 214 SER A C 1
ATOM 1684 O O . SER A 1 214 ? 5.359 -22.815 -9.180 1.00 80.94 214 SER A O 1
ATOM 1686 N N . LYS A 1 215 ? 5.852 -24.755 -10.192 1.00 81.19 215 LYS A N 1
ATOM 1687 C CA . LYS A 1 215 ? 6.483 -24.141 -11.377 1.00 81.19 215 LYS A CA 1
ATOM 1688 C C . LYS A 1 215 ? 5.592 -23.133 -12.111 1.00 81.19 215 LYS A C 1
ATOM 1690 O O . LYS A 1 215 ? 6.125 -22.230 -12.745 1.00 81.19 215 LYS A O 1
ATOM 1695 N N . GLY A 1 216 ? 4.269 -23.286 -12.037 1.00 83.31 216 GLY A N 1
ATOM 1696 C CA . GLY A 1 216 ? 3.311 -22.385 -12.688 1.00 83.31 216 GLY A CA 1
ATOM 1697 C C . GLY A 1 216 ? 3.120 -21.037 -11.986 1.00 83.31 216 GLY A C 1
ATOM 1698 O O . GLY A 1 216 ? 2.738 -20.077 -12.646 1.00 83.31 216 GLY A O 1
ATOM 1699 N N . ASP A 1 217 ? 3.433 -20.952 -10.689 1.00 88.44 217 ASP A N 1
ATOM 1700 C CA . ASP A 1 217 ? 3.130 -19.792 -9.834 1.00 88.44 217 ASP A CA 1
ATOM 1701 C C . ASP A 1 217 ? 4.398 -19.097 -9.297 1.00 88.44 217 ASP A C 1
ATOM 1703 O O . ASP A 1 217 ? 4.342 -18.312 -8.348 1.00 88.44 217 ASP A O 1
ATOM 1707 N N . LEU A 1 218 ? 5.564 -19.385 -9.885 1.00 93.31 218 LEU A N 1
ATOM 1708 C CA . LEU A 1 218 ? 6.833 -18.779 -9.483 1.00 93.31 218 LEU A CA 1
ATOM 1709 C C . LEU A 1 218 ? 6.880 -17.292 -9.842 1.00 93.31 218 LEU A C 1
ATOM 1711 O O . LEU A 1 218 ? 6.768 -16.896 -11.002 1.00 93.31 218 LEU A O 1
ATOM 1715 N N . THR A 1 219 ? 7.142 -16.469 -8.834 1.00 93.38 219 THR A N 1
ATOM 1716 C CA . THR A 1 219 ? 7.428 -15.047 -8.972 1.00 93.38 219 THR A CA 1
ATOM 1717 C C . THR A 1 219 ? 8.884 -14.797 -8.604 1.00 93.38 219 THR A C 1
ATOM 1719 O O . THR A 1 219 ? 9.285 -14.929 -7.451 1.00 93.38 219 THR A O 1
ATOM 1722 N N . VAL A 1 220 ? 9.682 -14.401 -9.595 1.00 94.81 220 VAL A N 1
ATOM 1723 C CA . VAL A 1 220 ? 11.080 -13.995 -9.404 1.00 94.81 220 VAL A CA 1
ATOM 1724 C C . VAL A 1 220 ? 11.172 -12.490 -9.609 1.00 94.81 220 VAL A C 1
ATOM 1726 O O . VAL A 1 220 ? 10.804 -11.967 -10.664 1.00 94.81 220 VAL A O 1
ATOM 1729 N N . ARG A 1 221 ? 11.632 -11.772 -8.586 1.00 94.38 221 ARG A N 1
ATOM 1730 C CA . ARG A 1 221 ? 11.750 -10.313 -8.598 1.00 94.38 221 ARG A CA 1
ATOM 1731 C C . ARG A 1 221 ? 13.113 -9.896 -8.089 1.00 94.38 221 ARG A C 1
ATOM 1733 O O . ARG A 1 221 ? 13.497 -10.283 -6.998 1.00 94.38 221 ARG A O 1
ATOM 1740 N N . LEU A 1 222 ? 13.802 -9.047 -8.838 1.00 95.44 222 LEU A N 1
ATOM 1741 C CA . LEU A 1 222 ? 15.029 -8.412 -8.384 1.00 95.44 222 LEU A CA 1
ATOM 1742 C C . LEU A 1 222 ? 14.706 -6.953 -8.027 1.00 95.44 222 LEU A C 1
ATOM 1744 O O . LEU A 1 222 ? 14.204 -6.185 -8.854 1.00 95.44 222 LEU A O 1
ATOM 1748 N N . ASN A 1 223 ? 14.916 -6.597 -6.763 1.00 92.81 223 ASN A N 1
ATOM 1749 C CA . ASN A 1 223 ? 14.662 -5.265 -6.231 1.00 92.81 223 ASN A CA 1
ATOM 1750 C C . ASN A 1 223 ? 15.992 -4.507 -6.101 1.00 92.81 223 ASN A C 1
ATOM 1752 O O . ASN A 1 223 ? 16.916 -4.977 -5.437 1.00 92.81 223 ASN A O 1
ATOM 1756 N N . TRP A 1 224 ? 16.075 -3.315 -6.693 1.00 88.94 224 TRP A N 1
ATOM 1757 C CA . TRP A 1 224 ? 17.121 -2.329 -6.407 1.00 88.94 224 TRP A CA 1
ATOM 1758 C C . TRP A 1 224 ? 16.536 -0.920 -6.549 1.00 88.94 224 TRP A C 1
ATOM 1760 O O . TRP A 1 224 ? 15.987 -0.549 -7.585 1.00 88.94 224 TRP A O 1
ATOM 1770 N N . GLY A 1 225 ? 16.617 -0.108 -5.498 1.00 82.38 225 GLY A N 1
ATOM 1771 C CA . GLY A 1 225 ? 16.015 1.230 -5.512 1.00 82.38 225 GLY A CA 1
ATOM 1772 C C . GLY A 1 225 ? 14.492 1.221 -5.741 1.00 82.38 225 GLY A C 1
ATOM 1773 O O . GLY A 1 225 ? 13.776 0.377 -5.206 1.00 82.38 225 GLY A O 1
ATOM 1774 N N . GLU A 1 226 ? 13.984 2.200 -6.498 1.00 65.62 226 GLU A N 1
ATOM 1775 C CA . GLU A 1 226 ? 12.542 2.373 -6.764 1.00 65.62 226 GLU A CA 1
ATOM 1776 C C . GLU A 1 226 ? 12.028 1.586 -7.983 1.00 65.62 226 GLU A C 1
ATOM 1778 O O . GLU A 1 226 ? 10.815 1.441 -8.161 1.00 65.62 226 GLU A O 1
ATOM 1783 N N . GLU A 1 227 ? 12.926 1.066 -8.821 1.00 66.25 227 GLU A N 1
ATOM 1784 C CA . GLU A 1 227 ? 12.574 0.352 -10.047 1.00 66.25 227 GLU A CA 1
ATOM 1785 C C . GLU A 1 227 ? 12.789 -1.154 -9.853 1.00 66.25 227 GLU A C 1
ATOM 1787 O O . GLU A 1 227 ? 13.890 -1.615 -9.576 1.00 66.25 227 GLU A O 1
ATOM 1792 N N . GLY A 1 228 ? 11.723 -1.946 -9.992 1.00 69.38 228 GLY A N 1
ATOM 1793 C CA . GLY A 1 228 ? 11.867 -3.399 -10.085 1.00 69.38 228 GLY A CA 1
ATOM 1794 C C . GLY A 1 228 ? 12.436 -3.788 -11.449 1.00 69.38 228 GLY A C 1
ATOM 1795 O O . GLY A 1 228 ? 12.071 -3.188 -12.464 1.00 69.38 228 GLY A O 1
ATOM 1796 N N . SER A 1 229 ? 13.281 -4.817 -11.500 1.00 74.75 229 SER A N 1
ATOM 1797 C CA . SER A 1 229 ? 13.727 -5.395 -12.772 1.00 74.75 229 SER A CA 1
ATOM 1798 C C . SER A 1 229 ? 12.577 -5.849 -13.653 1.00 74.75 229 SER A C 1
ATOM 1800 O O . SER A 1 229 ? 11.664 -6.538 -13.188 1.00 74.75 229 SER A O 1
ATOM 1802 N N . ARG A 1 230 ? 12.756 -5.661 -14.959 1.00 81.00 230 ARG A N 1
ATOM 1803 C CA . ARG A 1 230 ? 12.206 -6.580 -15.955 1.00 81.00 230 ARG A CA 1
ATOM 1804 C C . ARG A 1 230 ? 13.176 -7.749 -16.132 1.00 81.00 230 ARG A C 1
ATOM 1806 O O . ARG A 1 230 ? 14.387 -7.543 -16.121 1.00 81.00 230 ARG A O 1
ATOM 1813 N N . TYR A 1 23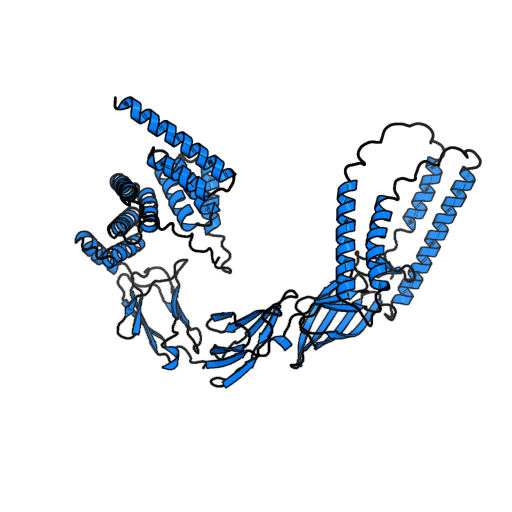1 ? 12.640 -8.949 -16.294 1.00 90.44 231 TYR A N 1
ATOM 1814 C CA . TYR A 1 231 ? 13.403 -10.131 -16.680 1.00 90.44 231 TYR A CA 1
ATOM 1815 C C . TYR A 1 231 ? 12.934 -10.628 -18.044 1.00 90.44 231 TYR A C 1
ATOM 1817 O O . TYR A 1 231 ? 11.826 -10.322 -18.489 1.00 90.44 231 TYR A O 1
ATOM 1825 N N . GLU A 1 232 ? 13.773 -11.431 -18.678 1.00 90.56 232 GLU A N 1
ATOM 1826 C CA . GLU A 1 232 ? 13.448 -12.208 -19.864 1.00 90.56 232 GLU A CA 1
ATOM 1827 C C . GLU A 1 232 ? 13.435 -13.697 -19.480 1.00 90.56 232 GLU A C 1
ATOM 1829 O O . GLU A 1 232 ? 14.444 -14.192 -18.968 1.00 90.56 232 GLU A O 1
ATOM 1834 N N . PRO A 1 233 ? 12.312 -14.419 -19.645 1.00 91.94 233 PRO A N 1
ATOM 1835 C CA . PRO A 1 233 ? 12.295 -15.858 -19.414 1.00 91.94 233 PRO A CA 1
ATOM 1836 C C . PRO A 1 233 ? 13.123 -16.562 -20.497 1.00 91.94 233 PRO A C 1
ATOM 1838 O O . PRO A 1 233 ? 12.953 -16.303 -21.688 1.00 91.94 233 PRO A O 1
ATOM 1841 N N . LEU A 1 234 ? 14.016 -17.459 -20.087 1.00 94.31 234 LEU A N 1
ATOM 1842 C CA . LEU A 1 234 ? 14.833 -18.274 -20.980 1.00 94.31 234 LEU A CA 1
ATOM 1843 C C . LEU A 1 234 ? 14.110 -19.586 -21.348 1.00 94.31 234 LEU A C 1
ATOM 1845 O O . LEU A 1 234 ? 13.301 -20.083 -20.559 1.00 94.31 234 LEU A O 1
ATOM 1849 N N . PRO A 1 235 ? 14.409 -20.198 -22.516 1.00 92.69 235 PRO A N 1
ATOM 1850 C CA . PRO A 1 235 ? 13.752 -21.434 -22.967 1.00 92.69 235 PRO A CA 1
ATOM 1851 C C . PRO A 1 235 ? 13.911 -22.637 -22.027 1.00 92.69 235 PRO A C 1
ATOM 1853 O O . PRO A 1 235 ? 13.112 -23.567 -22.071 1.00 92.69 235 PRO A O 1
ATOM 1856 N N . ASP A 1 236 ? 14.945 -22.631 -21.187 1.00 92.38 236 ASP A N 1
ATOM 1857 C CA . ASP A 1 236 ? 15.236 -23.671 -20.196 1.00 92.38 236 ASP A CA 1
ATOM 1858 C C . ASP A 1 236 ? 14.521 -23.449 -18.848 1.00 92.38 236 ASP A C 1
ATOM 1860 O O . ASP A 1 236 ? 14.730 -24.210 -17.902 1.00 92.38 236 ASP A O 1
ATOM 1864 N N . GLY A 1 237 ? 13.665 -22.426 -18.754 1.00 90.38 237 GLY A N 1
ATOM 1865 C CA . GLY A 1 237 ? 12.921 -22.082 -17.544 1.00 90.38 237 GLY A CA 1
ATOM 1866 C C . GLY A 1 237 ? 13.704 -21.236 -16.539 1.00 90.38 237 GLY A C 1
ATOM 1867 O O . GLY A 1 237 ? 13.235 -21.068 -15.416 1.00 90.38 237 GLY A O 1
ATOM 1868 N N . ARG A 1 238 ? 14.881 -20.711 -16.907 1.00 96.25 238 ARG A N 1
ATOM 1869 C CA . ARG A 1 238 ? 15.618 -19.719 -16.108 1.00 96.25 238 ARG A CA 1
ATOM 1870 C C . ARG A 1 238 ? 15.131 -18.295 -16.393 1.00 96.25 238 ARG A C 1
ATOM 1872 O O . ARG A 1 238 ? 14.468 -18.033 -17.393 1.00 96.25 238 ARG A O 1
ATOM 1879 N N . TRP A 1 239 ? 15.492 -17.352 -15.529 1.00 96.50 239 TRP A N 1
ATOM 1880 C CA . TRP A 1 239 ? 15.170 -15.930 -15.670 1.00 96.50 239 TRP A CA 1
ATOM 1881 C C . TRP A 1 239 ? 16.443 -15.130 -15.896 1.00 96.50 239 TRP A C 1
ATOM 1883 O O . TRP A 1 239 ? 17.373 -15.205 -15.098 1.00 96.50 239 TRP A O 1
ATOM 1893 N N . LEU A 1 240 ? 16.482 -14.341 -16.965 1.00 96.62 240 LEU A N 1
ATOM 1894 C CA . LEU A 1 240 ? 17.607 -13.474 -17.279 1.00 96.62 240 LEU A CA 1
ATOM 1895 C C . LEU A 1 240 ? 17.273 -12.023 -16.933 1.00 96.62 240 LEU A C 1
ATOM 1897 O O . LEU A 1 240 ? 16.401 -11.397 -17.535 1.00 96.62 240 LEU A O 1
ATOM 1901 N N . PHE A 1 241 ? 18.025 -11.473 -15.991 1.00 95.69 241 PHE A N 1
ATOM 1902 C CA . PHE A 1 241 ? 18.045 -10.058 -15.663 1.00 95.69 241 PHE A CA 1
ATOM 1903 C C . PHE A 1 241 ? 19.252 -9.425 -16.355 1.00 95.69 241 PHE A C 1
ATOM 1905 O O . PHE A 1 241 ? 20.396 -9.819 -16.123 1.00 95.69 241 PHE A O 1
ATOM 1912 N N . GLN A 1 242 ? 19.000 -8.467 -17.241 1.00 94.75 242 GLN A N 1
ATOM 1913 C CA . GLN A 1 242 ? 20.044 -7.774 -17.997 1.00 94.75 242 GLN A CA 1
ATOM 1914 C C . GLN A 1 242 ? 20.223 -6.344 -17.493 1.00 94.75 242 GLN A C 1
ATOM 1916 O O . GLN A 1 242 ? 19.367 -5.801 -16.792 1.00 94.75 242 GLN A O 1
ATOM 1921 N N . ASP A 1 243 ? 21.337 -5.738 -17.898 1.00 93.19 243 ASP A N 1
ATOM 1922 C CA . ASP A 1 243 ? 21.638 -4.325 -17.689 1.00 93.19 243 ASP A CA 1
ATOM 1923 C C . ASP A 1 243 ? 21.576 -3.926 -16.204 1.00 93.19 243 ASP A C 1
ATOM 1925 O O . ASP A 1 243 ? 21.002 -2.896 -15.839 1.00 93.19 243 ASP A O 1
ATOM 1929 N N . LEU A 1 244 ? 22.126 -4.775 -15.329 1.00 94.06 244 LEU A N 1
ATOM 1930 C CA . LEU A 1 244 ? 22.158 -4.562 -13.885 1.00 94.06 244 LEU A CA 1
ATOM 1931 C C . LEU A 1 244 ? 23.240 -3.548 -13.486 1.00 94.06 244 LEU A C 1
ATOM 1933 O O . LEU A 1 244 ? 24.319 -3.527 -14.084 1.00 94.06 244 LEU A O 1
ATOM 1937 N N . PRO A 1 245 ? 22.980 -2.695 -12.482 1.00 92.81 245 PRO A N 1
ATOM 1938 C CA . PRO A 1 245 ? 23.958 -1.719 -12.019 1.00 92.81 245 PRO A CA 1
ATOM 1939 C C . PRO A 1 245 ? 25.131 -2.433 -11.330 1.00 92.81 245 PRO A C 1
ATOM 1941 O O . PRO A 1 245 ? 24.946 -3.426 -10.629 1.00 92.81 245 PRO A O 1
ATOM 1944 N N . THR A 1 246 ? 26.344 -1.924 -11.527 1.00 93.50 246 THR A N 1
ATOM 1945 C CA . THR A 1 246 ? 27.587 -2.522 -11.004 1.00 93.50 246 THR A CA 1
ATOM 1946 C C . THR A 1 246 ? 27.944 -2.054 -9.594 1.00 93.50 246 THR A C 1
ATOM 1948 O O . THR A 1 246 ? 28.800 -2.625 -8.935 1.00 93.50 246 THR A O 1
ATOM 1951 N N . ASP A 1 247 ? 27.309 -0.992 -9.116 1.00 91.38 247 ASP A N 1
ATOM 1952 C CA . ASP A 1 247 ? 27.633 -0.301 -7.862 1.00 91.38 247 ASP A CA 1
ATOM 1953 C C . ASP A 1 247 ? 26.527 -0.412 -6.804 1.00 91.38 247 ASP A C 1
ATOM 1955 O O . ASP A 1 247 ? 26.653 0.122 -5.704 1.00 91.38 247 ASP A O 1
ATOM 1959 N N . THR A 1 248 ? 25.433 -1.097 -7.129 1.00 91.81 248 THR A N 1
ATOM 1960 C CA . THR A 1 248 ? 24.235 -1.147 -6.296 1.00 91.81 248 THR A CA 1
ATOM 1961 C C . THR A 1 248 ? 23.985 -2.585 -5.860 1.00 91.81 248 THR A C 1
ATOM 1963 O O . THR A 1 248 ? 23.848 -3.474 -6.699 1.00 91.81 248 THR A O 1
ATOM 1966 N N . ALA A 1 249 ? 23.914 -2.814 -4.548 1.00 93.00 249 ALA A N 1
ATOM 1967 C CA . ALA A 1 249 ? 23.474 -4.093 -3.997 1.00 93.00 249 ALA A CA 1
ATOM 1968 C C . ALA A 1 249 ? 21.993 -4.324 -4.325 1.00 93.00 249 ALA A C 1
ATOM 1970 O O . ALA A 1 249 ? 21.203 -3.376 -4.373 1.00 93.00 249 ALA A O 1
ATOM 1971 N N . MET A 1 250 ? 21.617 -5.578 -4.561 1.00 95.12 250 MET A N 1
ATOM 1972 C CA . MET A 1 250 ? 20.267 -5.926 -5.006 1.00 95.12 250 MET A CA 1
ATOM 1973 C C . MET A 1 250 ? 19.694 -7.050 -4.152 1.00 95.12 250 MET A C 1
ATOM 1975 O O . MET A 1 250 ? 20.432 -7.872 -3.620 1.00 95.12 250 MET A O 1
ATOM 1979 N N . GLU A 1 251 ? 18.373 -7.108 -4.054 1.00 96.38 251 GLU A N 1
ATOM 1980 C CA . GLU A 1 251 ? 17.665 -8.174 -3.347 1.00 96.38 251 GLU A CA 1
ATOM 1981 C C . GLU A 1 251 ? 16.873 -9.004 -4.353 1.00 96.38 251 GLU A C 1
ATOM 1983 O O . GLU A 1 251 ? 15.927 -8.517 -4.978 1.00 96.38 251 GLU A O 1
ATOM 1988 N N . LEU A 1 252 ? 17.263 -10.263 -4.529 1.00 96.94 252 LEU A N 1
ATOM 1989 C CA . LEU A 1 252 ? 16.532 -11.230 -5.331 1.00 96.94 252 LEU A CA 1
ATOM 1990 C C . LEU A 1 252 ? 15.495 -11.922 -4.448 1.00 96.94 252 LEU A C 1
ATOM 1992 O O . LEU A 1 252 ? 15.835 -12.668 -3.536 1.00 96.94 252 LEU A O 1
ATOM 1996 N N . VAL A 1 253 ? 14.225 -11.667 -4.732 1.00 95.81 253 VAL A N 1
ATOM 1997 C CA . VAL A 1 253 ? 13.077 -12.252 -4.046 1.00 95.81 253 VAL A CA 1
ATOM 1998 C C . VAL A 1 253 ? 12.466 -13.320 -4.941 1.00 95.81 253 VAL A C 1
ATOM 2000 O O . VAL A 1 253 ? 11.983 -13.025 -6.038 1.00 95.81 253 VAL A O 1
ATOM 2003 N N . VAL A 1 254 ? 12.475 -14.558 -4.457 1.00 95.81 254 VAL A N 1
ATOM 2004 C CA . VAL A 1 254 ? 11.778 -15.689 -5.070 1.00 95.81 254 VAL A CA 1
ATOM 2005 C C . VAL A 1 254 ? 10.616 -16.068 -4.166 1.00 95.81 254 VAL A C 1
ATOM 2007 O O . VAL A 1 254 ? 10.819 -16.439 -3.010 1.00 95.81 254 VAL A O 1
ATOM 2010 N N . SER A 1 255 ? 9.403 -15.974 -4.695 1.00 95.06 255 SER A N 1
ATOM 2011 C CA . SER A 1 255 ? 8.180 -16.405 -4.022 1.00 95.06 255 SER A CA 1
ATOM 2012 C C . SER A 1 255 ? 7.301 -17.207 -4.977 1.00 95.06 255 SER A C 1
ATOM 2014 O O . SER A 1 255 ? 7.526 -17.237 -6.188 1.00 95.06 255 SER A O 1
ATOM 2016 N N . GLY A 1 256 ? 6.309 -17.899 -4.436 1.00 94.56 256 GLY A N 1
ATOM 2017 C CA . GLY A 1 256 ? 5.361 -18.670 -5.224 1.00 94.56 256 GLY A CA 1
ATOM 2018 C C . GLY A 1 256 ? 4.496 -19.543 -4.336 1.00 94.56 256 GLY A C 1
ATOM 2019 O O . GLY A 1 256 ? 4.774 -19.713 -3.148 1.00 94.56 256 GLY A O 1
ATOM 2020 N N . LEU A 1 257 ? 3.448 -20.104 -4.927 1.00 94.88 257 LEU A N 1
ATOM 2021 C CA . LEU A 1 257 ? 2.480 -20.901 -4.194 1.00 94.88 257 LEU A CA 1
ATOM 2022 C C . LEU A 1 257 ? 3.148 -22.147 -3.580 1.00 94.88 257 LEU A C 1
ATOM 2024 O O . LEU A 1 257 ? 3.744 -22.960 -4.290 1.00 94.88 257 LEU A O 1
ATOM 2028 N N . GLY A 1 258 ? 3.040 -22.297 -2.258 1.00 95.06 258 GLY A N 1
ATOM 2029 C CA . GLY A 1 258 ? 3.615 -23.413 -1.498 1.00 95.06 258 GLY A CA 1
ATOM 2030 C C . GLY A 1 258 ? 5.099 -23.274 -1.167 1.00 95.06 258 GLY A C 1
ATOM 2031 O O . GLY A 1 258 ? 5.677 -24.194 -0.589 1.00 95.06 258 GLY A O 1
ATOM 2032 N N . LEU A 1 259 ? 5.725 -22.148 -1.510 1.00 95.81 259 LEU A N 1
ATOM 2033 C CA . LEU A 1 259 ? 7.137 -21.885 -1.250 1.00 95.81 259 LEU A CA 1
ATOM 2034 C C . LEU A 1 259 ? 7.309 -20.863 -0.136 1.00 95.81 259 LEU A C 1
ATOM 2036 O O . LEU A 1 259 ? 6.544 -19.909 -0.017 1.00 95.81 259 LEU A O 1
ATOM 2040 N N . LYS A 1 260 ? 8.378 -21.027 0.637 1.00 95.31 260 LYS A N 1
ATOM 2041 C CA . LYS A 1 260 ? 8.862 -19.977 1.527 1.00 95.31 260 LYS A CA 1
ATOM 2042 C C . LYS A 1 260 ? 9.490 -18.864 0.708 1.00 95.31 260 LYS A C 1
ATOM 2044 O O . LYS A 1 260 ? 10.368 -19.129 -0.122 1.00 95.31 260 LYS A O 1
ATOM 2049 N N . THR A 1 261 ? 9.092 -17.624 0.977 1.00 95.19 261 THR A N 1
ATOM 2050 C CA . THR A 1 261 ? 9.702 -16.469 0.321 1.00 95.19 261 THR A CA 1
ATOM 2051 C C . THR A 1 261 ? 11.191 -16.436 0.655 1.00 95.19 261 THR A C 1
ATOM 2053 O O . THR A 1 261 ? 11.594 -16.317 1.811 1.00 95.19 261 THR A O 1
ATOM 2056 N N . THR A 1 262 ? 12.024 -16.578 -0.373 1.00 96.31 262 THR A N 1
ATOM 2057 C CA . THR A 1 262 ? 13.481 -16.587 -0.240 1.00 96.31 262 THR A CA 1
ATOM 2058 C C . THR A 1 262 ? 14.019 -15.255 -0.733 1.00 96.31 262 THR A C 1
ATOM 2060 O O . THR A 1 262 ? 13.782 -14.876 -1.881 1.00 96.31 262 THR A O 1
ATOM 2063 N N . VAL A 1 263 ? 14.731 -14.544 0.140 1.00 96.81 263 VAL A N 1
ATOM 2064 C CA . VAL A 1 263 ? 15.392 -13.274 -0.179 1.00 96.81 263 VAL A CA 1
ATOM 2065 C C . VAL A 1 263 ? 16.896 -13.507 -0.191 1.00 96.81 263 VAL A C 1
ATOM 2067 O O . VAL A 1 263 ? 17.477 -13.872 0.829 1.00 96.81 263 VAL A O 1
ATOM 2070 N N . LEU A 1 264 ? 17.517 -13.312 -1.351 1.00 97.31 264 LEU A N 1
ATOM 2071 C CA . LEU A 1 264 ? 18.955 -13.434 -1.550 1.00 97.31 264 LEU A CA 1
ATOM 2072 C C . LEU A 1 264 ? 19.554 -12.053 -1.824 1.00 97.31 264 LEU A C 1
ATOM 2074 O O . LEU A 1 264 ? 19.162 -11.372 -2.771 1.00 97.31 264 LEU A O 1
ATOM 2078 N N . ASN A 1 265 ? 20.528 -11.656 -1.008 1.00 97.00 265 ASN A N 1
ATOM 2079 C CA . ASN A 1 265 ? 21.297 -10.438 -1.240 1.00 97.00 265 ASN A CA 1
ATOM 2080 C C . ASN A 1 265 ? 22.339 -10.702 -2.325 1.00 97.00 265 ASN A C 1
ATOM 2082 O O . ASN A 1 265 ? 23.222 -11.540 -2.160 1.00 97.00 265 ASN A O 1
ATOM 2086 N N . ILE A 1 266 ? 22.231 -9.975 -3.427 1.00 96.50 266 ILE A N 1
ATOM 2087 C CA . ILE A 1 266 ? 23.147 -10.043 -4.555 1.00 96.50 266 ILE A CA 1
ATOM 2088 C C . ILE A 1 266 ? 24.155 -8.905 -4.416 1.00 96.50 266 ILE A C 1
ATOM 2090 O O . ILE A 1 266 ? 23.793 -7.723 -4.443 1.00 96.50 266 ILE A O 1
ATOM 2094 N N . GLU A 1 267 ? 25.427 -9.268 -4.269 1.00 95.56 267 GLU A N 1
ATOM 2095 C CA . GLU A 1 267 ? 26.526 -8.303 -4.227 1.00 95.56 267 GLU A CA 1
ATOM 2096 C C . GLU A 1 267 ? 26.624 -7.506 -5.540 1.00 95.56 267 GLU A C 1
ATOM 2098 O O . GLU A 1 267 ? 26.288 -8.053 -6.599 1.00 95.56 267 GLU A O 1
ATOM 2103 N N . PRO A 1 268 ? 27.107 -6.247 -5.494 1.00 94.12 268 PRO A N 1
ATOM 2104 C CA . PRO A 1 268 ? 27.342 -5.446 -6.693 1.00 94.12 268 PRO A CA 1
ATOM 2105 C C . PRO A 1 268 ? 28.189 -6.192 -7.737 1.00 94.12 268 PRO A C 1
ATOM 2107 O O . PRO A 1 268 ? 29.092 -6.957 -7.396 1.00 94.12 268 PRO A O 1
ATOM 2110 N N . TYR A 1 269 ? 27.882 -5.977 -9.014 1.00 92.75 269 TYR A N 1
ATOM 2111 C CA . TYR A 1 269 ? 28.536 -6.659 -10.135 1.00 92.75 269 TYR A CA 1
ATOM 2112 C C . TYR A 1 269 ? 29.797 -5.927 -10.585 1.00 92.75 269 TYR A C 1
ATOM 2114 O O . TYR A 1 269 ? 29.827 -4.701 -10.627 1.00 92.75 269 TYR A O 1
ATOM 2122 N N . ALA A 1 270 ? 30.798 -6.654 -11.071 1.00 95.25 270 ALA A N 1
ATOM 2123 C CA . ALA A 1 270 ? 31.801 -6.059 -11.943 1.00 95.25 270 ALA A CA 1
ATOM 2124 C C . ALA A 1 270 ? 31.192 -5.720 -13.321 1.00 95.25 270 ALA A C 1
ATOM 2126 O O . ALA A 1 270 ? 30.235 -6.345 -13.785 1.00 95.25 270 ALA A O 1
ATOM 2127 N N . ALA A 1 271 ? 31.750 -4.719 -14.007 1.00 94.69 271 ALA A N 1
ATOM 2128 C CA . ALA A 1 271 ? 31.305 -4.349 -15.351 1.00 94.69 271 ALA A CA 1
ATOM 2129 C C . ALA A 1 271 ? 31.411 -5.543 -16.318 1.00 94.69 271 ALA A C 1
ATOM 2131 O O . ALA A 1 271 ? 32.492 -6.103 -16.503 1.00 94.69 271 ALA A O 1
ATOM 2132 N N . GLY A 1 272 ? 30.278 -5.931 -16.914 1.00 94.88 272 GLY A N 1
ATOM 2133 C CA . GLY A 1 272 ? 30.186 -7.033 -17.874 1.00 94.88 272 GLY A CA 1
ATOM 2134 C C . GLY A 1 272 ? 30.130 -8.420 -17.234 1.00 94.88 272 GLY A C 1
ATOM 2135 O O . GLY A 1 272 ? 30.054 -9.416 -17.955 1.00 94.88 272 GLY A O 1
ATOM 2136 N N . GLU A 1 273 ? 30.147 -8.507 -15.902 1.00 97.38 273 GLU A N 1
ATOM 2137 C CA . GLU A 1 273 ? 30.003 -9.768 -15.182 1.00 97.38 273 GLU A CA 1
ATOM 2138 C C . GLU A 1 273 ? 28.645 -10.407 -15.492 1.00 97.38 273 GLU A C 1
ATOM 2140 O O . GLU A 1 273 ? 27.596 -9.762 -15.444 1.00 97.38 273 GLU A O 1
ATOM 2145 N N . THR A 1 274 ? 28.668 -11.703 -15.794 1.00 97.31 274 THR A N 1
ATOM 2146 C CA . THR A 1 274 ? 27.470 -12.540 -15.823 1.00 97.31 274 THR A CA 1
ATOM 2147 C C . THR A 1 274 ? 27.554 -13.509 -14.657 1.00 97.31 274 THR A C 1
ATOM 2149 O O . THR A 1 274 ? 28.483 -14.313 -14.601 1.00 97.31 274 THR A O 1
ATOM 2152 N N . ARG A 1 275 ? 26.595 -13.423 -13.738 1.00 97.44 275 ARG A N 1
ATOM 2153 C CA . ARG A 1 275 ? 26.470 -14.326 -12.594 1.00 97.44 275 ARG A CA 1
ATOM 2154 C C . ARG A 1 275 ? 25.292 -15.256 -12.820 1.00 97.44 275 ARG A C 1
ATOM 2156 O O . ARG A 1 275 ? 24.250 -14.835 -13.325 1.00 97.44 275 ARG A O 1
ATOM 2163 N N . GLU A 1 276 ? 25.464 -16.515 -12.451 1.00 97.88 276 GLU A N 1
ATOM 2164 C CA . GLU A 1 276 ? 24.372 -17.477 -12.401 1.00 97.88 276 GLU A CA 1
ATOM 2165 C C . GLU A 1 276 ? 24.080 -17.812 -10.942 1.00 97.88 276 GLU A C 1
ATOM 2167 O O . GLU A 1 276 ? 24.996 -18.138 -10.192 1.00 97.88 276 GLU A O 1
ATOM 2172 N N . GLU A 1 277 ? 22.813 -17.736 -10.550 1.00 97.69 277 GLU A N 1
ATOM 2173 C CA . GLU A 1 277 ? 22.350 -18.091 -9.210 1.00 97.69 277 GLU A CA 1
ATOM 2174 C C . GLU A 1 277 ? 21.331 -19.219 -9.319 1.00 97.69 277 GLU A C 1
ATOM 2176 O O . GLU A 1 277 ? 20.356 -19.121 -10.070 1.00 97.69 277 GLU A O 1
ATOM 2181 N N . LEU A 1 278 ? 21.544 -20.295 -8.564 1.00 97.56 278 LEU A N 1
ATOM 2182 C CA . LEU A 1 278 ? 20.592 -21.393 -8.444 1.00 97.56 278 LEU A CA 1
ATOM 2183 C C . LEU A 1 278 ? 19.945 -21.337 -7.063 1.00 97.56 278 LEU A C 1
ATOM 2185 O O . LEU A 1 278 ? 20.611 -21.538 -6.051 1.00 97.56 278 LEU A O 1
ATOM 2189 N N . ILE A 1 279 ? 18.638 -21.091 -7.032 1.00 97.25 279 ILE A N 1
ATOM 2190 C CA . ILE A 1 279 ? 17.868 -20.964 -5.795 1.00 97.25 279 ILE A CA 1
ATOM 2191 C C . ILE A 1 279 ? 17.007 -22.210 -5.607 1.00 97.25 279 ILE A C 1
ATOM 2193 O O . ILE A 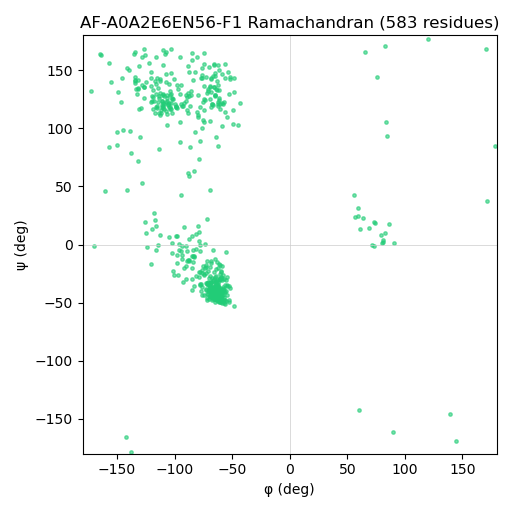1 279 ? 16.255 -22.608 -6.501 1.00 97.25 279 ILE A O 1
ATOM 2197 N N . GLU A 1 280 ? 17.097 -22.807 -4.421 1.00 97.00 280 GLU A N 1
ATOM 2198 C CA . GLU A 1 280 ? 16.274 -23.940 -3.989 1.00 97.00 280 GLU A CA 1
ATOM 2199 C C . GLU A 1 280 ? 15.371 -23.480 -2.825 1.00 97.00 280 GLU A C 1
ATOM 2201 O O . GLU A 1 280 ? 15.744 -23.648 -1.662 1.00 97.00 280 GLU A O 1
ATOM 2206 N N . PRO A 1 281 ? 14.224 -22.820 -3.100 1.00 95.75 281 PRO A N 1
ATOM 2207 C CA . PRO A 1 281 ? 13.338 -22.334 -2.043 1.00 95.75 281 PRO A CA 1
ATOM 2208 C C . PRO A 1 281 ? 12.731 -23.499 -1.246 1.00 95.75 281 PRO A C 1
ATOM 2210 O O . PRO A 1 281 ? 12.410 -24.552 -1.801 1.00 95.75 281 PRO A O 1
ATOM 2213 N N . GLU A 1 282 ? 12.546 -23.297 0.060 1.00 96.06 282 GLU A N 1
ATOM 2214 C CA . GLU A 1 282 ? 11.950 -24.294 0.958 1.00 96.06 282 GLU A CA 1
ATOM 2215 C C . GLU A 1 282 ? 10.477 -24.551 0.583 1.00 96.06 282 GLU A C 1
ATOM 2217 O O . GLU A 1 282 ? 9.685 -23.613 0.459 1.00 96.06 282 GLU A O 1
ATOM 2222 N N . TRP A 1 283 ? 10.102 -25.823 0.406 1.00 95.31 283 TRP A N 1
ATOM 2223 C CA . TRP A 1 283 ? 8.715 -26.228 0.154 1.00 95.31 283 TRP A CA 1
ATOM 2224 C C . TRP A 1 283 ? 7.931 -26.276 1.464 1.00 95.31 283 TRP A C 1
ATOM 2226 O O . TRP A 1 283 ? 8.194 -27.118 2.321 1.00 95.31 283 TRP A O 1
ATOM 2236 N N . LEU A 1 284 ? 6.949 -25.388 1.593 1.00 95.69 284 LEU A N 1
ATOM 2237 C CA . LEU A 1 284 ? 6.057 -25.295 2.749 1.00 95.69 284 LEU A CA 1
ATOM 2238 C C . LEU A 1 284 ? 4.763 -26.093 2.561 1.00 95.69 284 LEU A C 1
ATOM 2240 O O . LEU A 1 284 ? 4.035 -26.309 3.526 1.00 95.69 284 LEU A O 1
ATOM 2244 N N . GLY A 1 285 ? 4.476 -26.543 1.338 1.00 95.81 285 GLY A N 1
ATOM 2245 C CA . GLY A 1 285 ? 3.263 -27.288 1.025 1.00 95.81 285 GLY A CA 1
ATOM 2246 C C . GLY A 1 285 ? 2.044 -26.407 0.777 1.00 95.81 285 GLY A C 1
ATOM 2247 O O . GLY A 1 285 ? 2.052 -25.189 0.980 1.00 95.81 285 GLY A O 1
ATOM 2248 N N . LEU A 1 286 ? 0.976 -27.045 0.303 1.00 96.38 286 LEU A N 1
ATOM 2249 C CA . LEU A 1 286 ? -0.260 -26.380 -0.096 1.00 96.38 286 LEU A CA 1
ATOM 2250 C C . LEU A 1 286 ? -1.410 -26.826 0.782 1.00 96.38 286 LEU A C 1
ATOM 2252 O O . LEU A 1 286 ? -1.541 -28.004 1.076 1.00 96.38 286 LEU A O 1
ATOM 2256 N N . VAL A 1 287 ? -2.286 -25.903 1.150 1.00 97.25 287 VAL A N 1
ATOM 2257 C CA . VAL A 1 287 ? -3.547 -26.214 1.824 1.00 97.25 287 VAL A CA 1
ATOM 2258 C C . VAL A 1 287 ? -4.696 -25.707 0.965 1.00 97.25 287 VAL A C 1
ATOM 2260 O O . VAL A 1 287 ? -4.596 -24.669 0.305 1.00 97.25 287 VAL A O 1
ATOM 2263 N N . THR A 1 288 ? -5.795 -26.455 0.936 1.00 98.00 288 THR A N 1
ATOM 2264 C CA . THR A 1 288 ? -7.025 -25.986 0.295 1.00 98.00 288 THR A CA 1
ATOM 2265 C C . THR A 1 288 ? -7.973 -25.444 1.351 1.00 98.00 288 THR A C 1
ATOM 2267 O O . THR A 1 288 ? -8.419 -26.191 2.218 1.00 98.00 288 THR A O 1
ATOM 2270 N N . ILE A 1 289 ? -8.300 -24.159 1.265 1.00 98.00 289 ILE A N 1
ATOM 2271 C CA . ILE A 1 289 ? -9.286 -23.517 2.128 1.00 98.00 289 ILE A CA 1
ATOM 2272 C C . ILE A 1 289 ? -10.640 -23.560 1.433 1.00 98.00 289 ILE A C 1
ATOM 2274 O O . ILE A 1 289 ? -10.802 -23.023 0.335 1.00 98.00 289 ILE A O 1
ATOM 2278 N N . ASN A 1 290 ? -11.600 -24.217 2.075 1.00 98.12 290 ASN A N 1
ATOM 2279 C CA . ASN A 1 290 ? -13.005 -24.182 1.700 1.00 98.12 290 ASN A CA 1
ATOM 2280 C C . ASN A 1 290 ? -13.674 -23.102 2.558 1.00 98.12 290 ASN A C 1
ATOM 2282 O O . ASN A 1 290 ? -13.873 -23.307 3.759 1.00 98.12 290 ASN A O 1
ATOM 2286 N N . LEU A 1 291 ? -13.982 -21.947 1.968 1.00 97.81 291 LEU A N 1
ATOM 2287 C CA . LEU A 1 291 ? -14.742 -20.916 2.664 1.00 97.81 291 LEU A CA 1
ATOM 2288 C C . LEU A 1 291 ? -16.202 -21.358 2.736 1.00 97.81 291 LEU A C 1
ATOM 2290 O O . LEU A 1 291 ? -16.800 -21.668 1.705 1.00 97.81 291 LEU A O 1
ATOM 2294 N N . VAL A 1 292 ? -16.776 -21.401 3.938 1.00 97.94 292 VAL A N 1
ATOM 2295 C CA . VAL A 1 292 ? -18.213 -21.662 4.104 1.00 97.94 292 VAL A CA 1
ATOM 2296 C C . VAL A 1 292 ? -19.006 -20.590 3.349 1.00 97.94 292 VAL A C 1
ATOM 2298 O O . VAL A 1 292 ? -18.553 -19.455 3.211 1.00 97.94 292 VAL A O 1
ATOM 2301 N N . ASP A 1 293 ? -20.162 -20.956 2.803 1.00 97.50 293 ASP A N 1
ATOM 2302 C CA . ASP A 1 293 ? -21.048 -20.004 2.136 1.00 97.50 293 ASP A CA 1
ATOM 2303 C C . ASP A 1 293 ? -21.777 -19.119 3.164 1.00 97.50 293 ASP A C 1
ATOM 2305 O O . ASP A 1 293 ? -22.238 -19.596 4.204 1.00 97.50 293 ASP A O 1
ATOM 2309 N N . PHE A 1 294 ? -21.858 -17.819 2.890 1.00 95.81 294 PHE A N 1
ATOM 2310 C CA . PHE A 1 294 ? -22.510 -16.815 3.733 1.00 95.81 294 PHE A CA 1
ATOM 2311 C C . PHE A 1 294 ? -22.918 -15.596 2.886 1.00 95.81 294 PHE A C 1
ATOM 2313 O O . PHE A 1 294 ? -22.318 -15.346 1.841 1.00 95.81 294 PHE A O 1
ATOM 2320 N N . PRO A 1 295 ? -23.918 -14.801 3.307 1.00 96.62 295 PRO A N 1
ATOM 2321 C CA . PRO A 1 295 ? -24.293 -13.590 2.580 1.00 96.62 295 PRO A CA 1
ATOM 2322 C C . PRO A 1 295 ? -23.119 -12.604 2.468 1.00 96.62 295 PRO A C 1
ATOM 2324 O O . PRO A 1 295 ? -22.590 -12.148 3.481 1.00 96.62 295 PRO A O 1
ATOM 2327 N N . ALA A 1 296 ? -22.734 -12.240 1.241 1.00 94.62 296 ALA A N 1
ATOM 2328 C CA . ALA A 1 296 ? -21.582 -11.368 0.966 1.00 94.62 296 ALA A CA 1
ATOM 2329 C C . ALA A 1 296 ? -21.693 -9.957 1.584 1.00 94.62 296 ALA A C 1
ATOM 2331 O O . ALA A 1 296 ? -20.699 -9.249 1.705 1.00 94.62 296 ALA A O 1
ATOM 2332 N N . GLU A 1 297 ? -22.902 -9.552 1.974 1.00 95.75 297 GLU A N 1
ATOM 2333 C CA . GLU A 1 297 ? -23.200 -8.283 2.644 1.00 95.75 297 GLU A CA 1
ATOM 2334 C C . GLU A 1 297 ? -22.753 -8.271 4.113 1.00 95.75 297 GLU A C 1
ATOM 2336 O O . GLU A 1 297 ? -22.476 -7.206 4.656 1.00 95.75 297 GLU A O 1
ATOM 2341 N N . LEU A 1 298 ? -22.655 -9.442 4.759 1.00 95.38 298 LEU A N 1
ATOM 2342 C CA . LEU A 1 298 ? -22.317 -9.532 6.183 1.00 95.38 298 LEU A CA 1
ATOM 2343 C C . LEU A 1 298 ? -20.853 -9.207 6.455 1.00 95.38 298 LEU A C 1
ATOM 2345 O O . LEU A 1 298 ? -20.536 -8.608 7.482 1.00 95.38 298 LEU A O 1
ATOM 2349 N N . ALA A 1 299 ? -19.957 -9.649 5.572 1.00 96.88 299 ALA A N 1
ATOM 2350 C CA . ALA A 1 299 ? -18.528 -9.434 5.717 1.00 96.88 299 ALA A CA 1
ATOM 2351 C C . ALA A 1 299 ? -17.761 -9.688 4.421 1.00 96.88 299 ALA A C 1
ATOM 2353 O O . ALA A 1 299 ? -18.200 -10.380 3.506 1.00 96.88 299 ALA A O 1
ATOM 2354 N N . SER A 1 300 ? -16.537 -9.184 4.402 1.00 97.06 300 SER A N 1
ATOM 2355 C CA . SER A 1 300 ? -15.527 -9.505 3.409 1.00 97.06 300 SER A CA 1
ATOM 2356 C C . SER A 1 300 ? -14.387 -10.280 4.078 1.00 97.06 300 SER A C 1
ATOM 2358 O O . SER A 1 300 ? -14.041 -9.994 5.226 1.00 97.06 300 SER A O 1
ATOM 2360 N N . THR A 1 301 ? -13.837 -11.288 3.393 1.00 97.88 301 THR A N 1
ATOM 2361 C CA . THR A 1 301 ? -12.735 -12.113 3.914 1.00 97.88 301 THR A CA 1
ATOM 2362 C C . THR A 1 301 ? -11.473 -11.885 3.090 1.00 97.88 301 THR A C 1
ATOM 2364 O O . THR A 1 301 ? -11.490 -12.031 1.867 1.00 97.88 301 THR A O 1
ATOM 2367 N N . LEU A 1 302 ? -10.375 -11.566 3.768 1.00 98.00 302 LEU A N 1
ATOM 2368 C CA . LEU A 1 302 ? -9.039 -11.437 3.198 1.00 98.00 302 LEU A CA 1
ATOM 2369 C C . LEU A 1 302 ? -8.140 -12.511 3.816 1.00 98.00 302 LEU A C 1
ATOM 2371 O O . LEU A 1 302 ? -7.925 -12.524 5.026 1.00 98.00 302 LEU A O 1
ATOM 2375 N N . LEU A 1 303 ? -7.615 -13.417 2.994 1.00 97.50 303 LEU A N 1
ATOM 2376 C CA . LEU A 1 303 ? -6.595 -14.371 3.421 1.00 97.50 303 LEU A CA 1
ATOM 2377 C C . LEU A 1 303 ? -5.214 -13.760 3.196 1.00 97.50 303 LEU A C 1
ATOM 2379 O O . LEU A 1 303 ? -4.872 -13.394 2.073 1.00 97.50 303 LEU A O 1
ATOM 2383 N N . ILE A 1 304 ? -4.419 -13.677 4.256 1.00 96.69 304 ILE A N 1
ATOM 2384 C CA . ILE A 1 304 ? -3.011 -13.289 4.210 1.00 96.69 304 ILE A CA 1
ATOM 2385 C C . ILE A 1 304 ? -2.172 -14.559 4.309 1.00 96.69 304 ILE A C 1
ATOM 2387 O O . ILE A 1 304 ? -2.331 -15.355 5.235 1.00 96.69 304 ILE A O 1
ATOM 2391 N N . THR A 1 305 ? -1.295 -14.742 3.331 1.00 95.12 305 THR A N 1
ATOM 2392 C CA . THR A 1 305 ? -0.413 -15.902 3.175 1.00 95.12 305 THR A CA 1
ATOM 2393 C C . THR A 1 305 ? 1.028 -15.419 3.024 1.00 95.12 305 THR A C 1
ATOM 2395 O O . THR A 1 305 ? 1.255 -14.232 2.794 1.00 95.12 305 THR A O 1
ATOM 2398 N N . GLU A 1 306 ? 1.998 -16.329 3.117 1.00 90.94 306 GLU A N 1
ATOM 2399 C CA . GLU A 1 306 ? 3.424 -16.018 2.925 1.00 90.94 306 GLU A CA 1
ATOM 2400 C C . GLU A 1 306 ? 3.721 -15.334 1.575 1.00 90.94 306 GLU A C 1
ATOM 2402 O O . GLU A 1 306 ? 4.600 -14.478 1.483 1.00 90.94 306 GLU A O 1
ATOM 2407 N N . ASP A 1 307 ? 2.995 -15.707 0.517 1.00 89.19 307 ASP A N 1
ATOM 2408 C CA . ASP A 1 307 ? 3.262 -15.261 -0.851 1.00 89.19 307 ASP A CA 1
ATOM 2409 C C . ASP A 1 307 ? 2.328 -14.142 -1.340 1.00 89.19 307 ASP A C 1
ATOM 2411 O O . ASP A 1 307 ? 2.686 -13.414 -2.273 1.00 89.19 307 ASP A O 1
ATOM 2415 N N . ARG A 1 308 ? 1.135 -13.990 -0.745 1.00 93.19 308 ARG A N 1
ATOM 2416 C CA . ARG A 1 308 ? 0.098 -13.064 -1.240 1.00 93.19 308 ARG A CA 1
ATOM 2417 C C . ARG A 1 308 ? -1.034 -12.766 -0.255 1.00 93.19 308 ARG A C 1
ATOM 2419 O O . ARG A 1 308 ? -1.300 -13.515 0.682 1.00 93.19 308 ARG A O 1
ATOM 2426 N N . GLU A 1 309 ? -1.766 -11.700 -0.557 1.00 95.62 309 GLU A N 1
ATOM 2427 C CA . GLU A 1 309 ? -3.066 -11.373 0.033 1.00 95.62 309 GLU A CA 1
ATOM 2428 C C . GLU A 1 309 ? -4.175 -11.701 -0.979 1.00 95.62 309 GLU A C 1
ATOM 2430 O O . GLU A 1 309 ? -4.072 -11.343 -2.155 1.00 95.62 309 GLU A O 1
ATOM 2435 N N . LEU A 1 310 ? -5.228 -12.398 -0.549 1.00 96.12 310 LEU A N 1
ATOM 2436 C CA . LEU A 1 310 ? -6.318 -12.859 -1.412 1.00 96.12 310 LEU A CA 1
ATOM 2437 C C . LEU A 1 310 ? -7.673 -12.458 -0.840 1.00 96.12 310 LEU A C 1
ATOM 2439 O O . LEU A 1 310 ? -8.063 -12.931 0.226 1.00 96.12 310 LEU A O 1
ATOM 2443 N N . GLN A 1 311 ? -8.418 -11.631 -1.573 1.00 96.94 311 GLN A N 1
ATOM 2444 C CA . GLN A 1 311 ? -9.826 -11.386 -1.276 1.00 96.94 311 GLN A CA 1
ATOM 2445 C C . GLN A 1 311 ? -10.636 -12.622 -1.680 1.00 96.94 311 GLN A C 1
ATOM 2447 O O . GLN A 1 311 ? -10.578 -13.053 -2.834 1.00 96.94 311 GLN A O 1
ATOM 2452 N N . VAL A 1 312 ? -11.394 -13.188 -0.745 1.00 97.31 312 VAL A N 1
ATOM 2453 C CA . VAL A 1 312 ? -12.125 -14.441 -0.949 1.00 97.31 312 VAL A CA 1
ATOM 2454 C C . VAL A 1 312 ? -13.622 -14.211 -0.796 1.00 97.31 312 VAL A C 1
ATOM 2456 O O . VAL A 1 312 ? -14.077 -13.656 0.203 1.00 97.31 312 VAL A O 1
ATOM 2459 N N . GLY A 1 313 ? -14.383 -14.631 -1.809 1.00 96.56 313 GLY A N 1
ATOM 2460 C CA . GLY A 1 313 ? -15.844 -14.597 -1.791 1.00 96.56 313 GLY A CA 1
ATOM 2461 C C . GLY A 1 313 ? -16.455 -15.834 -1.114 1.00 96.56 313 GLY A C 1
ATOM 2462 O O . GLY A 1 313 ? -15.790 -16.871 -1.046 1.00 96.56 313 GLY A O 1
ATOM 2463 N N . PRO A 1 314 ? -17.712 -15.752 -0.643 1.00 97.56 314 PRO A N 1
ATOM 2464 C CA . PRO A 1 314 ? -18.420 -16.873 -0.020 1.00 97.56 314 PRO A CA 1
ATOM 2465 C C . PRO A 1 314 ? -18.419 -18.149 -0.874 1.00 97.56 314 PRO A C 1
ATOM 2467 O O . PRO A 1 314 ? -18.482 -18.082 -2.102 1.00 97.56 314 PRO A O 1
ATOM 2470 N N . GLY A 1 315 ? -18.299 -19.315 -0.230 1.00 97.31 315 GLY A N 1
ATOM 2471 C CA . GLY A 1 315 ? -18.300 -20.618 -0.911 1.00 97.31 315 GLY A CA 1
ATOM 2472 C C . GLY A 1 315 ? -17.043 -20.931 -1.738 1.00 97.31 315 GLY A C 1
ATOM 2473 O O . GLY A 1 315 ? -16.957 -21.997 -2.353 1.00 97.31 315 GLY A O 1
ATOM 2474 N N . ALA A 1 316 ? -16.063 -20.024 -1.794 1.00 97.94 316 ALA A N 1
ATOM 2475 C CA . ALA A 1 316 ? -14.870 -20.216 -2.605 1.00 97.94 316 ALA A CA 1
ATOM 2476 C C . ALA A 1 316 ? -13.973 -21.344 -2.072 1.00 97.94 316 ALA A C 1
ATOM 2478 O O . ALA A 1 316 ? -13.764 -21.508 -0.869 1.00 97.94 316 ALA A O 1
ATOM 2479 N N . LYS A 1 317 ? -13.370 -22.080 -3.009 1.00 98.00 317 LYS A N 1
ATOM 2480 C CA . LYS A 1 317 ? -12.352 -23.099 -2.747 1.00 98.00 317 LYS A CA 1
ATOM 2481 C C . LYS A 1 317 ? -11.016 -22.629 -3.305 1.00 98.00 317 LYS A C 1
ATOM 2483 O O . LYS A 1 317 ? -10.860 -22.535 -4.521 1.00 98.00 317 LYS A O 1
ATOM 2488 N N . ILE A 1 318 ? -10.061 -22.325 -2.430 1.00 96.88 318 ILE A N 1
ATOM 2489 C CA . ILE A 1 318 ? -8.794 -21.687 -2.817 1.00 96.88 318 ILE A CA 1
ATOM 2490 C C . ILE A 1 318 ? -7.608 -22.497 -2.300 1.00 96.88 318 ILE A C 1
ATOM 2492 O O . ILE A 1 318 ? -7.593 -22.926 -1.150 1.00 96.88 318 ILE A O 1
ATOM 2496 N N . ARG A 1 319 ? -6.594 -22.691 -3.151 1.00 96.50 319 ARG A N 1
ATOM 2497 C CA . ARG A 1 319 ? -5.295 -23.252 -2.752 1.00 96.50 319 ARG A CA 1
ATOM 2498 C C . ARG A 1 319 ? -4.352 -22.125 -2.329 1.00 96.50 319 ARG A C 1
ATOM 2500 O O . ARG A 1 319 ? -4.164 -21.161 -3.076 1.00 96.50 319 ARG A O 1
ATOM 2507 N N . VAL A 1 320 ? -3.761 -22.258 -1.148 1.00 96.44 320 VAL A N 1
ATOM 2508 C CA . VAL A 1 320 ? -2.821 -21.294 -0.555 1.00 96.44 320 VAL A CA 1
ATOM 2509 C C . VAL A 1 320 ? -1.615 -22.010 0.052 1.00 96.44 320 VAL A C 1
ATOM 2511 O O . VAL A 1 320 ? -1.653 -23.221 0.274 1.00 96.44 320 VAL A O 1
ATOM 2514 N N . THR A 1 321 ? -0.544 -21.266 0.319 1.00 96.38 321 THR A N 1
ATOM 2515 C CA . THR A 1 321 ? 0.638 -21.763 1.036 1.00 96.38 321 THR A CA 1
ATOM 2516 C C . THR A 1 321 ? 0.265 -22.156 2.470 1.00 96.38 321 THR A C 1
ATOM 2518 O O . THR A 1 321 ? -0.439 -21.418 3.157 1.00 96.38 321 THR A O 1
ATOM 2521 N N . ALA A 1 322 ? 0.713 -23.327 2.930 1.00 95.25 322 ALA A N 1
ATOM 2522 C CA . ALA A 1 322 ? 0.275 -23.935 4.192 1.00 95.25 322 ALA A CA 1
ATOM 2523 C C . ALA A 1 322 ? 0.945 -23.368 5.465 1.00 95.25 322 ALA A C 1
ATOM 2525 O O . ALA A 1 322 ? 0.891 -23.994 6.517 1.00 95.25 322 ALA A O 1
ATOM 2526 N N . VAL A 1 323 ? 1.592 -22.203 5.410 1.00 93.25 323 VAL A N 1
ATOM 2527 C CA . VAL A 1 323 ? 2.301 -21.602 6.554 1.00 93.25 323 VAL A CA 1
ATOM 2528 C C . VAL A 1 323 ? 1.954 -20.122 6.658 1.00 93.25 323 VAL A C 1
ATOM 2530 O O . VAL A 1 323 ? 1.758 -19.454 5.645 1.00 93.25 323 VAL A O 1
ATOM 2533 N N . GLY A 1 324 ? 1.857 -19.619 7.893 1.00 90.62 324 GLY A N 1
ATOM 2534 C CA . GLY A 1 324 ? 1.596 -18.201 8.165 1.00 90.62 324 GLY A CA 1
ATOM 2535 C C . GLY A 1 324 ? 0.188 -17.731 7.783 1.00 90.62 324 GLY A C 1
ATOM 2536 O O . GLY A 1 324 ? -0.056 -16.528 7.719 1.00 90.62 324 GLY A O 1
ATOM 2537 N N . LEU A 1 325 ? -0.743 -18.658 7.528 1.00 95.81 325 LEU A N 1
ATOM 2538 C CA . LEU A 1 325 ? -2.079 -18.328 7.048 1.00 95.81 325 LEU A CA 1
ATOM 2539 C C . LEU A 1 325 ? -2.884 -17.583 8.117 1.00 95.81 325 LEU A C 1
ATOM 2541 O O . LEU A 1 325 ? -3.151 -18.102 9.202 1.00 95.81 325 LEU A O 1
ATOM 2545 N N . SER A 1 326 ? -3.318 -16.377 7.773 1.00 96.88 326 SER A N 1
ATOM 2546 C CA . SER A 1 326 ? -4.204 -15.566 8.603 1.00 96.88 326 SER A CA 1
ATOM 2547 C C . SER A 1 326 ? -5.439 -15.174 7.805 1.00 96.88 326 SER A C 1
ATOM 2549 O O . SER A 1 326 ? -5.339 -14.845 6.627 1.00 96.88 326 SER A O 1
ATOM 2551 N N . ALA A 1 327 ? -6.605 -15.196 8.436 1.00 97.12 327 ALA A N 1
ATOM 2552 C CA . ALA A 1 327 ? -7.840 -14.697 7.858 1.00 97.12 327 ALA A CA 1
ATOM 2553 C C . ALA A 1 327 ? -8.244 -13.401 8.562 1.00 97.12 327 ALA A C 1
ATOM 2555 O O . ALA A 1 327 ? -8.320 -13.351 9.791 1.00 97.12 327 ALA A O 1
ATOM 2556 N N . ILE A 1 328 ? -8.499 -12.362 7.773 1.00 97.31 328 ILE A N 1
ATOM 2557 C CA . ILE A 1 328 ? -9.083 -11.105 8.224 1.00 97.31 328 ILE A CA 1
ATOM 2558 C C . ILE A 1 328 ? -10.531 -11.075 7.750 1.00 97.31 328 ILE A C 1
ATOM 2560 O O . ILE A 1 328 ? -10.800 -11.134 6.550 1.00 97.31 328 ILE A O 1
ATOM 2564 N N . VAL A 1 329 ? -11.458 -10.969 8.696 1.00 97.19 329 VAL A N 1
ATOM 2565 C CA . VAL A 1 329 ? -12.890 -10.807 8.442 1.00 97.19 329 VAL A CA 1
ATOM 2566 C C . VAL A 1 329 ? -13.264 -9.367 8.764 1.00 97.19 329 VAL A C 1
ATOM 2568 O O . VAL A 1 329 ? -13.006 -8.883 9.866 1.00 97.19 329 VAL A O 1
ATOM 2571 N N . GLN A 1 330 ? -13.844 -8.664 7.796 1.00 97.38 330 GLN A N 1
ATOM 2572 C CA . GLN A 1 330 ? -14.161 -7.242 7.906 1.00 97.38 330 GLN A CA 1
ATOM 2573 C C . GLN A 1 330 ? -15.629 -6.968 7.585 1.00 97.38 330 GLN A C 1
ATOM 2575 O O . GLN A 1 330 ? -16.130 -7.441 6.567 1.00 97.38 330 GLN A O 1
ATOM 2580 N N . ASN A 1 331 ? -16.278 -6.135 8.399 1.00 97.19 331 ASN A N 1
ATOM 2581 C CA . ASN A 1 331 ? -17.617 -5.593 8.153 1.00 97.19 331 ASN A CA 1
ATOM 2582 C C . ASN A 1 331 ? -17.712 -4.122 8.614 1.00 97.19 331 ASN A C 1
ATOM 2584 O O . ASN A 1 331 ? -16.695 -3.468 8.857 1.00 97.19 331 ASN A O 1
ATOM 2588 N N . GLU A 1 332 ? -18.926 -3.581 8.737 1.00 95.94 332 GLU A N 1
ATOM 2589 C CA . GLU A 1 332 ? -19.157 -2.199 9.188 1.00 95.94 332 GLU A CA 1
ATOM 2590 C C . GLU A 1 332 ? -18.815 -1.937 10.671 1.00 95.94 332 GLU A C 1
ATOM 2592 O O . GLU A 1 332 ? -18.657 -0.782 11.083 1.00 95.94 332 GLU A O 1
ATOM 2597 N N . PHE A 1 333 ? -18.661 -2.989 11.480 1.00 96.38 333 PHE A N 1
ATOM 2598 C CA . PHE A 1 333 ? -18.305 -2.899 12.899 1.00 96.38 333 PHE A CA 1
ATOM 2599 C C . PHE A 1 333 ? -16.799 -3.019 13.155 1.00 96.38 333 PHE A C 1
ATOM 2601 O O . PHE A 1 333 ? -16.350 -2.746 14.273 1.00 96.38 333 PHE A O 1
ATOM 2608 N N . GLY A 1 334 ? -16.008 -3.369 12.135 1.00 96.12 334 GLY A N 1
ATOM 2609 C CA . GLY A 1 334 ? -14.550 -3.362 12.203 1.00 96.12 334 GLY A CA 1
ATOM 2610 C C . GLY A 1 334 ? -13.886 -4.552 11.519 1.00 96.12 334 GLY A C 1
ATOM 2611 O O . GLY A 1 334 ? -14.355 -5.027 10.487 1.00 96.12 334 GLY A O 1
ATOM 2612 N N . THR A 1 335 ? -12.766 -5.008 12.082 1.00 96.12 335 THR A N 1
ATOM 2613 C CA . THR A 1 335 ? -11.930 -6.088 11.527 1.00 96.12 335 THR A CA 1
ATOM 2614 C C . THR A 1 335 ? -11.544 -7.091 12.604 1.00 96.12 335 THR A C 1
ATOM 2616 O O . THR A 1 335 ? -11.065 -6.693 13.661 1.00 96.12 335 THR A O 1
ATOM 2619 N N . SER A 1 336 ? -11.671 -8.381 12.317 1.00 94.25 336 SER A N 1
ATOM 2620 C CA . SER A 1 336 ? -11.238 -9.478 13.183 1.00 94.25 336 SER A CA 1
ATOM 2621 C C . SER A 1 336 ? -10.173 -10.296 12.463 1.00 94.25 336 SER A C 1
ATOM 2623 O O . SER A 1 336 ? -10.353 -10.644 11.296 1.00 94.25 336 SER A O 1
ATOM 2625 N N . THR A 1 337 ? -9.072 -10.606 13.147 1.00 94.56 337 THR A N 1
ATOM 2626 C CA . THR A 1 337 ? -7.964 -11.396 12.591 1.00 94.56 337 THR A CA 1
ATOM 2627 C C . THR A 1 337 ? -7.854 -12.726 13.327 1.00 94.56 337 THR A C 1
ATOM 2629 O O . THR A 1 337 ? -7.886 -12.786 14.559 1.00 94.56 337 THR A O 1
ATOM 2632 N N . THR A 1 338 ? -7.697 -13.813 12.578 1.00 94.38 338 THR A N 1
ATOM 2633 C CA . THR A 1 338 ? -7.443 -15.144 13.134 1.00 94.38 338 THR A CA 1
ATOM 2634 C C . THR A 1 338 ? -6.330 -15.857 12.381 1.00 94.38 338 THR A C 1
ATOM 2636 O O . THR A 1 338 ? -6.229 -15.747 11.160 1.00 94.38 338 THR A O 1
ATOM 2639 N N . HIS A 1 339 ? -5.480 -16.579 13.110 1.00 94.88 339 HIS A N 1
ATOM 2640 C CA . HIS A 1 339 ? -4.461 -17.443 12.526 1.00 94.88 339 HIS A CA 1
ATOM 2641 C C . HIS A 1 339 ? -5.055 -18.830 12.314 1.00 94.88 339 HIS A C 1
ATOM 2643 O O . HIS A 1 339 ? -5.612 -19.423 13.237 1.00 94.88 339 HIS A O 1
ATOM 2649 N N . LEU A 1 340 ? -4.942 -19.346 11.095 1.00 94.88 340 LEU A N 1
ATOM 2650 C CA . LEU A 1 340 ? -5.459 -20.659 10.746 1.00 94.88 340 LEU A CA 1
ATOM 2651 C C . LEU A 1 340 ? -4.354 -21.695 10.933 1.00 94.88 340 LEU A C 1
ATOM 2653 O O . LEU A 1 340 ? -3.316 -21.647 10.273 1.00 94.88 340 LEU A O 1
ATOM 2657 N N . HIS A 1 341 ? -4.589 -22.656 11.824 1.00 93.69 341 HIS A N 1
ATOM 2658 C CA . HIS A 1 341 ? -3.727 -23.823 11.952 1.00 93.69 341 HIS A CA 1
ATOM 2659 C C . HIS A 1 341 ? -4.005 -24.772 10.790 1.00 93.69 341 HIS A C 1
ATOM 2661 O O . HIS A 1 341 ? -5.049 -25.418 10.729 1.00 93.69 341 HIS A O 1
ATOM 2667 N N . VAL A 1 342 ? -3.068 -24.826 9.852 1.00 95.31 342 VAL A N 1
ATOM 2668 C CA . VAL A 1 342 ? -3.167 -25.628 8.636 1.00 95.31 342 VAL A CA 1
ATOM 2669 C C . VAL A 1 342 ? -2.018 -26.626 8.571 1.00 95.31 342 VAL A C 1
ATOM 2671 O O . VAL A 1 342 ? -0.919 -26.367 9.057 1.00 95.31 342 VAL A O 1
ATOM 2674 N N . VAL A 1 343 ? -2.285 -27.781 7.969 1.00 95.50 343 VAL A N 1
ATOM 2675 C CA . VAL A 1 343 ? -1.280 -28.804 7.672 1.00 95.50 343 VAL A CA 1
ATOM 2676 C C . VAL A 1 343 ? -1.195 -28.931 6.148 1.00 95.50 343 VAL A C 1
ATOM 2678 O O . VAL A 1 343 ? -2.244 -28.914 5.492 1.00 95.50 343 VAL A O 1
ATOM 2681 N N . PRO A 1 344 ? 0.013 -29.051 5.568 1.00 95.81 344 PRO A N 1
ATOM 2682 C CA . PRO A 1 344 ? 0.183 -29.316 4.145 1.00 95.81 344 PRO A CA 1
ATOM 2683 C C . PRO A 1 344 ? -0.679 -30.479 3.642 1.00 95.81 344 PRO A C 1
ATOM 2685 O O . PRO A 1 344 ? -0.897 -31.464 4.345 1.00 95.81 344 PRO A O 1
ATOM 2688 N N . ASP A 1 345 ? -1.175 -30.335 2.419 1.00 94.75 345 ASP A N 1
ATOM 2689 C CA . ASP A 1 345 ? -2.006 -31.279 1.669 1.00 94.75 345 ASP A CA 1
ATOM 2690 C C . ASP A 1 345 ? -3.360 -31.617 2.315 1.00 94.75 345 ASP A C 1
ATOM 2692 O O . ASP A 1 345 ? -4.065 -32.530 1.878 1.00 94.75 345 ASP A O 1
ATOM 2696 N N . GLN A 1 346 ? -3.779 -30.843 3.321 1.00 96.88 346 GLN A N 1
ATOM 2697 C CA . GLN A 1 346 ? -5.109 -30.947 3.913 1.00 96.88 346 GLN A CA 1
ATOM 2698 C C . GLN A 1 346 ? -6.104 -29.954 3.304 1.00 96.88 346 GLN A C 1
ATOM 2700 O O . GLN A 1 346 ? -5.757 -28.958 2.659 1.00 96.88 346 GLN A O 1
ATOM 2705 N N . GLN A 1 347 ? -7.386 -30.247 3.516 1.00 97.50 347 GLN A N 1
ATOM 2706 C CA . GLN A 1 347 ? -8.463 -29.295 3.287 1.00 97.50 347 GLN A CA 1
ATOM 2707 C C . GLN A 1 347 ? -8.920 -28.749 4.633 1.00 97.50 347 GLN A C 1
ATOM 2709 O O . GLN A 1 347 ? -9.225 -29.524 5.538 1.00 97.50 347 GLN A O 1
ATOM 2714 N N . VAL A 1 348 ? -8.995 -27.428 4.752 1.00 97.00 348 VAL A N 1
ATOM 2715 C CA . VAL A 1 348 ? -9.493 -26.751 5.950 1.00 97.00 348 VAL A CA 1
ATOM 2716 C C . VAL A 1 348 ? -10.748 -25.984 5.581 1.00 97.00 348 VAL A C 1
ATOM 2718 O O . VAL A 1 348 ? -10.779 -25.254 4.594 1.00 97.00 348 VAL A O 1
ATOM 2721 N N . THR A 1 349 ? -11.802 -26.182 6.364 1.00 97.38 349 THR A N 1
ATOM 2722 C CA . THR A 1 349 ? -13.039 -25.414 6.222 1.00 97.38 349 THR A CA 1
ATOM 2723 C C . THR A 1 349 ? -12.948 -24.208 7.143 1.00 97.38 349 THR A C 1
ATOM 2725 O O . THR A 1 349 ? -12.743 -24.378 8.342 1.00 97.38 349 THR A O 1
ATOM 2728 N N . PHE A 1 350 ? -13.066 -23.006 6.586 1.00 97.06 350 PHE A N 1
ATOM 2729 C CA . PHE A 1 350 ? -13.058 -21.761 7.351 1.00 97.06 350 PHE A CA 1
ATOM 2730 C C . PHE A 1 350 ? -14.453 -21.140 7.303 1.00 97.06 350 PHE A C 1
ATOM 2732 O O . PHE A 1 350 ? -14.982 -20.910 6.215 1.00 97.06 350 PHE A O 1
ATOM 2739 N N . ASP A 1 351 ? -15.050 -20.892 8.470 1.00 96.50 351 ASP A N 1
ATOM 2740 C CA . ASP A 1 351 ? -16.351 -20.231 8.599 1.00 96.50 351 ASP A CA 1
ATOM 2741 C C . ASP A 1 351 ? -16.165 -18.794 9.112 1.00 96.50 351 ASP A C 1
ATOM 2743 O O . ASP A 1 351 ? -15.938 -18.601 10.311 1.00 96.50 351 ASP A O 1
ATOM 2747 N N . PRO A 1 352 ? -16.267 -17.767 8.245 1.00 96.19 352 PRO A N 1
ATOM 2748 C CA . PRO A 1 352 ? -16.109 -16.372 8.653 1.00 96.19 352 PRO A CA 1
ATOM 2749 C C . PRO A 1 352 ? -17.148 -15.904 9.671 1.00 96.19 352 PRO A C 1
ATOM 2751 O O . PRO A 1 352 ? -16.899 -14.921 10.365 1.00 96.19 352 PRO A O 1
ATOM 2754 N N . ARG A 1 353 ? -18.296 -16.593 9.784 1.00 94.75 353 ARG A N 1
ATOM 2755 C CA . ARG A 1 353 ? -19.392 -16.198 10.683 1.00 94.75 353 ARG A CA 1
ATOM 2756 C C . ARG A 1 353 ? -18.972 -16.213 12.151 1.00 94.75 353 ARG A C 1
ATOM 2758 O O . ARG A 1 353 ? -19.373 -15.335 12.905 1.00 94.75 353 ARG A O 1
ATOM 2765 N N . LEU A 1 354 ? -18.088 -17.142 12.519 1.00 93.44 354 LEU A N 1
ATOM 2766 C CA . LEU A 1 354 ? -17.520 -17.256 13.870 1.00 93.44 354 LEU A CA 1
ATOM 2767 C C . LEU A 1 354 ? -16.577 -16.095 14.226 1.00 93.44 354 LEU A C 1
ATOM 2769 O O . LEU A 1 354 ? -16.218 -15.906 15.385 1.00 93.44 354 LEU A O 1
ATOM 2773 N N . TYR A 1 355 ? -16.167 -15.314 13.227 1.00 95.12 355 TYR A N 1
ATOM 2774 C CA . TYR A 1 355 ? -15.210 -14.221 13.362 1.00 95.12 355 TYR A CA 1
ATOM 2775 C C . TYR A 1 355 ? -15.807 -12.875 12.955 1.00 95.12 355 TYR A C 1
ATOM 2777 O O . TYR A 1 355 ? -15.052 -11.917 12.781 1.00 95.12 355 TYR A O 1
ATOM 2785 N N . LEU A 1 356 ? -17.135 -12.782 12.798 1.00 96.44 356 LEU A N 1
ATOM 2786 C CA . LEU A 1 356 ? -17.788 -11.531 12.434 1.00 96.44 356 LEU A CA 1
ATOM 2787 C C . LEU A 1 356 ? -17.512 -10.466 13.501 1.00 96.44 356 LEU A C 1
ATOM 2789 O O . LEU A 1 356 ? -17.873 -10.663 14.666 1.00 96.44 356 LEU A O 1
ATOM 2793 N N . PRO A 1 357 ? -16.895 -9.334 13.121 1.00 96.94 357 PRO A N 1
ATOM 2794 C CA . PRO A 1 357 ? -16.704 -8.230 14.039 1.00 96.94 357 PRO A CA 1
ATOM 2795 C C . PRO A 1 357 ? -18.056 -7.672 14.488 1.00 96.94 357 PRO A C 1
ATOM 2797 O O . PRO A 1 357 ? -18.980 -7.521 13.692 1.00 96.94 357 PRO A O 1
ATOM 2800 N N . SER A 1 358 ? -18.143 -7.318 15.756 1.00 96.75 358 SER A N 1
ATOM 2801 C CA . SER A 1 358 ? -19.298 -6.731 16.421 1.00 96.75 358 SER A CA 1
ATOM 2802 C C . SER A 1 358 ? -18.899 -5.431 17.099 1.00 96.75 358 SER A C 1
ATOM 2804 O O . SER A 1 358 ? -17.717 -5.152 17.349 1.00 96.75 358 SER A O 1
ATOM 2806 N N . ARG A 1 359 ? -19.913 -4.632 17.423 1.00 97.25 359 ARG A N 1
ATOM 2807 C CA . ARG A 1 359 ? -19.771 -3.444 18.263 1.00 97.25 359 ARG A CA 1
ATOM 2808 C C . ARG A 1 359 ? -20.504 -3.680 19.574 1.00 97.25 359 ARG A C 1
ATOM 2810 O O . ARG A 1 359 ? -21.668 -4.053 19.537 1.00 97.25 359 ARG A O 1
ATOM 2817 N N . LEU A 1 360 ? -19.852 -3.427 20.705 1.00 97.62 360 LEU A N 1
ATOM 2818 C CA . LEU A 1 360 ? -20.490 -3.388 22.022 1.00 97.62 360 LEU A CA 1
ATOM 2819 C C . LEU A 1 360 ? -20.535 -1.945 22.510 1.00 97.62 360 LEU A C 1
ATOM 2821 O O . LEU A 1 360 ? -19.489 -1.347 22.760 1.00 97.62 360 LEU A O 1
ATOM 2825 N N . THR A 1 361 ? -21.734 -1.402 22.695 1.00 97.94 361 THR A N 1
ATOM 2826 C CA . THR A 1 361 ? -21.935 -0.116 23.363 1.00 97.94 361 THR A CA 1
ATOM 2827 C C . THR A 1 361 ? -22.322 -0.348 24.819 1.00 97.94 361 THR A C 1
ATOM 2829 O O . THR A 1 361 ? -23.366 -0.928 25.109 1.00 97.94 361 THR A O 1
ATOM 2832 N N . VAL A 1 362 ? -21.492 0.128 25.744 1.00 97.94 362 VAL A N 1
ATOM 2833 C CA . VAL A 1 362 ? -21.746 0.036 27.183 1.00 97.94 362 VAL A CA 1
ATOM 2834 C C . VAL A 1 362 ? -22.140 1.407 27.718 1.00 97.94 362 VAL A C 1
ATOM 2836 O O . VAL A 1 362 ? -21.429 2.396 27.528 1.00 97.94 362 VAL A O 1
ATOM 2839 N N . SER A 1 363 ? -23.278 1.467 28.400 1.00 97.81 363 SER A N 1
ATOM 2840 C CA . SER A 1 363 ? -23.755 2.652 29.119 1.00 97.81 363 SER A CA 1
ATOM 2841 C C . SER A 1 363 ? -23.650 2.451 30.633 1.00 97.81 363 SER A C 1
ATOM 2843 O O . SER A 1 363 ? -23.465 1.330 31.096 1.00 97.81 363 SER A O 1
ATOM 2845 N N . GLY A 1 364 ? -23.730 3.531 31.415 1.00 97.50 364 GLY A N 1
ATOM 2846 C CA . GLY A 1 364 ? -23.637 3.449 32.880 1.00 97.50 364 GLY A CA 1
ATOM 2847 C C . GLY A 1 364 ? -22.214 3.322 33.436 1.00 97.50 364 GLY A C 1
ATOM 2848 O O . GLY A 1 364 ? -22.043 3.131 34.632 1.00 97.50 364 GLY A O 1
ATOM 2849 N N . LEU A 1 365 ? -21.176 3.452 32.609 1.00 98.25 365 LEU A N 1
ATOM 2850 C CA . LEU A 1 365 ? -19.797 3.377 33.091 1.00 98.25 365 LEU A CA 1
ATOM 2851 C C . LEU A 1 365 ? -19.428 4.620 33.923 1.00 98.25 365 LEU A C 1
ATOM 2853 O O . LEU A 1 365 ? -19.671 5.739 33.464 1.00 98.25 365 LEU A O 1
ATOM 2857 N N . PRO A 1 366 ? -18.821 4.475 35.114 1.00 98.25 366 PRO A N 1
ATOM 2858 C CA . PRO A 1 366 ? -18.285 5.614 35.852 1.00 98.25 366 PRO A CA 1
ATOM 2859 C C . PRO A 1 366 ? -17.158 6.317 35.078 1.00 98.25 366 PRO A C 1
ATOM 2861 O O . PRO A 1 366 ? -16.295 5.684 34.472 1.00 98.25 366 PRO A O 1
ATOM 2864 N N . ALA A 1 367 ? -17.160 7.647 35.076 1.00 97.56 367 ALA A N 1
ATOM 2865 C CA . ALA A 1 367 ? -16.100 8.439 34.460 1.00 97.56 367 ALA A CA 1
ATOM 2866 C C . ALA A 1 367 ? -14.798 8.306 35.258 1.00 97.56 367 ALA A C 1
ATOM 2868 O O . ALA A 1 367 ? -14.825 8.408 36.476 1.00 97.56 367 ALA A O 1
ATOM 2869 N N . GLY A 1 368 ? -13.659 8.136 34.581 1.00 96.88 368 GLY A N 1
ATOM 2870 C CA . GLY A 1 368 ? -12.373 7.890 35.244 1.00 96.88 368 GLY A CA 1
ATOM 2871 C C . GLY A 1 368 ? -12.056 6.410 35.468 1.00 96.88 368 GLY A C 1
ATOM 2872 O O . GLY A 1 368 ? -11.006 6.106 36.027 1.00 96.88 368 GLY A O 1
ATOM 2873 N N . SER A 1 369 ? -12.935 5.498 35.040 1.00 98.00 369 SER A N 1
ATOM 2874 C CA . SER A 1 369 ? -12.670 4.059 35.070 1.00 98.00 369 SER A CA 1
ATOM 2875 C C . SER A 1 369 ? -11.723 3.603 33.960 1.00 98.00 369 SER A C 1
ATOM 2877 O O . SER A 1 369 ? -11.825 4.070 32.822 1.00 98.00 369 SER A O 1
ATOM 2879 N N . ALA A 1 370 ? -10.898 2.607 34.277 1.00 98.19 370 ALA A N 1
ATOM 2880 C CA . ALA A 1 370 ? -10.293 1.712 33.301 1.00 98.19 370 ALA A CA 1
ATOM 2881 C C . ALA A 1 370 ? -11.260 0.548 33.044 1.00 98.19 370 ALA A C 1
ATOM 2883 O O . ALA A 1 370 ? -11.754 -0.093 33.975 1.00 98.19 370 ALA A O 1
ATOM 2884 N N . VAL A 1 371 ? -11.574 0.294 31.777 1.00 98.12 371 VAL A N 1
ATOM 2885 C CA . VAL A 1 371 ? -12.523 -0.740 31.364 1.00 98.12 371 VAL A CA 1
ATOM 2886 C C . VAL A 1 371 ? -11.789 -1.784 30.539 1.00 98.12 371 VAL A C 1
ATOM 2888 O O . VAL A 1 371 ? -11.355 -1.516 29.417 1.00 98.12 371 VAL A O 1
ATOM 2891 N N . ASN A 1 372 ? -11.692 -2.986 31.098 1.00 97.75 372 ASN A N 1
ATOM 2892 C CA . ASN A 1 372 ? -11.124 -4.158 30.452 1.00 97.75 372 ASN A CA 1
ATOM 2893 C C . ASN A 1 372 ? -12.261 -5.074 30.021 1.00 97.75 372 ASN A C 1
ATOM 2895 O O . ASN A 1 372 ? -13.130 -5.432 30.811 1.00 97.75 372 ASN A O 1
ATOM 2899 N N . MET A 1 373 ? -12.255 -5.485 28.767 1.00 97.25 373 MET A N 1
ATOM 2900 C CA . MET A 1 373 ? -13.201 -6.447 28.236 1.00 97.25 373 MET A CA 1
ATOM 2901 C C . MET A 1 373 ? -12.429 -7.644 27.706 1.00 97.25 373 MET A C 1
ATOM 2903 O O . MET A 1 373 ? -11.432 -7.494 27.009 1.00 97.25 373 MET A O 1
ATOM 2907 N N . THR A 1 374 ? -12.920 -8.834 28.003 1.00 96.94 374 THR A N 1
ATOM 2908 C CA . THR A 1 374 ? -12.313 -10.086 27.568 1.00 96.94 374 THR A CA 1
ATOM 2909 C C . THR A 1 374 ? -13.415 -10.936 26.973 1.00 96.94 374 THR A C 1
ATOM 2911 O O . THR A 1 374 ? -14.344 -11.274 27.695 1.00 96.94 374 THR A O 1
ATOM 2914 N N . VAL A 1 375 ? -13.354 -11.259 25.682 1.00 96.25 375 VAL A N 1
ATOM 2915 C CA . VAL A 1 375 ? -14.375 -12.085 25.018 1.00 96.25 375 VAL A CA 1
ATOM 2916 C C . VAL A 1 375 ? -13.763 -13.401 24.585 1.00 96.25 375 VAL A C 1
ATOM 2918 O O . VAL A 1 375 ? -12.782 -13.407 23.847 1.00 96.25 375 VAL A O 1
ATOM 2921 N N . GLN A 1 376 ? -14.334 -14.503 25.055 1.00 95.75 376 GLN A N 1
ATOM 2922 C CA . GLN A 1 376 ? -14.015 -15.842 24.598 1.00 95.75 376 GLN A CA 1
ATOM 2923 C C . GLN A 1 376 ? -14.916 -16.193 23.412 1.00 95.75 376 GLN A C 1
ATOM 2925 O O . GLN A 1 376 ? -16.138 -16.260 23.548 1.00 95.75 376 GLN A O 1
ATOM 2930 N N . THR A 1 377 ? -14.312 -16.386 22.245 1.00 92.19 377 THR A N 1
ATOM 2931 C CA . THR A 1 377 ? -15.000 -16.806 21.021 1.00 92.19 377 THR A CA 1
ATOM 2932 C C . THR A 1 377 ? -15.366 -18.288 21.076 1.00 92.19 377 THR A C 1
ATOM 2934 O O . THR A 1 377 ? -14.817 -19.042 21.881 1.00 92.19 377 THR A O 1
ATOM 2937 N N . ASP A 1 378 ? -16.256 -18.734 20.188 1.00 87.62 378 ASP A N 1
ATOM 2938 C CA . ASP A 1 378 ? -16.718 -20.134 20.137 1.00 87.62 378 ASP A CA 1
ATOM 2939 C C . ASP A 1 378 ? -15.584 -21.148 19.886 1.00 87.62 378 ASP A C 1
ATOM 2941 O O . ASP A 1 378 ? -15.682 -22.313 20.268 1.00 87.62 378 ASP A O 1
ATOM 2945 N N . ASP A 1 379 ? -14.474 -20.708 19.282 1.00 86.00 379 ASP A N 1
ATOM 2946 C CA . ASP A 1 379 ? -13.253 -21.505 19.093 1.00 86.00 379 ASP A CA 1
ATOM 2947 C C . ASP A 1 379 ? -12.297 -21.475 20.306 1.00 86.00 379 ASP A C 1
ATOM 2949 O O . ASP A 1 379 ? -11.181 -21.991 20.242 1.00 86.00 379 ASP A O 1
ATOM 2953 N N . GLY A 1 380 ? -12.728 -20.876 21.420 1.00 90.31 380 GLY A N 1
ATOM 2954 C CA . GLY A 1 380 ? -12.011 -20.816 22.691 1.00 90.31 380 GLY A CA 1
ATOM 2955 C C . GLY A 1 380 ? -10.926 -19.742 22.781 1.00 90.31 380 GLY A C 1
ATOM 2956 O O . GLY A 1 380 ? -10.261 -19.664 23.816 1.00 90.31 380 GLY A O 1
ATOM 2957 N N . ARG A 1 381 ? -10.726 -18.916 21.744 1.00 88.50 381 ARG A N 1
ATOM 2958 C CA . ARG A 1 381 ? -9.748 -17.816 21.778 1.00 88.50 381 ARG A CA 1
ATOM 2959 C C . ARG A 1 381 ? -10.275 -16.642 22.591 1.00 88.50 381 ARG A C 1
ATOM 2961 O O . ARG A 1 381 ? -11.470 -16.388 22.643 1.00 88.50 381 ARG A O 1
ATOM 2968 N N . THR A 1 382 ? -9.355 -15.880 23.167 1.00 92.50 382 THR A N 1
ATOM 2969 C CA . THR A 1 382 ? -9.682 -14.716 23.987 1.00 92.50 382 THR A CA 1
ATOM 2970 C C . THR A 1 382 ? -9.289 -13.427 23.274 1.00 92.50 382 THR A C 1
ATOM 2972 O O . THR A 1 382 ? -8.118 -13.231 22.949 1.00 92.50 382 THR A O 1
ATOM 2975 N N . VAL A 1 383 ? -10.254 -12.534 23.054 1.00 91.88 383 VAL A N 1
ATOM 2976 C CA . VAL A 1 383 ? -10.062 -11.219 22.432 1.00 91.88 383 VAL A CA 1
ATOM 2977 C C . VAL A 1 383 ? -10.163 -10.132 23.509 1.00 91.88 383 VAL A C 1
ATOM 2979 O O . VAL A 1 383 ? -11.247 -9.937 24.067 1.00 91.88 383 VAL A O 1
ATOM 2982 N N . PRO A 1 384 ? -9.061 -9.429 23.832 1.00 94.94 384 PRO A N 1
ATOM 2983 C CA . PRO A 1 384 ? -9.086 -8.336 24.792 1.00 94.94 384 PRO A CA 1
ATOM 2984 C C . PRO A 1 384 ? -9.561 -7.022 24.149 1.00 94.94 384 PRO A C 1
ATOM 2986 O O . PRO A 1 384 ? -9.280 -6.739 22.985 1.00 94.94 384 PRO A O 1
ATOM 2989 N N . GLY A 1 385 ? -10.225 -6.185 24.938 1.00 94.25 385 GLY A N 1
ATOM 2990 C CA . GLY A 1 385 ? -10.569 -4.799 24.642 1.00 94.25 385 GLY A CA 1
ATOM 2991 C C . GLY A 1 385 ? -10.251 -3.918 25.848 1.00 94.25 385 GLY A C 1
ATOM 2992 O O . GLY A 1 385 ? -10.448 -4.332 26.985 1.00 94.25 385 GLY A O 1
ATOM 2993 N N . TYR A 1 386 ? -9.742 -2.713 25.602 1.00 96.38 386 TYR A N 1
ATOM 2994 C CA . TYR A 1 386 ? -9.305 -1.789 26.649 1.00 96.38 386 TYR A CA 1
ATOM 2995 C C . TYR A 1 386 ? -9.817 -0.380 26.373 1.00 96.38 386 TYR A C 1
ATOM 2997 O O . TYR A 1 386 ? -9.765 0.077 25.227 1.00 96.38 386 TYR A O 1
ATOM 3005 N N . ALA A 1 387 ? -10.263 0.319 27.414 1.00 96.62 387 ALA A N 1
ATOM 3006 C CA . ALA A 1 387 ? -10.624 1.726 27.336 1.00 96.62 387 ALA A CA 1
ATOM 3007 C C . ALA A 1 387 ? -10.372 2.462 28.657 1.00 96.62 387 ALA A C 1
ATOM 3009 O O . ALA A 1 387 ? -10.866 2.046 29.701 1.00 96.62 387 ALA A O 1
ATOM 3010 N N . ASP A 1 388 ? -9.701 3.612 28.581 1.00 97.06 388 ASP A N 1
ATOM 3011 C CA . ASP A 1 388 ? -9.646 4.585 29.675 1.00 97.06 388 ASP A CA 1
ATOM 3012 C C . ASP A 1 388 ? -10.731 5.640 29.485 1.00 97.06 388 ASP A C 1
ATOM 3014 O O . ASP A 1 388 ? -10.756 6.358 28.477 1.00 97.06 388 ASP A O 1
ATOM 3018 N N . LEU A 1 389 ? -11.630 5.760 30.461 1.00 96.81 389 LEU A N 1
ATOM 3019 C CA . LEU A 1 389 ? -12.691 6.754 30.415 1.00 96.81 389 LEU A CA 1
ATOM 3020 C C . LEU A 1 389 ? -12.220 8.074 31.036 1.00 96.81 389 LEU A C 1
ATOM 3022 O O . LEU A 1 389 ? -11.735 8.092 32.167 1.00 96.81 389 LEU A O 1
ATOM 3026 N N . PRO A 1 390 ? -12.404 9.218 30.359 1.00 95.75 390 PRO A N 1
ATOM 3027 C CA . PRO A 1 390 ? -11.960 10.505 30.879 1.00 95.75 390 PRO A CA 1
ATOM 3028 C C . PRO A 1 390 ? -12.759 10.920 32.123 1.00 95.75 390 PRO A C 1
ATOM 3030 O O . PRO A 1 390 ? -13.968 11.135 32.049 1.00 95.75 390 PRO A O 1
ATOM 3033 N N . ALA A 1 391 ? -12.068 11.133 33.248 1.00 95.00 391 ALA A N 1
ATOM 3034 C CA . ALA A 1 391 ? -12.674 11.504 34.535 1.00 95.00 391 ALA A CA 1
ATOM 3035 C C . ALA A 1 391 ? -13.495 12.807 34.501 1.00 95.00 391 ALA A C 1
ATOM 3037 O O . ALA A 1 391 ? -14.450 12.969 35.253 1.00 95.00 391 ALA A O 1
ATOM 3038 N N . ALA A 1 392 ? -13.153 13.745 33.613 1.00 92.94 392 ALA A N 1
ATOM 3039 C CA . ALA A 1 392 ? -13.822 15.044 33.531 1.00 92.94 392 ALA A CA 1
ATOM 3040 C C . ALA A 1 392 ? -15.126 15.034 32.708 1.00 92.94 392 ALA A C 1
ATOM 3042 O O . ALA A 1 392 ? -15.854 16.028 32.711 1.00 92.94 392 ALA A O 1
ATOM 3043 N N . GLN A 1 393 ? -15.427 13.958 31.972 1.00 94.12 393 GLN A N 1
ATOM 3044 C CA . GLN A 1 393 ? -16.584 13.906 31.073 1.00 94.12 393 GLN A CA 1
ATOM 3045 C C . GLN A 1 393 ? -17.727 13.096 31.679 1.00 94.12 393 GLN A C 1
ATOM 3047 O O . GLN A 1 393 ? -17.503 12.132 32.399 1.00 94.12 393 GLN A O 1
ATOM 3052 N N . GLY A 1 394 ? -18.965 13.477 31.362 1.00 95.56 394 GLY A N 1
ATOM 3053 C CA . GLY A 1 394 ? -20.150 12.729 31.771 1.00 95.56 394 GLY A CA 1
ATOM 3054 C C . GLY A 1 394 ? -21.136 13.510 32.633 1.00 95.56 394 GLY A C 1
ATOM 3055 O O . GLY A 1 394 ? -20.918 14.672 32.990 1.00 95.56 394 GLY A O 1
ATOM 3056 N N . ARG A 1 395 ? -22.249 12.850 32.955 1.00 96.56 395 ARG A N 1
ATOM 3057 C CA . ARG A 1 395 ? -23.358 13.401 33.739 1.00 96.56 395 ARG A CA 1
ATOM 3058 C C . ARG A 1 395 ? -23.220 12.980 35.197 1.00 96.56 395 ARG A C 1
ATOM 3060 O O . ARG A 1 395 ? -22.993 11.811 35.476 1.00 96.56 395 ARG A O 1
ATOM 3067 N N . ILE A 1 396 ? -23.392 13.922 36.120 1.00 96.94 396 ILE A N 1
ATOM 3068 C CA . ILE A 1 396 ? -23.474 13.608 37.552 1.00 96.94 396 ILE A CA 1
ATOM 3069 C C . ILE A 1 396 ? -24.849 12.993 37.831 1.00 96.94 396 ILE A C 1
ATOM 3071 O O . ILE A 1 396 ? -25.875 13.615 37.539 1.00 96.94 396 ILE A O 1
ATOM 3075 N N . ASP A 1 397 ? -24.857 11.780 38.372 1.00 97.62 397 ASP A N 1
ATOM 3076 C CA . ASP A 1 397 ? -26.045 11.137 38.915 1.00 97.62 397 ASP A CA 1
ATOM 3077 C C . ASP A 1 397 ? -26.554 11.924 40.131 1.00 97.62 397 ASP A C 1
ATOM 3079 O O . ASP A 1 397 ? -25.790 12.272 41.032 1.00 97.62 397 ASP A O 1
ATOM 3083 N N . ARG A 1 398 ? -27.846 12.265 40.136 1.00 96.62 398 ARG A N 1
ATOM 3084 C CA . ARG A 1 398 ? -28.407 13.207 41.119 1.00 96.62 398 ARG A CA 1
ATOM 3085 C C . ARG A 1 398 ? -28.594 12.605 42.506 1.00 96.62 398 ARG A C 1
ATOM 3087 O O . ARG A 1 398 ? -28.721 13.376 43.454 1.00 96.62 398 ARG A O 1
ATOM 3094 N N . ASP A 1 399 ? -28.607 11.283 42.610 1.00 96.94 399 ASP A N 1
ATOM 3095 C CA . ASP A 1 399 ? -28.894 10.584 43.860 1.00 96.94 399 ASP A CA 1
ATOM 3096 C C . ASP A 1 399 ? -27.611 10.168 44.585 1.00 96.94 399 ASP A C 1
ATOM 3098 O O . ASP A 1 399 ? -27.601 10.025 45.806 1.00 96.94 399 ASP A O 1
ATOM 3102 N N . THR A 1 400 ? -26.519 9.983 43.842 1.00 97.56 400 THR A N 1
ATOM 3103 C CA . THR A 1 400 ? -25.241 9.492 44.383 1.00 97.56 400 THR A CA 1
ATOM 3104 C C . THR A 1 400 ? -24.072 10.451 44.195 1.00 97.56 400 THR A C 1
ATOM 3106 O O . THR A 1 400 ? -23.036 10.282 44.830 1.00 97.56 400 THR A O 1
ATOM 3109 N N . GLY A 1 401 ? -24.185 11.437 43.302 1.00 97.19 401 GLY A N 1
ATOM 3110 C CA . GLY A 1 401 ? -23.070 12.308 42.936 1.00 97.19 401 GLY A CA 1
ATOM 3111 C C . GLY A 1 401 ? -22.009 11.638 42.060 1.00 97.19 401 GLY A C 1
ATOM 3112 O O . GLY A 1 401 ? -21.047 12.300 41.665 1.00 97.19 401 GLY A O 1
ATOM 3113 N N . VAL A 1 402 ? -22.154 10.356 41.720 1.00 97.75 402 VAL A N 1
ATOM 3114 C CA . VAL A 1 402 ? -21.216 9.664 40.831 1.00 97.75 402 VAL A CA 1
ATOM 3115 C C . VAL A 1 402 ? -21.294 10.276 39.433 1.00 97.75 402 VAL A C 1
ATOM 3117 O O . VAL A 1 402 ? -22.376 10.551 38.912 1.00 97.75 402 VAL A O 1
ATOM 3120 N N . ARG A 1 403 ? -20.141 10.515 38.800 1.00 97.81 403 ARG A N 1
ATOM 3121 C CA . ARG A 1 403 ? -20.090 10.976 37.409 1.00 97.81 403 ARG A CA 1
ATOM 3122 C C . ARG A 1 403 ? -20.129 9.771 36.476 1.00 97.81 403 ARG A C 1
ATOM 3124 O O . ARG A 1 403 ? -19.231 8.940 36.508 1.00 97.81 403 ARG A O 1
ATOM 3131 N N . ILE A 1 404 ? -21.149 9.705 35.630 1.00 97.94 404 ILE A N 1
ATOM 3132 C CA . ILE A 1 404 ? -21.355 8.639 34.647 1.00 97.94 404 ILE A CA 1
ATOM 3133 C C . ILE A 1 404 ? -20.876 9.119 33.282 1.00 97.94 404 ILE A C 1
ATOM 3135 O O . ILE A 1 404 ? -21.368 10.130 32.769 1.00 97.94 404 ILE A O 1
ATOM 3139 N N . ALA A 1 405 ? -19.913 8.406 32.705 1.00 97.69 405 ALA A N 1
ATOM 3140 C CA . ALA A 1 405 ? -19.371 8.681 31.384 1.00 97.69 405 ALA A CA 1
ATOM 3141 C C . ALA A 1 405 ? -20.453 8.535 30.293 1.00 97.69 405 ALA A C 1
ATOM 3143 O O . ALA A 1 405 ? -21.425 7.790 30.464 1.00 97.69 405 ALA A O 1
ATOM 3144 N N . PRO A 1 406 ? -20.304 9.223 29.146 1.00 97.25 406 PRO A N 1
ATOM 3145 C CA . PRO A 1 406 ? -21.108 8.932 27.963 1.00 97.25 406 PRO A CA 1
ATOM 3146 C C . PRO A 1 406 ? -20.972 7.456 27.546 1.00 97.25 406 PRO A C 1
ATOM 3148 O O . PRO A 1 406 ? -19.936 6.849 27.832 1.00 97.25 406 PRO A O 1
ATOM 3151 N N . PRO A 1 407 ? -21.963 6.876 26.840 1.00 97.69 407 PRO A N 1
ATOM 3152 C CA . PRO A 1 407 ? -21.857 5.512 26.336 1.00 97.69 407 PRO A CA 1
ATOM 3153 C C . PRO A 1 407 ? -20.571 5.308 25.534 1.00 97.69 407 PRO A C 1
ATOM 3155 O O . PRO A 1 407 ? -20.263 6.084 24.625 1.00 97.69 407 PRO A O 1
ATOM 3158 N N . TYR A 1 408 ? -19.830 4.256 25.865 1.00 97.56 408 TYR A N 1
ATOM 3159 C CA . TYR A 1 408 ? -18.577 3.917 25.204 1.00 97.56 408 TYR A CA 1
ATOM 3160 C C . TYR A 1 408 ? -18.792 2.733 24.268 1.00 97.56 408 TYR A C 1
ATOM 3162 O O . TYR A 1 408 ? -19.498 1.791 24.618 1.00 97.56 408 TYR A O 1
ATOM 3170 N N . SER A 1 409 ? -18.203 2.777 23.072 1.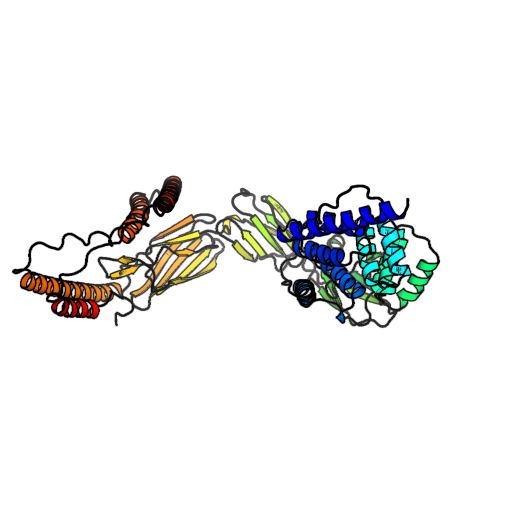00 97.12 409 SER A N 1
ATOM 3171 C CA . SER A 1 409 ? -18.338 1.703 22.084 1.00 97.12 409 SER A CA 1
ATOM 3172 C C . SER A 1 409 ? -17.004 1.026 21.821 1.00 97.12 409 SER A C 1
ATOM 3174 O O . SER A 1 409 ? -16.071 1.650 21.318 1.00 97.12 409 SER A O 1
ATOM 3176 N N . PHE A 1 410 ? -16.951 -0.269 22.097 1.00 96.94 410 PHE A N 1
ATOM 3177 C CA . PHE A 1 410 ? -15.888 -1.154 21.656 1.00 96.94 410 PHE A CA 1
ATOM 3178 C C . PHE A 1 410 ? -16.231 -1.650 20.245 1.00 96.94 410 PHE A C 1
ATOM 3180 O O . PHE A 1 410 ? -17.341 -2.118 20.003 1.00 96.94 410 PHE A O 1
ATOM 3187 N N . ASN A 1 411 ? -15.299 -1.517 19.305 1.00 96.44 411 ASN A N 1
ATOM 3188 C CA . ASN A 1 411 ? -15.444 -1.984 17.921 1.00 96.44 411 ASN A CA 1
ATOM 3189 C C . ASN A 1 411 ? -14.523 -3.181 17.679 1.00 96.44 411 ASN A C 1
ATOM 3191 O O . ASN A 1 411 ? -13.585 -3.393 18.444 1.00 96.44 411 ASN A O 1
ATOM 3195 N N . SER A 1 412 ? -14.717 -3.888 16.563 1.00 95.56 412 SER A N 1
ATOM 3196 C CA . SER A 1 412 ? -13.853 -5.011 16.164 1.00 95.56 412 SER A CA 1
ATOM 3197 C C . SER A 1 412 ? -13.795 -6.159 17.183 1.00 95.56 412 SER A C 1
ATOM 3199 O O . SER A 1 412 ? -12.769 -6.822 17.314 1.00 95.56 412 SER A O 1
ATOM 3201 N N . ILE A 1 413 ? -14.882 -6.394 17.919 1.00 94.94 413 ILE A N 1
ATOM 3202 C CA . ILE A 1 413 ? -14.953 -7.471 18.914 1.00 94.94 413 ILE A CA 1
ATOM 3203 C C . ILE A 1 413 ? -15.574 -8.698 18.260 1.00 94.94 413 ILE A C 1
ATOM 3205 O O . ILE A 1 413 ? -16.558 -8.559 17.548 1.00 94.94 413 ILE A O 1
ATOM 3209 N N . ALA A 1 414 ? -15.050 -9.893 18.494 1.00 93.00 414 ALA A N 1
ATOM 3210 C CA . ALA A 1 414 ? -15.722 -11.104 18.030 1.00 93.00 414 ALA A CA 1
ATOM 3211 C C . ALA A 1 414 ? -16.964 -11.427 18.890 1.00 93.00 414 ALA A C 1
ATOM 3213 O O . ALA A 1 414 ? -17.041 -11.026 20.052 1.00 93.00 414 ALA A O 1
ATOM 3214 N N . GLY A 1 415 ? -17.933 -12.151 18.324 1.00 93.94 415 GLY A N 1
ATOM 3215 C CA . GLY A 1 415 ? -19.034 -12.731 19.101 1.00 93.94 415 GLY A CA 1
ATOM 3216 C C . GLY A 1 415 ? -18.542 -13.809 20.075 1.00 93.94 415 GLY A C 1
ATOM 3217 O O . GLY A 1 415 ? -17.486 -14.405 19.859 1.00 93.94 415 GLY A O 1
ATOM 3218 N N . GLY A 1 416 ? -19.294 -14.052 21.146 1.00 95.56 416 GLY A N 1
ATOM 3219 C CA . GLY A 1 416 ? -18.964 -15.055 22.159 1.00 95.56 416 GLY A CA 1
ATOM 3220 C C . GLY A 1 416 ? -19.349 -14.640 23.578 1.00 95.56 416 GLY A C 1
ATOM 3221 O O . GLY A 1 416 ? -20.055 -13.654 23.794 1.00 95.56 416 GLY A O 1
ATOM 3222 N N . THR A 1 417 ? -18.877 -15.392 24.568 1.00 96.94 417 THR A N 1
ATOM 3223 C CA . THR A 1 417 ? -19.083 -15.087 25.992 1.00 96.94 417 THR A CA 1
ATOM 3224 C C . THR A 1 417 ? -17.890 -14.322 26.531 1.00 96.94 417 THR A C 1
ATOM 3226 O O . THR A 1 417 ? -16.753 -14.750 26.364 1.00 96.94 417 THR A O 1
ATOM 3229 N N . GLY A 1 418 ? -18.118 -13.203 27.202 1.00 96.12 418 GLY A N 1
ATOM 3230 C CA . GLY A 1 418 ? -17.049 -12.381 27.737 1.00 96.12 418 GLY A CA 1
ATOM 3231 C C . GLY A 1 418 ? -17.315 -11.858 29.132 1.00 96.12 418 GLY A C 1
ATOM 3232 O O . GLY A 1 418 ? -18.351 -12.103 29.745 1.00 96.12 418 GLY A O 1
ATOM 3233 N N . THR A 1 419 ? -16.356 -11.086 29.619 1.00 97.88 419 THR A N 1
ATOM 3234 C CA . THR A 1 419 ? -16.456 -10.362 30.878 1.00 97.88 419 THR A CA 1
ATOM 3235 C C . THR A 1 419 ? -16.022 -8.920 30.682 1.00 97.88 419 THR A C 1
ATOM 3237 O O . THR A 1 419 ? -14.979 -8.671 30.077 1.00 97.88 419 THR A O 1
ATOM 3240 N N . LEU A 1 420 ? -16.796 -7.987 31.226 1.00 98.19 420 LEU A N 1
ATOM 3241 C CA . LEU A 1 420 ? -16.450 -6.578 31.352 1.00 98.19 420 LEU A CA 1
ATOM 3242 C C . LEU A 1 420 ? -16.018 -6.315 32.791 1.00 98.19 420 LEU A C 1
ATOM 3244 O O . LEU A 1 420 ? -16.829 -6.407 33.710 1.00 98.19 420 LEU A O 1
ATOM 3248 N N . GLN A 1 421 ? -14.749 -5.995 32.980 1.00 98.25 421 GLN A N 1
ATOM 3249 C CA . GLN A 1 421 ? -14.168 -5.581 34.246 1.00 98.25 421 GLN A CA 1
ATOM 3250 C C . GLN A 1 421 ? -14.005 -4.061 34.225 1.00 98.25 421 GLN A C 1
ATOM 3252 O O . GLN A 1 421 ? -13.402 -3.496 33.314 1.00 98.25 421 GLN A O 1
ATOM 3257 N N . VAL A 1 422 ? -14.566 -3.400 35.227 1.00 98.31 422 VAL A N 1
ATOM 3258 C CA . VAL A 1 422 ? -14.474 -1.954 35.415 1.00 98.31 422 VAL A CA 1
ATOM 3259 C C . VAL A 1 422 ? -13.702 -1.715 36.698 1.00 98.31 422 VAL A C 1
ATOM 3261 O O . VAL A 1 422 ? -14.164 -2.108 37.768 1.00 98.31 422 VAL A O 1
ATOM 3264 N N . ASP A 1 423 ? -12.550 -1.067 36.578 1.00 98.12 423 ASP A N 1
ATOM 3265 C CA . ASP A 1 423 ? -11.720 -0.630 37.696 1.00 98.12 423 ASP A CA 1
ATOM 3266 C C . ASP A 1 423 ? -11.819 0.894 37.819 1.00 98.12 423 ASP A C 1
ATOM 3268 O O . ASP A 1 423 ? -11.580 1.630 36.859 1.00 98.12 423 ASP A O 1
ATOM 3272 N N . HIS A 1 424 ? -12.239 1.386 38.983 1.00 98.06 424 HIS A N 1
ATOM 3273 C CA . HIS A 1 424 ? -12.336 2.811 39.268 1.00 98.06 424 HIS A CA 1
ATOM 3274 C C . HIS A 1 424 ? -11.576 3.156 40.558 1.00 98.06 424 HIS A C 1
ATOM 3276 O O . HIS A 1 424 ? -11.947 2.650 41.623 1.00 98.06 424 HIS A O 1
ATOM 3282 N N . PRO A 1 425 ? -10.642 4.128 40.536 1.00 96.88 425 PRO A N 1
ATOM 3283 C CA . PRO A 1 425 ? -9.783 4.443 41.684 1.00 96.88 425 PRO A CA 1
ATOM 3284 C C . PRO A 1 425 ? -10.524 4.713 43.003 1.00 96.88 425 PRO A C 1
ATOM 3286 O O . PRO A 1 425 ? -10.040 4.358 44.073 1.00 96.88 425 PRO A O 1
ATOM 3289 N N . LEU A 1 426 ? -11.705 5.341 42.932 1.00 96.44 426 LEU A N 1
ATOM 3290 C CA . LEU A 1 426 ? -12.526 5.671 44.109 1.00 96.44 426 LEU A CA 1
ATOM 3291 C C . LEU A 1 426 ? -13.698 4.720 44.366 1.00 96.44 426 LEU A C 1
ATOM 3293 O O . LEU A 1 426 ? -14.169 4.635 45.496 1.00 96.44 426 LEU A O 1
ATOM 3297 N N . LEU A 1 427 ? -14.216 4.054 43.328 1.00 97.62 427 LEU A N 1
ATOM 3298 C CA . LEU A 1 427 ? -15.449 3.266 43.442 1.00 97.62 427 LEU A CA 1
ATOM 3299 C C . LEU A 1 427 ? -15.138 1.781 43.640 1.00 97.62 427 LEU A C 1
ATOM 3301 O O . LEU A 1 427 ? -16.003 1.050 44.112 1.00 97.62 427 LEU A O 1
ATOM 3305 N N . GLY A 1 428 ? -13.904 1.358 43.360 1.00 97.69 428 GLY A N 1
ATOM 3306 C CA . GLY A 1 428 ? -13.466 -0.028 43.396 1.00 97.69 428 GLY A CA 1
ATOM 3307 C C . GLY A 1 428 ? -13.657 -0.722 42.053 1.00 97.69 428 GLY A C 1
ATOM 3308 O O . GLY A 1 428 ? -13.820 -0.081 41.015 1.00 97.69 428 GLY A O 1
ATOM 3309 N N . GLU A 1 429 ? -13.648 -2.048 42.102 1.00 98.06 429 GLU A N 1
ATOM 3310 C CA . GLU A 1 429 ? -13.685 -2.913 40.931 1.00 98.06 429 GLU A CA 1
ATOM 3311 C C . GLU A 1 429 ? -14.982 -3.733 40.895 1.00 98.06 429 GLU A C 1
ATOM 3313 O O . GLU A 1 429 ? -15.474 -4.187 41.933 1.00 98.06 429 GLU A O 1
ATOM 3318 N N . ARG A 1 430 ? -15.530 -3.956 39.696 1.00 98.00 430 ARG A N 1
ATOM 3319 C CA . ARG A 1 430 ? -16.598 -4.938 39.463 1.00 98.00 430 ARG A CA 1
ATOM 3320 C C . ARG A 1 430 ? -16.448 -5.577 38.088 1.00 98.00 430 ARG A C 1
ATOM 3322 O O . ARG A 1 430 ? -16.118 -4.909 37.112 1.00 98.00 430 ARG A O 1
ATOM 3329 N N . GLN A 1 431 ? -16.769 -6.865 38.017 1.00 97.94 431 GLN A N 1
ATOM 3330 C CA . GLN A 1 431 ? -16.833 -7.637 36.781 1.00 97.94 431 GLN A CA 1
ATOM 3331 C C . GLN A 1 431 ? -18.282 -8.038 36.478 1.00 97.94 431 GLN A C 1
ATOM 3333 O O . GLN A 1 431 ? -19.053 -8.344 37.391 1.00 97.94 431 GLN A O 1
ATOM 3338 N N . VAL A 1 432 ? -18.656 -8.016 35.199 1.00 97.75 432 VAL A N 1
ATOM 3339 C CA . VAL A 1 432 ? -19.973 -8.431 34.699 1.00 97.75 432 VAL A CA 1
ATOM 3340 C C . VAL A 1 432 ? -19.778 -9.362 33.507 1.00 97.75 432 VAL A C 1
ATOM 3342 O O . VAL A 1 432 ? -18.979 -9.073 32.618 1.00 97.75 432 VAL A O 1
ATOM 3345 N N . GLU A 1 433 ? -20.497 -10.479 33.488 1.00 97.81 433 GLU A N 1
ATOM 3346 C CA . GLU A 1 433 ? -20.530 -11.390 32.343 1.00 97.81 433 GLU A CA 1
ATOM 3347 C C . GLU A 1 433 ? -21.413 -10.822 31.226 1.00 97.81 433 GLU A C 1
ATOM 3349 O O . GLU A 1 433 ? -22.439 -10.189 31.477 1.00 97.81 433 GLU A O 1
ATOM 3354 N N . LEU A 1 434 ? -21.009 -11.043 29.980 1.00 97.19 434 LEU A N 1
ATOM 3355 C CA . LEU A 1 434 ? -21.709 -10.578 28.787 1.00 97.19 434 LEU A CA 1
ATOM 3356 C C . LEU A 1 434 ? -21.700 -11.653 27.707 1.00 97.19 434 LEU A C 1
ATOM 3358 O O . LEU A 1 434 ? -20.769 -12.446 27.606 1.00 97.19 434 LEU A O 1
ATOM 3362 N N . VAL A 1 435 ? -22.739 -11.657 26.881 1.00 96.75 435 VAL A N 1
ATOM 3363 C CA . VAL A 1 435 ? -22.840 -12.509 25.695 1.00 96.75 435 VAL A CA 1
ATOM 3364 C C . VAL A 1 435 ? -22.976 -11.583 24.498 1.00 96.75 435 VAL A C 1
ATOM 3366 O O . VAL A 1 435 ? -23.852 -10.720 24.491 1.00 96.75 435 VAL A O 1
ATOM 3369 N N . LEU A 1 436 ? -22.079 -11.724 23.526 1.00 96.19 436 LEU A N 1
ATOM 3370 C CA . LEU A 1 436 ? -22.045 -10.912 22.317 1.00 96.19 436 LEU A CA 1
ATOM 3371 C C . LEU A 1 436 ? -22.453 -11.746 21.114 1.00 96.19 436 LEU A C 1
ATOM 3373 O O . LEU A 1 436 ? -21.862 -12.790 20.841 1.00 96.19 436 LEU A O 1
ATOM 3377 N N . GLU A 1 437 ? -23.408 -11.239 20.348 1.00 96.38 437 GLU A N 1
ATOM 3378 C CA . GLU A 1 437 ? -23.729 -11.773 19.032 1.00 96.38 437 GLU A CA 1
ATOM 3379 C C . GLU A 1 437 ? -22.707 -11.258 18.006 1.00 96.38 437 GLU A C 1
ATOM 3381 O O . GLU A 1 437 ? -22.417 -10.055 17.943 1.00 96.38 437 GLU A O 1
ATOM 3386 N N . GLY A 1 438 ? -22.120 -12.174 17.230 1.00 95.12 438 GLY A N 1
ATOM 3387 C CA . GLY A 1 438 ? -21.155 -11.876 16.167 1.00 95.12 438 GLY A CA 1
ATOM 3388 C C . GLY A 1 438 ? -21.813 -11.169 14.979 1.00 95.12 438 GLY A C 1
ATOM 3389 O O . GLY A 1 438 ? -22.875 -11.582 14.529 1.00 95.12 438 GLY A O 1
ATOM 3390 N N . GLY A 1 439 ? -21.187 -10.120 14.443 1.00 95.31 439 GLY A N 1
ATOM 3391 C CA . GLY A 1 439 ? -21.737 -9.364 13.314 1.00 95.31 439 GLY A CA 1
ATOM 3392 C C . GLY A 1 439 ? -22.924 -8.469 13.662 1.00 95.31 439 GLY A C 1
ATOM 3393 O O . GLY A 1 439 ? -23.667 -8.097 12.759 1.00 95.31 439 GLY A O 1
ATOM 3394 N N . ALA A 1 440 ? -23.108 -8.127 14.939 1.00 96.25 440 ALA A N 1
ATOM 3395 C CA . ALA A 1 440 ? -24.256 -7.363 15.414 1.00 96.25 440 ALA A CA 1
ATOM 3396 C C . ALA A 1 440 ? -23.863 -6.139 16.258 1.00 96.25 440 ALA A C 1
ATOM 3398 O O . ALA A 1 440 ? -22.757 -6.027 16.810 1.00 96.25 440 ALA A O 1
ATOM 3399 N N . LEU A 1 441 ? -24.821 -5.219 16.387 1.00 96.31 441 LEU A N 1
ATOM 3400 C CA . LEU A 1 441 ? -24.806 -4.154 17.385 1.00 96.31 441 LEU A CA 1
ATOM 3401 C C . LEU A 1 441 ? -25.258 -4.730 18.726 1.00 96.31 441 LEU A C 1
ATOM 3403 O O . LEU A 1 441 ? -26.428 -5.042 18.916 1.00 96.31 441 LEU A O 1
ATOM 3407 N N . ASN A 1 442 ? -24.324 -4.832 19.661 1.00 97.19 442 ASN A N 1
ATOM 3408 C CA . ASN A 1 442 ? -24.571 -5.267 21.024 1.00 97.19 442 ASN A CA 1
ATOM 3409 C C . ASN A 1 442 ? -24.644 -4.042 21.941 1.00 97.19 442 ASN A C 1
ATOM 3411 O O . ASN A 1 442 ? -23.878 -3.085 21.791 1.00 97.19 442 ASN A O 1
ATOM 3415 N N . ALA A 1 443 ? -25.538 -4.081 22.923 1.00 97.00 443 ALA A N 1
ATOM 3416 C CA . ALA A 1 443 ? -25.672 -3.035 23.927 1.00 97.00 443 ALA A CA 1
ATOM 3417 C C . ALA A 1 443 ? -25.728 -3.648 25.327 1.00 97.00 443 ALA A C 1
ATOM 3419 O O . ALA A 1 443 ? -26.340 -4.693 25.531 1.00 97.00 443 ALA A O 1
ATOM 3420 N N . SER A 1 444 ? -25.092 -2.987 26.293 1.00 97.00 444 SER A N 1
ATOM 3421 C CA . SER A 1 444 ? -25.149 -3.375 27.701 1.00 97.00 444 SER A CA 1
ATOM 3422 C C . SER A 1 444 ? -25.222 -2.147 28.607 1.00 97.00 444 SER A C 1
ATOM 3424 O O . SER A 1 444 ? -24.753 -1.054 28.266 1.00 97.00 444 SER A O 1
ATOM 3426 N N . VAL A 1 445 ? -25.832 -2.327 29.774 1.00 97.56 445 VAL A N 1
ATOM 3427 C CA . VAL A 1 445 ? -25.874 -1.329 30.840 1.00 97.56 445 VAL A CA 1
ATOM 3428 C C . VAL A 1 445 ? -25.030 -1.861 31.986 1.00 97.56 445 VAL A C 1
ATOM 3430 O O . VAL A 1 445 ? -25.351 -2.887 32.583 1.00 97.56 445 VAL A O 1
ATOM 3433 N N . PHE A 1 446 ? -23.945 -1.163 32.294 1.00 97.94 446 PHE A N 1
ATOM 3434 C CA . PHE A 1 446 ? -23.139 -1.456 33.461 1.00 97.94 446 PHE A CA 1
ATOM 3435 C C . PHE A 1 446 ? -23.810 -0.854 34.694 1.00 97.94 446 PHE A C 1
ATOM 3437 O O . PHE A 1 446 ? -23.892 0.366 34.855 1.00 97.94 446 PHE A O 1
ATOM 3444 N N . ASP A 1 447 ? -24.303 -1.724 35.566 1.00 97.50 447 ASP A N 1
ATOM 3445 C CA . ASP A 1 447 ? -24.812 -1.321 36.866 1.00 97.50 447 ASP A CA 1
ATOM 3446 C C . ASP A 1 447 ? -23.632 -0.971 37.785 1.00 97.50 447 ASP A C 1
ATOM 3448 O O . ASP A 1 447 ? -22.890 -1.829 38.261 1.00 97.50 447 ASP A O 1
ATOM 3452 N N . TRP A 1 448 ? -23.419 0.317 38.012 1.00 97.62 448 TRP A N 1
ATOM 3453 C CA . TRP A 1 448 ? -22.327 0.815 38.841 1.00 97.62 448 TRP A CA 1
ATOM 3454 C C . TRP A 1 448 ? -22.709 0.919 40.321 1.00 97.62 448 TRP A C 1
ATOM 3456 O O . TRP A 1 448 ? -21.816 1.076 41.147 1.00 97.62 448 TRP A O 1
ATOM 3466 N N . GLN A 1 449 ? -23.994 0.829 40.690 1.00 97.44 449 GLN A N 1
ATOM 3467 C CA . GLN A 1 449 ? -24.445 1.100 42.065 1.00 97.44 449 GLN A CA 1
ATOM 3468 C C . GLN A 1 449 ? -23.850 0.146 43.120 1.00 97.44 449 GLN A C 1
ATOM 3470 O O . GLN A 1 449 ? -23.527 0.611 44.212 1.00 97.44 449 GLN A O 1
ATOM 3475 N N . PRO A 1 450 ? -23.646 -1.154 42.833 1.00 97.88 450 PRO A N 1
ATOM 3476 C CA . PRO A 1 450 ? -23.010 -2.096 43.755 1.00 97.88 450 PRO A CA 1
ATOM 3477 C C . PRO A 1 450 ? -21.494 -1.938 43.910 1.00 97.88 450 PRO A C 1
ATOM 3479 O O . PRO A 1 450 ? -20.889 -2.731 44.631 1.00 97.88 450 PRO A O 1
ATOM 3482 N N . LEU A 1 451 ? -20.856 -0.975 43.234 1.00 97.75 451 LEU A N 1
ATOM 3483 C CA . LEU A 1 451 ? -19.435 -0.704 43.444 1.00 97.75 451 LEU A CA 1
ATOM 3484 C C . LEU A 1 451 ? -19.194 -0.234 44.895 1.00 97.75 451 LEU A C 1
ATOM 3486 O O . LEU A 1 451 ? -19.909 0.645 45.386 1.00 97.75 451 LEU A O 1
ATOM 3490 N N . PRO A 1 452 ? -18.186 -0.778 45.601 1.00 97.56 452 PRO A N 1
ATOM 3491 C CA . PRO A 1 452 ? -18.026 -0.584 47.044 1.00 97.56 452 PRO A CA 1
ATOM 3492 C C . PRO A 1 452 ? -17.832 0.880 47.473 1.00 97.56 452 PRO A C 1
ATOM 3494 O O . PRO A 1 452 ? -18.221 1.250 48.580 1.00 97.56 452 PRO A O 1
ATOM 3497 N N . GLY A 1 453 ? -17.260 1.733 46.619 1.00 96.81 453 GLY A N 1
ATOM 3498 C CA . GLY A 1 453 ? -17.034 3.148 46.933 1.00 96.81 453 GLY A CA 1
ATOM 3499 C C . GLY A 1 453 ? -18.230 4.075 46.684 1.00 96.81 453 GLY A C 1
ATOM 3500 O O . GLY A 1 453 ? -18.160 5.251 47.044 1.00 96.81 453 GLY A O 1
ATOM 3501 N N . VAL A 1 454 ? -19.339 3.583 46.115 1.00 97.88 454 VAL A N 1
ATOM 3502 C CA . VAL A 1 454 ? -20.510 4.420 45.783 1.00 97.88 454 VAL A CA 1
ATOM 3503 C C . VAL A 1 454 ? -21.108 5.077 47.020 1.00 97.88 454 VAL A C 1
ATOM 3505 O O . VAL A 1 454 ? -21.391 6.272 46.999 1.00 97.88 454 VAL A O 1
ATOM 3508 N N . GLU A 1 455 ? -21.250 4.336 48.118 1.00 97.56 455 GLU A N 1
ATOM 3509 C CA . GLU A 1 455 ? -21.839 4.871 49.349 1.00 97.56 455 GLU A CA 1
ATOM 3510 C C . GLU A 1 455 ? -20.968 5.982 49.962 1.00 97.56 455 GLU A C 1
ATOM 3512 O O . GLU A 1 455 ? -21.486 6.987 50.448 1.00 97.56 455 GLU A O 1
ATOM 3517 N N . LYS A 1 456 ? -19.636 5.864 49.858 1.00 97.06 456 LYS A N 1
ATOM 3518 C CA . LYS A 1 456 ? -18.696 6.906 50.299 1.00 97.06 456 LYS A CA 1
ATOM 3519 C C . LYS A 1 456 ? -18.851 8.184 49.469 1.00 97.06 456 LYS A C 1
ATOM 3521 O O . LYS A 1 456 ? -18.947 9.276 50.030 1.00 97.06 456 LYS A O 1
ATOM 3526 N N . VAL A 1 457 ? -18.915 8.052 48.142 1.00 97.38 457 VAL A N 1
ATOM 3527 C CA . VAL A 1 457 ? -19.121 9.189 47.228 1.00 97.38 457 VAL A CA 1
ATOM 3528 C C . VAL A 1 457 ? -20.485 9.836 47.461 1.00 97.38 457 VAL A C 1
ATOM 3530 O O . VAL A 1 457 ? -20.568 11.060 47.530 1.00 97.38 457 VAL A O 1
ATOM 3533 N N . LYS A 1 458 ? -21.530 9.033 47.680 1.00 97.81 458 LYS A N 1
ATOM 3534 C CA . LYS A 1 458 ? -22.877 9.508 48.003 1.00 97.81 458 LYS A CA 1
ATOM 3535 C C . LYS A 1 458 ? -22.916 10.319 49.293 1.00 97.81 458 LYS A C 1
ATOM 3537 O O . LYS A 1 458 ? -23.442 11.426 49.293 1.00 97.81 458 LYS A O 1
ATOM 3542 N N . GLN A 1 459 ? -22.302 9.834 50.370 1.00 97.56 459 GLN A N 1
ATOM 3543 C CA . GLN A 1 459 ? -22.226 10.580 51.631 1.00 97.56 459 GLN A CA 1
ATOM 3544 C C . GLN A 1 459 ? -21.481 11.912 51.466 1.00 97.56 459 GLN A C 1
ATOM 3546 O O . GLN A 1 459 ? -21.916 12.945 51.988 1.00 97.56 459 GLN A O 1
ATOM 3551 N N . ALA A 1 460 ? -20.381 11.916 50.706 1.00 97.06 460 ALA A N 1
ATOM 3552 C CA . ALA A 1 460 ? -19.659 13.139 50.377 1.00 97.06 460 ALA A CA 1
ATOM 3553 C C . ALA A 1 460 ? -20.527 14.098 49.540 1.00 97.06 460 ALA A C 1
ATOM 3555 O O . ALA A 1 460 ? -20.572 15.298 49.830 1.00 97.06 460 ALA A O 1
ATOM 3556 N N . TYR A 1 461 ? -21.285 13.578 48.576 1.00 97.50 461 TYR A N 1
ATOM 3557 C CA . TYR A 1 461 ? -22.199 14.356 47.748 1.00 97.50 461 TYR A CA 1
ATOM 3558 C C . TYR A 1 461 ? -23.360 14.957 48.547 1.00 97.50 461 TYR A C 1
ATOM 3560 O O . TYR A 1 461 ? -23.632 16.151 48.422 1.00 97.50 461 TYR A O 1
ATOM 3568 N N . ASP A 1 462 ? -23.980 14.189 49.442 1.00 97.62 462 ASP A N 1
ATOM 3569 C CA . ASP A 1 462 ? -25.021 14.670 50.356 1.00 97.62 462 ASP A CA 1
ATOM 3570 C C . ASP A 1 462 ? -24.484 15.792 51.254 1.00 97.62 462 ASP A C 1
ATOM 3572 O O . ASP A 1 462 ? -25.141 16.820 51.464 1.00 97.62 462 ASP A O 1
ATOM 3576 N N . SER A 1 463 ? -23.252 15.644 51.755 1.00 96.50 463 SER A N 1
ATOM 3577 C CA . SER A 1 463 ? -22.592 16.678 52.557 1.00 96.50 463 SER A CA 1
ATOM 3578 C C . SER A 1 463 ? -22.363 17.968 51.755 1.00 96.50 463 SER A C 1
ATOM 3580 O O . SER A 1 463 ? -22.620 19.071 52.262 1.00 96.50 463 SER A O 1
ATOM 3582 N N . TRP A 1 464 ? -21.974 17.836 50.482 1.00 96.50 464 TRP A N 1
ATOM 3583 C CA . TRP A 1 464 ? -21.800 18.942 49.544 1.00 96.50 464 TRP A CA 1
ATOM 3584 C C . TRP A 1 464 ? -23.140 19.616 49.222 1.00 96.50 464 TRP A C 1
ATOM 3586 O O . TRP A 1 464 ? -23.246 20.836 49.362 1.00 96.50 464 TRP A O 1
ATOM 3596 N N . GLN A 1 465 ? -24.198 18.855 48.917 1.00 96.81 465 GLN A N 1
ATOM 3597 C CA . GLN A 1 465 ? -25.543 19.390 48.675 1.00 96.81 465 GLN A CA 1
ATOM 3598 C C . GLN A 1 465 ? -26.071 20.155 49.898 1.00 96.81 465 GLN A C 1
ATOM 3600 O O . GLN A 1 465 ? -26.632 21.248 49.773 1.00 96.81 465 GLN A O 1
ATOM 3605 N N . GLN A 1 466 ? -25.853 19.636 51.112 1.00 96.50 466 GLN A N 1
ATOM 3606 C CA . GLN A 1 466 ? -26.223 20.328 52.348 1.00 96.50 466 GLN A CA 1
ATOM 3607 C C . GLN A 1 466 ? -25.415 21.615 52.567 1.00 96.50 466 GLN A C 1
ATOM 3609 O O . GLN A 1 466 ? -25.953 22.596 53.099 1.00 96.50 466 GLN A O 1
ATOM 3614 N N . ALA A 1 467 ? -24.128 21.635 52.208 1.00 94.38 467 ALA A N 1
ATOM 3615 C CA . ALA A 1 467 ? -23.290 22.833 52.262 1.00 94.38 467 ALA A CA 1
ATOM 3616 C C . ALA A 1 467 ? -23.743 23.879 51.230 1.00 94.38 467 ALA A C 1
ATOM 3618 O O . ALA A 1 467 ? -23.923 25.049 51.580 1.00 94.38 467 ALA A O 1
ATOM 3619 N N . GLU A 1 468 ? -24.041 23.454 50.003 1.00 94.25 468 GLU A N 1
ATOM 3620 C CA . GLU A 1 468 ? -24.565 24.309 48.941 1.00 94.25 468 GLU A CA 1
ATOM 3621 C C . GLU A 1 468 ? -25.931 24.901 49.324 1.00 94.25 468 GLU A C 1
ATOM 3623 O O . GLU A 1 468 ? -26.142 26.114 49.240 1.00 94.25 468 GLU A O 1
ATOM 3628 N N . ALA A 1 469 ? -26.851 24.083 49.843 1.00 93.56 469 ALA A N 1
ATOM 3629 C CA . ALA A 1 469 ? -28.160 24.533 50.310 1.00 93.56 469 ALA A CA 1
ATOM 3630 C C . ALA A 1 469 ? -28.056 25.518 51.489 1.00 93.56 469 ALA A C 1
ATOM 3632 O O . ALA A 1 469 ? -28.860 26.451 51.599 1.00 93.56 469 ALA A O 1
ATOM 3633 N N . ARG A 1 470 ? -27.074 25.345 52.389 1.00 93.69 470 ARG A N 1
ATOM 3634 C CA . ARG A 1 470 ? -26.771 26.312 53.461 1.00 93.69 470 ARG A CA 1
ATOM 3635 C C . ARG A 1 470 ? -26.222 27.623 52.893 1.00 93.69 470 ARG A C 1
ATOM 3637 O O . ARG A 1 470 ? -26.693 28.688 53.298 1.00 93.69 470 ARG A O 1
ATOM 3644 N N . ALA A 1 471 ? -25.302 27.563 51.929 1.00 89.88 471 ALA A N 1
ATOM 3645 C CA . ALA A 1 471 ? -24.759 28.741 51.256 1.00 89.88 471 ALA A CA 1
ATOM 3646 C C . ALA A 1 471 ? -25.861 29.526 50.521 1.00 89.88 471 ALA A C 1
ATOM 3648 O O . ALA A 1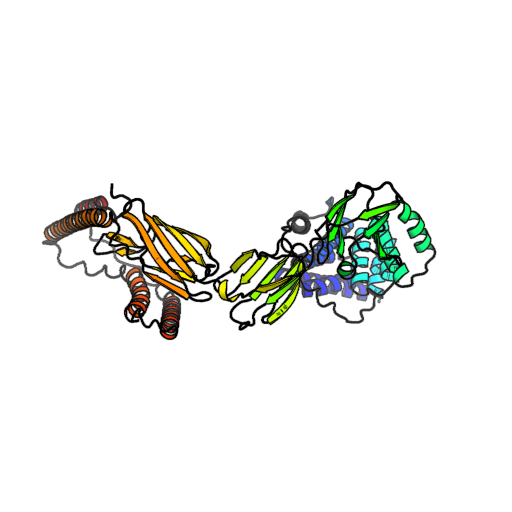 471 ? -26.018 30.725 50.763 1.00 89.88 471 ALA A O 1
ATOM 3649 N N . ARG A 1 472 ? -26.700 28.847 49.723 1.00 89.88 472 ARG A N 1
ATOM 3650 C CA . ARG A 1 472 ? -27.839 29.444 48.996 1.00 89.88 472 ARG A CA 1
ATOM 3651 C C . ARG A 1 472 ? -28.862 30.088 49.937 1.00 89.88 472 ARG A C 1
ATOM 3653 O O . ARG A 1 472 ? -29.280 31.222 49.700 1.00 89.88 472 ARG A O 1
ATOM 3660 N N . ARG A 1 473 ? -29.223 29.428 51.048 1.00 88.50 473 ARG A N 1
ATOM 3661 C CA . ARG A 1 473 ? -30.101 30.020 52.082 1.00 88.50 473 ARG A CA 1
ATOM 3662 C C . ARG A 1 473 ? -29.483 31.260 52.731 1.00 88.50 473 ARG A C 1
ATOM 3664 O O . ARG A 1 473 ? -30.205 32.210 53.030 1.00 88.50 473 ARG A O 1
ATOM 3671 N N . GLY A 1 474 ? -28.164 31.275 52.921 1.00 81.69 474 GLY A N 1
ATOM 3672 C CA . GLY A 1 474 ? -27.428 32.449 53.390 1.00 81.69 474 GLY A CA 1
ATOM 3673 C C . GLY A 1 474 ? -27.554 33.645 52.443 1.00 81.69 474 GLY A C 1
ATOM 3674 O O . GLY A 1 474 ? -27.802 34.751 52.916 1.00 81.69 474 GLY A O 1
ATOM 3675 N N . VAL A 1 475 ? -27.458 33.411 51.127 1.00 82.31 475 VAL A N 1
ATOM 3676 C CA . VAL A 1 475 ? -27.629 34.448 50.090 1.00 82.31 475 VAL A CA 1
ATOM 3677 C C . VAL A 1 475 ? -29.057 34.993 50.055 1.00 82.31 475 VAL A C 1
ATOM 3679 O O . VAL A 1 475 ? -29.254 36.204 49.992 1.00 82.31 475 VAL A O 1
ATOM 3682 N N . LEU A 1 476 ? -30.065 34.121 50.139 1.00 79.31 476 LEU A N 1
ATOM 3683 C CA . LEU A 1 476 ? -31.471 34.539 50.168 1.00 79.31 476 LEU A CA 1
ATOM 3684 C C . LEU A 1 476 ? -31.793 35.388 51.405 1.00 79.31 476 LEU A C 1
ATOM 3686 O O . LEU A 1 476 ? -32.474 36.402 51.286 1.00 79.31 476 LEU A O 1
ATOM 3690 N N . ARG A 1 477 ? -31.266 35.038 52.586 1.00 75.38 477 ARG A N 1
ATOM 3691 C CA . ARG A 1 477 ? -31.476 35.837 53.807 1.00 75.38 477 ARG A CA 1
ATOM 3692 C C . ARG A 1 477 ? -30.834 37.222 53.723 1.00 75.38 477 ARG A C 1
ATOM 3694 O O . ARG A 1 477 ? -31.462 38.189 54.145 1.00 75.38 477 ARG A O 1
ATOM 3701 N N . THR A 1 478 ? -29.627 37.347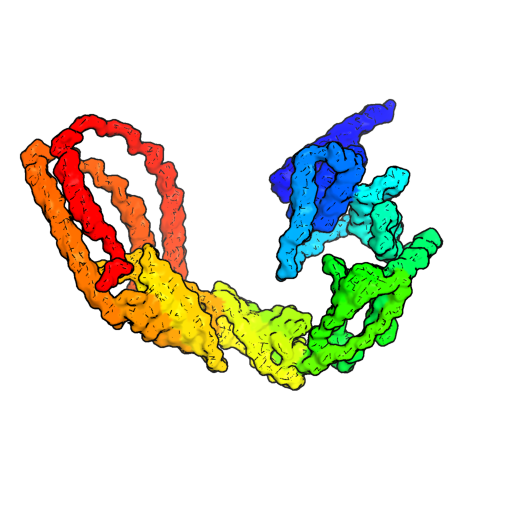 53.165 1.00 66.88 478 THR A N 1
ATOM 3702 C CA . THR A 1 478 ? -29.001 38.665 52.959 1.00 66.88 478 THR A CA 1
ATOM 3703 C C . THR A 1 478 ? -29.692 39.476 51.864 1.00 66.88 478 THR A C 1
ATOM 3705 O O . THR A 1 478 ? -29.780 40.694 51.998 1.00 66.88 478 THR A O 1
ATOM 3708 N N . ALA A 1 479 ? -30.238 38.832 50.828 1.00 63.31 479 ALA A N 1
ATOM 3709 C CA . ALA A 1 479 ? -31.032 39.504 49.799 1.00 63.31 479 ALA A CA 1
ATOM 3710 C C . ALA A 1 479 ? -32.377 40.022 50.340 1.00 63.31 479 ALA A C 1
ATOM 3712 O O . ALA A 1 479 ? -32.753 41.151 50.045 1.00 63.31 479 ALA A O 1
ATOM 3713 N N . VAL A 1 480 ? -33.070 39.250 51.186 1.00 61.00 480 VAL A N 1
ATOM 3714 C CA . VAL A 1 480 ? -34.333 39.678 51.819 1.00 61.00 480 VAL A CA 1
ATOM 3715 C C . VAL A 1 480 ? -34.102 40.815 52.823 1.00 61.00 480 VAL A C 1
ATOM 3717 O O . VAL A 1 480 ? -34.881 41.761 52.848 1.00 61.00 480 VAL A O 1
ATOM 3720 N N . LEU A 1 481 ? -33.000 40.800 53.584 1.00 54.53 481 LEU A N 1
ATOM 3721 C CA . LEU A 1 481 ? -32.637 41.903 54.492 1.00 54.53 481 LEU A CA 1
ATOM 3722 C C . LEU A 1 481 ? -32.193 43.182 53.760 1.00 54.53 481 LEU A C 1
ATOM 3724 O O . LEU A 1 481 ? -32.413 44.275 54.271 1.00 54.53 481 LEU A O 1
ATOM 3728 N N . ALA A 1 482 ? -31.615 43.067 52.561 1.00 51.66 482 ALA A N 1
ATOM 3729 C CA . ALA A 1 482 ? -31.297 44.216 51.709 1.00 51.66 482 ALA A CA 1
ATOM 3730 C C . ALA A 1 482 ? -32.492 44.691 50.850 1.00 51.66 482 ALA A C 1
ATOM 3732 O O . ALA A 1 482 ? -32.457 45.792 50.309 1.00 51.66 482 ALA A O 1
ATOM 3733 N N . GLY A 1 483 ? -33.541 43.871 50.718 1.00 42.88 483 GLY A N 1
ATOM 3734 C CA . GLY A 1 483 ? -34.675 44.075 49.811 1.00 42.88 483 GLY A CA 1
ATOM 3735 C C . GLY A 1 483 ? -35.917 44.732 50.418 1.00 42.88 483 GLY A C 1
ATOM 3736 O O . GLY A 1 483 ? -36.882 44.951 49.692 1.00 42.88 483 GLY A O 1
ATOM 3737 N N . VAL A 1 484 ? -35.917 45.094 51.706 1.00 46.28 484 VAL A N 1
ATOM 3738 C CA . VAL A 1 484 ? -37.040 45.840 52.323 1.00 46.28 484 VAL A CA 1
ATOM 3739 C C . VAL A 1 484 ? -37.014 47.342 51.969 1.00 46.28 484 VAL A C 1
ATOM 3741 O O . VAL A 1 484 ? -37.978 48.052 52.226 1.00 46.28 484 VAL A O 1
ATOM 3744 N N . SER A 1 485 ? -35.980 47.839 51.280 1.00 42.47 485 SER A N 1
ATOM 3745 C CA . SER A 1 485 ? -35.898 49.234 50.808 1.00 42.47 485 SER A CA 1
ATOM 3746 C C . SER A 1 485 ? -35.955 49.413 49.282 1.00 42.47 485 SER A C 1
ATOM 3748 O O . SER A 1 485 ? -35.777 50.529 48.799 1.00 42.47 485 SER A O 1
ATOM 3750 N N . GLY A 1 486 ? -36.232 48.363 48.498 1.00 42.31 486 GLY A N 1
ATOM 3751 C CA . GLY A 1 486 ? -36.155 48.459 47.032 1.00 42.31 486 GLY A CA 1
ATOM 3752 C C . GLY A 1 486 ? -36.918 47.386 46.261 1.00 42.31 486 GLY A C 1
ATOM 3753 O O . GLY A 1 486 ? -36.382 46.804 45.320 1.00 42.31 486 GLY A O 1
ATOM 3754 N N . ALA A 1 487 ? -38.163 47.099 46.635 1.00 36.72 487 ALA A N 1
ATOM 3755 C CA . ALA A 1 487 ? -39.041 46.259 45.827 1.00 36.72 487 ALA A CA 1
ATOM 3756 C C . ALA A 1 487 ? -39.611 47.075 44.654 1.00 36.72 487 ALA A C 1
ATOM 3758 O O . ALA A 1 487 ? -40.649 47.697 44.824 1.00 36.72 487 ALA A O 1
ATOM 3759 N N . MET A 1 488 ? -38.922 47.110 43.500 1.00 39.22 488 MET A N 1
ATOM 3760 C CA . MET A 1 488 ? -39.545 47.408 42.186 1.00 39.22 488 MET A CA 1
ATOM 3761 C C . MET A 1 488 ? -38.663 47.173 40.932 1.00 39.22 488 MET A C 1
ATOM 3763 O O . MET A 1 488 ? -39.157 47.375 39.830 1.00 39.22 488 MET A O 1
ATOM 3767 N N . ALA A 1 489 ? -37.391 46.749 41.015 1.00 38.56 489 ALA A N 1
ATOM 3768 C CA . ALA A 1 489 ? -36.484 46.883 39.852 1.00 38.56 489 ALA A CA 1
ATOM 3769 C C . ALA A 1 489 ? -35.749 45.624 39.339 1.00 38.56 489 ALA A C 1
ATOM 3771 O O . ALA A 1 489 ? -34.762 45.774 38.624 1.00 38.56 489 ALA A O 1
ATOM 3772 N N . VAL A 1 490 ? -36.173 44.387 39.639 1.00 39.50 490 VAL A N 1
ATOM 3773 C CA . VAL A 1 490 ? -35.471 43.193 39.103 1.00 39.50 490 VAL A CA 1
ATOM 3774 C C . VAL A 1 490 ? -36.441 42.104 38.627 1.00 39.50 490 VAL A C 1
ATOM 3776 O O . VAL A 1 490 ? -36.653 41.098 39.293 1.00 39.50 490 VAL A O 1
ATOM 3779 N N . LEU A 1 491 ? -37.000 42.302 37.430 1.00 35.81 491 LEU A N 1
ATOM 3780 C CA . LEU A 1 491 ? -37.622 41.258 36.591 1.00 35.81 491 LEU A CA 1
ATOM 3781 C C . LEU A 1 491 ? -36.878 41.105 35.242 1.00 35.81 491 LEU A C 1
ATOM 3783 O O . LEU A 1 491 ? -37.464 40.728 34.235 1.00 35.81 491 LEU A O 1
ATOM 3787 N N . GLY A 1 492 ? -35.579 41.427 35.202 1.00 34.19 492 GLY A N 1
ATOM 3788 C CA . GLY A 1 492 ? -34.818 41.618 33.956 1.00 34.19 492 GLY A CA 1
ATOM 3789 C C . GLY A 1 492 ? -33.657 40.652 33.694 1.00 34.19 492 GLY A C 1
ATOM 3790 O O . GLY A 1 492 ? -32.761 41.002 32.936 1.00 34.19 492 GLY A O 1
ATOM 3791 N N . THR A 1 493 ? -33.605 39.466 34.308 1.00 36.44 493 THR A N 1
ATOM 3792 C CA . THR A 1 493 ? -32.488 38.510 34.107 1.00 36.44 493 THR A CA 1
ATOM 3793 C C . THR A 1 493 ? -32.975 37.106 33.746 1.00 36.44 493 THR A C 1
ATOM 3795 O O . THR A 1 493 ? -32.613 36.128 34.392 1.00 36.44 493 THR A O 1
ATOM 3798 N N . GLY A 1 494 ? -33.823 37.007 32.717 1.00 33.00 494 GLY A N 1
ATOM 3799 C CA . GLY A 1 494 ? -34.363 35.739 32.204 1.00 33.00 494 GLY A CA 1
ATOM 3800 C C . GLY A 1 494 ? -33.589 35.098 31.042 1.00 33.00 494 GLY A C 1
ATOM 3801 O O . GLY A 1 494 ? -33.973 34.028 30.591 1.00 33.00 494 GLY A O 1
ATOM 3802 N N . LEU A 1 495 ? -32.511 35.705 30.532 1.00 35.38 495 LEU A N 1
ATOM 3803 C CA . LEU A 1 495 ? -31.980 35.347 29.202 1.00 35.38 495 LEU A CA 1
ATOM 3804 C C . LEU A 1 495 ? -30.697 34.496 29.161 1.00 35.38 495 LEU A C 1
ATOM 3806 O O . LEU A 1 495 ? -30.205 34.220 28.075 1.00 35.38 495 LEU A O 1
ATOM 3810 N N . PHE A 1 496 ? -30.183 33.998 30.290 1.00 35.94 496 PHE A N 1
ATOM 3811 C CA . PHE A 1 496 ? -29.015 33.090 30.284 1.00 35.94 496 PHE A CA 1
ATOM 3812 C C . PHE A 1 496 ? -29.347 31.600 30.476 1.00 35.94 496 PHE A C 1
ATOM 3814 O O . PHE A 1 496 ? -28.445 30.769 30.454 1.00 35.94 496 PHE A O 1
ATOM 3821 N N . VAL A 1 497 ? -30.627 31.234 30.612 1.00 39.03 497 VAL A N 1
ATOM 3822 C CA . VAL A 1 497 ? -31.046 29.829 30.802 1.00 39.03 497 VAL A CA 1
ATOM 3823 C C . VAL A 1 497 ? -31.357 29.118 29.470 1.00 39.03 497 VAL A C 1
ATOM 3825 O O . VAL A 1 497 ? -31.282 27.896 29.407 1.00 39.03 497 VAL A O 1
ATOM 3828 N N . GLY A 1 498 ? -31.622 29.855 28.382 1.00 36.28 498 GLY A N 1
ATOM 3829 C CA . GLY A 1 498 ? -32.089 29.284 27.107 1.00 36.28 498 GLY A CA 1
ATOM 3830 C C . GLY A 1 498 ? -31.093 28.348 26.412 1.00 36.28 498 GLY A C 1
ATOM 3831 O O . GLY A 1 498 ? -31.456 27.238 26.044 1.00 36.28 498 GLY A O 1
ATOM 3832 N N . ALA A 1 499 ? -29.817 28.733 26.313 1.00 38.69 499 ALA A N 1
ATOM 3833 C CA . ALA A 1 499 ? -28.834 27.959 25.544 1.00 38.69 499 ALA A CA 1
ATOM 3834 C C . ALA A 1 499 ? -28.403 26.637 26.216 1.00 38.69 499 ALA A C 1
ATOM 3836 O O . ALA A 1 499 ? -27.996 25.705 25.530 1.00 38.69 499 ALA A O 1
ATOM 3837 N N . VAL A 1 500 ? -28.507 26.533 27.547 1.00 43.19 500 VAL A N 1
ATOM 3838 C CA . VAL A 1 500 ? -28.173 25.302 28.295 1.00 43.19 500 VAL A CA 1
ATOM 3839 C C . VAL A 1 500 ? -29.413 24.422 28.495 1.00 43.19 500 VAL A C 1
ATOM 3841 O O . VAL A 1 500 ? -29.304 23.198 28.477 1.00 43.19 500 VAL A O 1
ATOM 3844 N N . ALA A 1 501 ? -30.605 25.020 28.624 1.00 42.25 501 ALA A N 1
ATOM 3845 C CA . ALA A 1 501 ? -31.860 24.272 28.701 1.00 42.25 501 ALA A CA 1
ATOM 3846 C C . ALA A 1 501 ? -32.218 23.589 27.369 1.00 42.25 501 ALA A C 1
ATOM 3848 O O . ALA A 1 501 ? -32.712 22.468 27.384 1.00 42.25 501 ALA A O 1
ATOM 3849 N N . GLU A 1 502 ? -31.917 24.201 26.219 1.00 47.56 502 GLU A N 1
ATOM 3850 C CA . GLU A 1 502 ? -32.200 23.598 24.907 1.00 47.56 502 GLU A CA 1
ATOM 3851 C C . GLU A 1 502 ? -31.325 22.376 24.599 1.00 47.56 502 GLU A C 1
ATOM 3853 O O . GLU A 1 502 ? -31.802 21.422 23.986 1.00 47.56 502 GLU A O 1
ATOM 3858 N N . GLN A 1 503 ? -30.074 22.352 25.071 1.00 47.06 503 GLN A N 1
ATOM 3859 C CA . GLN A 1 503 ? -29.190 21.195 24.900 1.00 47.06 503 GLN A CA 1
ATOM 3860 C C . GLN A 1 503 ? -29.656 19.995 25.743 1.00 47.06 503 GLN A C 1
ATOM 3862 O O . GLN A 1 503 ? -29.571 18.856 25.294 1.00 47.06 503 GLN A O 1
ATOM 3867 N N . LEU A 1 504 ? -30.245 20.257 26.915 1.00 52.97 504 LEU A N 1
ATOM 3868 C CA . LEU A 1 504 ? -30.848 19.227 27.765 1.00 52.97 504 LEU A CA 1
ATOM 3869 C C . LEU A 1 504 ? -32.118 18.624 27.146 1.00 52.97 504 LEU A C 1
ATOM 3871 O O . LEU A 1 504 ? -32.328 17.424 27.274 1.00 52.97 504 LEU A O 1
ATOM 3875 N N . VAL A 1 505 ? -32.931 19.412 26.433 1.00 54.09 505 VAL A N 1
ATOM 3876 C CA . VAL A 1 505 ? -34.175 18.927 25.801 1.00 54.09 505 VAL A CA 1
ATOM 3877 C C . VAL A 1 505 ? -33.901 17.966 24.635 1.00 54.09 505 VAL A C 1
ATOM 3879 O O . VAL A 1 505 ? -34.670 17.029 24.421 1.00 54.09 505 VAL A O 1
ATOM 3882 N N . VAL A 1 506 ? -32.805 18.166 23.892 1.00 54.41 506 VAL A N 1
ATOM 3883 C CA . VAL A 1 506 ? -32.420 17.294 22.764 1.00 54.41 506 VAL A CA 1
ATOM 3884 C C . VAL A 1 506 ? -31.908 15.935 23.255 1.00 54.41 506 VAL A C 1
ATOM 3886 O O . VAL A 1 506 ? -32.317 14.906 22.716 1.00 54.41 506 VAL A O 1
ATOM 3889 N N . ASP A 1 507 ? -31.091 15.916 24.310 1.00 55.41 507 ASP A N 1
ATOM 3890 C CA . ASP A 1 507 ? -30.587 14.669 24.904 1.00 55.41 507 ASP A CA 1
ATOM 3891 C C . ASP A 1 507 ? -31.686 13.917 25.683 1.00 55.41 507 ASP A C 1
ATOM 3893 O O . ASP A 1 507 ? -31.752 12.686 25.657 1.00 55.41 507 ASP A O 1
ATOM 3897 N N . GLU A 1 508 ? -32.617 14.640 26.314 1.00 62.53 508 GLU A N 1
ATOM 3898 C CA . GLU A 1 508 ? -33.758 14.053 27.027 1.00 62.53 508 GLU A CA 1
ATOM 3899 C C . GLU A 1 508 ? -34.749 13.353 26.078 1.00 62.53 508 GLU A C 1
ATOM 3901 O O . GLU A 1 508 ? -35.366 12.357 26.453 1.00 62.53 508 GLU A O 1
ATOM 3906 N N . ALA A 1 509 ? -34.884 13.815 24.830 1.00 58.69 509 ALA A N 1
ATOM 3907 C CA . ALA A 1 509 ? -35.729 13.161 23.829 1.00 58.69 509 ALA A CA 1
ATOM 3908 C C . ALA A 1 509 ? -35.184 11.784 23.405 1.00 58.69 509 ALA A C 1
ATOM 3910 O O . ALA A 1 509 ? -35.956 10.828 23.313 1.00 58.69 509 ALA A O 1
ATOM 3911 N N . LEU A 1 510 ? -33.865 11.664 23.212 1.00 59.56 510 LEU A N 1
ATOM 3912 C CA . LEU A 1 510 ? -33.201 10.392 22.907 1.00 59.56 510 LEU A CA 1
ATOM 3913 C C . LEU A 1 510 ? -33.281 9.431 24.101 1.00 59.56 510 LEU A C 1
ATOM 3915 O O . LEU A 1 510 ? -33.579 8.251 23.935 1.00 59.56 510 LEU A O 1
ATOM 3919 N N . GLN A 1 511 ? -33.091 9.949 25.316 1.00 61.78 511 GLN A N 1
ATOM 3920 C CA . GLN A 1 511 ? -33.179 9.150 26.533 1.00 61.78 511 GLN A CA 1
ATOM 3921 C C . GLN A 1 511 ? -34.608 8.653 26.807 1.00 61.78 511 GLN A C 1
ATOM 3923 O O . GLN A 1 511 ? -34.784 7.480 27.112 1.00 61.78 511 GLN A O 1
ATOM 3928 N N . ARG A 1 512 ? -35.648 9.474 26.600 1.00 66.06 512 ARG A N 1
ATOM 3929 C CA . ARG A 1 512 ? -37.049 9.015 26.698 1.00 66.06 512 ARG A CA 1
ATOM 3930 C C . ARG A 1 512 ? -37.418 7.985 25.630 1.00 66.06 512 ARG A C 1
ATOM 3932 O O . ARG A 1 512 ? -38.327 7.192 25.863 1.00 66.06 512 ARG A O 1
ATOM 3939 N N . ALA A 1 513 ? -36.774 8.018 24.463 1.00 59.62 513 ALA A N 1
ATOM 3940 C CA . ALA A 1 513 ? -36.957 6.993 23.439 1.00 59.62 513 ALA A CA 1
ATOM 3941 C C . ALA A 1 513 ? -36.322 5.660 23.875 1.00 59.62 513 ALA A C 1
ATOM 3943 O O . ALA A 1 513 ? -36.970 4.626 23.756 1.00 59.62 513 ALA A O 1
ATOM 3944 N N . LEU A 1 514 ? -35.122 5.708 24.466 1.00 55.81 514 LEU A N 1
ATOM 3945 C CA . LEU A 1 514 ? -34.405 4.538 24.994 1.00 55.81 514 LEU A CA 1
ATOM 3946 C C . LEU A 1 514 ? -35.031 3.961 26.279 1.00 55.81 514 LEU A C 1
ATOM 3948 O O . LEU A 1 514 ? -35.015 2.754 26.480 1.00 55.81 514 LEU A O 1
ATOM 3952 N N . GLU A 1 515 ? -35.612 4.797 27.143 1.00 62.16 515 GLU A N 1
ATOM 3953 C CA . GLU A 1 515 ? -36.295 4.360 28.375 1.00 62.16 515 GLU A CA 1
ATOM 3954 C C . GLU A 1 515 ? -37.680 3.753 28.105 1.00 62.16 515 GLU A C 1
ATOM 3956 O O . GLU A 1 515 ? -38.177 2.969 28.910 1.00 62.16 515 GLU A O 1
ATOM 3961 N N . LYS A 1 516 ? -38.326 4.114 26.987 1.00 58.66 516 LYS A N 1
ATOM 3962 C CA . LYS A 1 516 ? -39.619 3.538 26.577 1.00 58.66 516 LYS A CA 1
ATOM 3963 C C . LYS A 1 516 ? -39.487 2.230 25.805 1.00 58.66 516 LYS A C 1
ATOM 3965 O O . LYS A 1 516 ? -40.474 1.503 25.715 1.00 58.66 516 LYS A O 1
ATOM 3970 N N . SER A 1 517 ? -38.322 1.943 25.231 1.00 50.62 517 SER A N 1
ATOM 3971 C CA . SER A 1 517 ? -38.046 0.636 24.641 1.00 50.62 517 SER A CA 1
ATOM 3972 C C . SER A 1 517 ? -37.822 -0.381 25.755 1.00 50.62 517 SER A C 1
ATOM 3974 O O . SER A 1 517 ? -36.881 -0.256 26.534 1.00 50.62 517 SER A O 1
ATOM 3976 N N . ASP A 1 518 ? -38.710 -1.371 25.836 1.00 53.41 518 ASP A N 1
ATOM 3977 C CA . ASP A 1 518 ? -38.563 -2.513 26.733 1.00 53.41 518 ASP A CA 1
ATOM 3978 C C . ASP A 1 518 ? -37.222 -3.216 26.433 1.00 53.41 518 ASP A C 1
ATOM 3980 O O . ASP A 1 518 ? -37.000 -3.614 25.283 1.00 53.41 518 ASP A O 1
ATOM 3984 N N . PRO A 1 519 ? -36.311 -3.367 27.415 1.00 49.31 519 PRO A N 1
ATOM 3985 C CA . PRO A 1 519 ? -34.994 -3.967 27.201 1.00 49.31 519 PRO A CA 1
ATOM 3986 C C . PRO A 1 519 ? -35.057 -5.405 26.661 1.00 49.31 519 PRO A C 1
ATOM 3988 O O . PRO A 1 519 ? -34.074 -5.874 26.092 1.00 49.31 519 PRO A O 1
ATOM 3991 N N . ALA A 1 520 ? -36.200 -6.093 26.782 1.00 41.16 520 ALA A N 1
ATOM 3992 C CA . ALA A 1 520 ? -36.412 -7.424 26.213 1.00 41.16 520 ALA A CA 1
ATOM 3993 C C . ALA A 1 520 ? -36.855 -7.426 24.732 1.00 41.16 520 ALA A C 1
ATOM 3995 O O . ALA A 1 520 ? -36.891 -8.488 24.113 1.00 41.16 520 ALA A O 1
ATOM 3996 N N . SER A 1 521 ? -37.202 -6.273 24.149 1.00 42.25 521 SER A N 1
ATOM 3997 C CA . SER A 1 521 ? -37.699 -6.165 22.767 1.00 42.25 521 SER A CA 1
ATOM 3998 C C . SER A 1 521 ? -37.168 -4.925 22.044 1.00 42.25 521 SER A C 1
ATOM 4000 O O . SER A 1 521 ? -37.920 -4.191 21.404 1.00 42.25 521 SER A O 1
ATOM 4002 N N . LEU A 1 522 ? -35.856 -4.684 22.138 1.00 51.09 522 LEU A N 1
ATOM 4003 C CA . LEU A 1 522 ? -35.174 -3.618 21.399 1.00 51.09 522 LEU A CA 1
ATOM 4004 C C . LEU A 1 522 ? -35.278 -3.852 19.881 1.00 51.09 522 LEU A C 1
ATOM 4006 O O . LEU A 1 522 ? -34.394 -4.421 19.247 1.00 51.09 522 LEU A O 1
ATOM 4010 N N . ASP A 1 523 ? -36.393 -3.404 19.309 1.00 59.91 523 ASP A N 1
ATOM 4011 C CA . ASP A 1 523 ? -36.656 -3.371 17.879 1.00 59.91 523 ASP A CA 1
ATOM 4012 C C . ASP A 1 523 ? -35.696 -2.366 17.228 1.00 59.91 523 ASP A C 1
ATOM 4014 O O . ASP A 1 523 ? -35.679 -1.173 17.558 1.00 59.91 523 ASP A O 1
ATOM 4018 N N . SER A 1 524 ? -34.880 -2.848 16.291 1.00 52.53 524 SER A N 1
ATOM 4019 C CA . SER A 1 524 ? -33.909 -2.034 15.558 1.00 52.53 524 SER A CA 1
ATOM 4020 C C . SER A 1 524 ? -34.576 -0.866 14.817 1.00 52.53 524 SER A C 1
ATOM 4022 O O . SER A 1 524 ? -33.959 0.195 14.654 1.00 52.53 524 SER A O 1
ATOM 4024 N N . ALA A 1 525 ? -35.861 -0.992 14.457 1.00 60.38 525 ALA A N 1
ATOM 4025 C CA . ALA A 1 525 ? -36.646 0.092 13.875 1.00 60.38 525 ALA A CA 1
ATOM 4026 C C . ALA A 1 525 ? -36.848 1.270 14.849 1.00 60.38 525 ALA A C 1
ATOM 4028 O O . ALA A 1 525 ? -36.771 2.428 14.433 1.00 60.38 525 ALA A O 1
ATOM 4029 N N . ALA A 1 526 ? -37.034 1.008 16.148 1.00 62.03 526 ALA A N 1
ATOM 4030 C CA . ALA A 1 526 ? -37.239 2.048 17.158 1.00 62.03 526 ALA A CA 1
ATOM 4031 C C . ALA A 1 526 ? -35.957 2.857 17.422 1.00 62.03 526 ALA A C 1
ATOM 4033 O O . ALA A 1 526 ? -36.003 4.084 17.535 1.00 62.03 526 ALA A O 1
ATOM 4034 N N . ILE A 1 527 ? -34.800 2.187 17.439 1.00 61.72 527 ILE A N 1
ATOM 4035 C CA . ILE A 1 527 ? -33.487 2.838 17.577 1.00 61.72 527 ILE A CA 1
ATOM 4036 C C . ILE A 1 527 ? -33.180 3.687 16.336 1.00 61.72 527 ILE A C 1
ATOM 4038 O O . ILE A 1 527 ? -32.770 4.844 16.456 1.00 61.72 527 ILE A O 1
ATOM 4042 N N . THR A 1 528 ? -33.441 3.149 15.142 1.00 61.47 528 THR A N 1
ATOM 4043 C CA . THR A 1 528 ? -33.232 3.869 13.875 1.00 61.47 528 THR A CA 1
ATOM 4044 C C . THR A 1 528 ? -34.112 5.121 13.794 1.00 61.47 528 THR A C 1
ATOM 4046 O O . THR A 1 528 ? -33.632 6.194 13.419 1.00 61.47 528 THR A O 1
ATOM 4049 N N . GLN A 1 529 ? -35.374 5.024 14.227 1.00 69.38 529 GLN A N 1
ATOM 4050 C CA . GLN A 1 529 ? -36.294 6.159 14.287 1.00 69.38 529 GLN A CA 1
ATOM 4051 C C . GLN A 1 529 ? -35.836 7.226 15.298 1.00 69.38 529 GLN A C 1
ATOM 4053 O O . GLN A 1 529 ? -35.819 8.412 14.969 1.00 69.38 529 GLN A O 1
ATOM 4058 N N . ALA A 1 530 ? -35.378 6.826 16.489 1.00 63.78 530 ALA A N 1
ATOM 4059 C CA . ALA A 1 530 ? -34.867 7.756 17.501 1.00 63.78 530 ALA A CA 1
ATOM 4060 C C . ALA A 1 530 ? -33.612 8.517 17.027 1.00 63.78 530 ALA A C 1
ATOM 4062 O O . ALA A 1 530 ? -33.454 9.711 17.301 1.00 63.78 530 ALA A O 1
ATOM 4063 N N . MET A 1 531 ? -32.733 7.857 16.264 1.00 62.00 531 MET A N 1
ATOM 4064 C CA . MET A 1 531 ? -31.564 8.500 15.656 1.00 62.00 531 MET A CA 1
ATOM 4065 C C . MET A 1 531 ? -31.947 9.476 14.532 1.00 62.00 531 MET A C 1
ATOM 4067 O O . MET A 1 531 ? -31.349 10.553 14.433 1.00 62.00 531 MET A O 1
ATOM 4071 N N . ALA A 1 532 ? -32.957 9.144 13.719 1.00 66.31 532 ALA A N 1
ATOM 4072 C CA . ALA A 1 532 ? -33.485 10.034 12.684 1.00 66.31 532 ALA A CA 1
ATOM 4073 C C . ALA A 1 532 ? -34.135 11.295 13.286 1.00 66.31 532 ALA A C 1
ATOM 4075 O O . ALA A 1 532 ? -33.865 12.411 12.830 1.00 66.31 532 ALA A O 1
ATOM 4076 N N . ASP A 1 533 ? -34.909 11.142 14.364 1.00 69.56 533 ASP A N 1
ATOM 4077 C CA . ASP A 1 533 ? -35.542 12.257 15.077 1.00 69.56 533 ASP A CA 1
ATOM 4078 C C . ASP A 1 533 ? -34.499 13.184 15.729 1.00 69.56 533 ASP A C 1
ATOM 4080 O O . ASP A 1 533 ? -34.618 14.414 15.670 1.00 69.56 533 ASP A O 1
ATOM 4084 N N . HIS A 1 534 ? -33.417 12.616 16.272 1.00 68.44 534 HIS A N 1
ATOM 4085 C CA . HIS A 1 534 ? -32.286 13.377 16.807 1.00 68.44 534 HIS A CA 1
ATOM 4086 C C . HIS A 1 534 ? -31.533 14.165 15.713 1.00 68.44 534 HIS A C 1
ATOM 4088 O O . HIS A 1 534 ? -31.190 15.338 15.906 1.00 68.44 534 HIS A O 1
ATOM 4094 N N . ALA A 1 535 ? -31.318 13.570 14.534 1.00 63.19 535 ALA A N 1
ATOM 4095 C CA . ALA A 1 535 ? -30.709 14.262 13.395 1.00 63.19 535 ALA A CA 1
ATOM 4096 C C . ALA A 1 535 ? -31.586 15.429 12.894 1.00 63.19 535 ALA A C 1
ATOM 4098 O O . ALA A 1 535 ? -31.077 16.529 12.654 1.00 63.19 535 ALA A O 1
ATOM 4099 N N . ALA A 1 536 ? -32.907 15.232 12.828 1.00 65.44 536 ALA A N 1
ATOM 4100 C CA . ALA A 1 536 ? -33.863 16.273 12.458 1.00 65.44 536 ALA A CA 1
ATOM 4101 C C . ALA A 1 536 ? -33.917 17.424 13.483 1.00 65.44 536 ALA A C 1
ATOM 4103 O O . ALA A 1 536 ? -34.047 18.590 13.099 1.00 65.44 536 ALA A O 1
ATOM 4104 N N . ALA A 1 537 ? -33.778 17.132 14.782 1.00 62.66 537 ALA A N 1
ATOM 4105 C CA . ALA A 1 537 ? -33.719 18.145 15.838 1.00 62.66 537 ALA A CA 1
ATOM 4106 C C . ALA A 1 537 ? -32.462 19.030 15.736 1.00 62.66 537 ALA A C 1
ATOM 4108 O O . ALA A 1 537 ? -32.559 20.251 15.884 1.00 62.66 537 ALA A O 1
ATOM 4109 N N . ARG A 1 538 ? -31.298 18.454 15.392 1.00 68.75 538 ARG A N 1
ATOM 4110 C CA . ARG A 1 538 ? -30.069 19.231 15.123 1.00 68.75 538 ARG A CA 1
ATOM 4111 C C . ARG A 1 538 ? -30.217 20.168 13.927 1.00 68.75 538 ARG A C 1
ATOM 4113 O O . ARG A 1 538 ? -29.807 21.322 14.006 1.00 68.75 538 ARG A O 1
ATOM 4120 N N . GLN A 1 539 ? -30.853 19.707 12.853 1.00 59.28 539 GLN A N 1
ATOM 4121 C CA . GLN A 1 539 ? -31.026 20.506 11.637 1.00 59.28 539 GLN A CA 1
ATOM 4122 C C . GLN A 1 539 ? -31.900 21.755 11.867 1.00 59.28 539 GLN A C 1
ATOM 4124 O O . GLN A 1 539 ? -31.660 22.800 11.266 1.00 59.28 539 GLN A O 1
ATOM 4129 N N . ARG A 1 540 ? -32.876 21.687 12.788 1.00 62.47 540 ARG A N 1
ATOM 4130 C CA . ARG A 1 540 ? -33.699 22.847 13.189 1.00 62.47 540 ARG A CA 1
ATOM 4131 C C . ARG A 1 540 ? -32.918 23.876 14.011 1.00 62.47 540 ARG A C 1
ATOM 4133 O O . ARG A 1 540 ? -33.175 25.070 13.881 1.00 62.47 540 ARG A O 1
ATOM 4140 N N . ARG A 1 541 ? -31.953 23.432 14.823 1.00 61.97 541 ARG A N 1
ATOM 4141 C CA . ARG A 1 541 ? -31.090 24.305 15.638 1.00 61.97 541 ARG A CA 1
ATOM 4142 C C . ARG A 1 541 ? -30.219 25.206 14.768 1.00 61.97 541 ARG A C 1
ATOM 4144 O O . ARG A 1 541 ? -30.141 26.410 15.003 1.00 61.97 541 ARG A O 1
ATOM 4151 N N . ASP A 1 542 ? -29.603 24.631 13.742 1.00 51.53 542 ASP A N 1
ATOM 4152 C CA . ASP A 1 542 ? -28.674 25.367 12.883 1.00 51.53 542 ASP A CA 1
ATOM 4153 C C . ASP A 1 542 ? -29.406 26.417 12.011 1.00 51.53 542 ASP A C 1
ATOM 4155 O O . ASP A 1 542 ? -28.802 27.406 11.600 1.00 51.53 542 ASP A O 1
ATOM 4159 N N . GLY A 1 543 ? -30.729 26.286 11.827 1.00 46.00 543 GLY A N 1
ATOM 4160 C CA . GLY A 1 543 ? -31.584 27.307 11.203 1.00 46.00 543 GLY A CA 1
ATOM 4161 C C . GLY A 1 543 ? -31.973 28.489 12.110 1.00 46.00 543 GLY A C 1
ATOM 4162 O O . GLY A 1 543 ? -32.255 29.573 11.605 1.00 46.00 543 GLY A O 1
ATOM 4163 N N . LEU A 1 544 ? -31.964 28.322 13.439 1.00 46.41 544 LEU A N 1
ATOM 4164 C CA . LEU A 1 544 ? -32.361 29.358 14.414 1.00 46.41 544 LEU A CA 1
ATOM 4165 C C . LEU A 1 544 ? -31.192 30.253 14.871 1.00 46.41 544 LEU A C 1
ATOM 4167 O O . LEU A 1 544 ? -31.416 31.374 15.330 1.00 46.41 544 LEU A O 1
ATOM 4171 N N . GLY A 1 545 ? -29.943 29.812 14.681 1.00 39.59 545 GLY A N 1
ATOM 4172 C CA . GLY A 1 545 ? -28.733 30.562 15.051 1.00 39.59 545 GLY A CA 1
ATOM 4173 C C . GLY A 1 545 ? -28.501 31.872 14.280 1.00 39.59 545 GLY A C 1
ATOM 4174 O O . GLY A 1 545 ? -27.683 32.685 14.699 1.00 39.59 545 GLY A O 1
ATOM 4175 N N . ALA A 1 546 ? -29.232 32.119 13.188 1.00 38.06 546 ALA A N 1
ATOM 4176 C CA . ALA A 1 546 ? -29.091 33.325 12.367 1.00 38.06 546 ALA A CA 1
ATOM 4177 C C . ALA A 1 546 ? -29.887 34.548 12.881 1.00 38.06 546 ALA A C 1
ATOM 4179 O O . ALA A 1 546 ? -29.691 35.652 12.377 1.00 38.06 546 ALA A O 1
ATOM 4180 N N . ALA A 1 547 ? -30.770 34.390 13.876 1.00 35.12 547 ALA A N 1
ATOM 4181 C CA . ALA A 1 547 ? -31.732 35.433 14.264 1.00 35.12 547 ALA A CA 1
ATOM 4182 C C . ALA A 1 547 ? -31.378 36.236 15.538 1.00 35.12 547 ALA A C 1
ATOM 4184 O O . ALA A 1 547 ? -32.059 37.211 15.846 1.00 35.12 547 ALA A O 1
ATOM 4185 N N . SER A 1 548 ? -30.334 35.878 16.292 1.00 33.97 548 SER A N 1
ATOM 4186 C CA . SER A 1 548 ? -30.099 36.418 17.648 1.00 33.97 548 SER A CA 1
ATOM 4187 C C . SER A 1 548 ? -29.074 37.561 17.754 1.00 33.97 548 SER A C 1
ATOM 4189 O O . SER A 1 548 ? -28.762 38.010 18.856 1.00 33.97 548 SER A O 1
ATOM 4191 N N . ALA A 1 549 ? -28.577 38.097 16.636 1.00 28.20 549 ALA A N 1
ATOM 4192 C CA . ALA A 1 549 ? -27.530 39.124 16.619 1.00 28.20 549 ALA A CA 1
ATOM 4193 C C . ALA A 1 549 ? -28.058 40.573 16.543 1.00 28.20 549 ALA A C 1
ATOM 4195 O O . ALA A 1 549 ? -27.514 41.371 15.795 1.00 28.20 549 ALA A O 1
ATOM 4196 N N . LEU A 1 550 ? -29.112 40.946 17.276 1.00 31.80 550 LEU A N 1
ATOM 4197 C CA . LEU A 1 550 ? -29.603 42.336 17.322 1.00 31.80 550 LEU A CA 1
ATOM 4198 C C . LEU A 1 550 ? -30.408 42.579 18.608 1.00 31.80 550 LEU A C 1
ATOM 4200 O O . LEU A 1 550 ? -31.627 42.462 18.575 1.00 31.80 550 LEU A O 1
ATOM 4204 N N . SER A 1 551 ? -29.753 42.889 19.738 1.00 28.78 551 SER A N 1
ATOM 4205 C CA . SER A 1 551 ? -30.341 43.632 20.883 1.00 28.78 551 SER A CA 1
ATOM 4206 C C . SER A 1 551 ? -29.349 43.782 22.047 1.00 28.78 551 SER A C 1
ATOM 4208 O O . SER A 1 551 ? -29.403 43.013 22.998 1.00 28.78 551 SER A O 1
ATOM 4210 N N . PHE A 1 552 ? -28.472 44.791 22.022 1.00 26.95 552 PHE A N 1
ATOM 4211 C CA . PHE A 1 552 ? -27.869 45.325 23.255 1.00 26.95 552 PHE A CA 1
ATOM 4212 C C . PHE A 1 552 ? -27.542 46.812 23.102 1.00 26.95 552 PHE A C 1
ATOM 4214 O O . PHE A 1 552 ? -26.489 47.183 22.591 1.00 26.95 552 PHE A O 1
ATOM 4221 N N . ALA A 1 553 ? -28.438 47.669 23.588 1.00 32.03 553 ALA A N 1
ATOM 4222 C CA . ALA A 1 553 ? -28.104 49.022 24.011 1.00 32.03 553 ALA A CA 1
ATOM 4223 C C . ALA A 1 553 ? -29.129 49.509 25.048 1.00 32.03 553 ALA A C 1
ATOM 4225 O O . ALA A 1 553 ? -30.327 49.320 24.866 1.00 32.03 553 ALA A O 1
ATOM 4226 N N . VAL A 1 554 ? -28.620 50.211 26.067 1.00 29.69 554 VAL A N 1
ATOM 4227 C CA . VAL A 1 554 ? -29.335 51.028 27.071 1.00 29.69 554 VAL A CA 1
ATOM 4228 C C . VAL A 1 554 ? -29.900 50.260 28.280 1.00 29.69 554 VAL A C 1
ATOM 4230 O O . VAL A 1 554 ? -30.929 49.607 28.210 1.00 29.69 554 VAL A O 1
ATOM 4233 N N . THR A 1 555 ? -29.277 50.368 29.459 1.00 33.69 555 THR A N 1
ATOM 4234 C CA . THR A 1 555 ? -29.501 51.467 30.427 1.00 33.69 555 THR A CA 1
ATOM 4235 C C . THR A 1 555 ? -28.491 51.349 31.574 1.00 33.69 555 THR A C 1
ATOM 4237 O O . THR A 1 555 ? -28.289 50.271 32.131 1.00 33.69 555 THR A O 1
ATOM 4240 N N . GLY A 1 556 ? -27.843 52.461 31.918 1.00 33.19 556 GLY A N 1
ATOM 4241 C CA . GLY A 1 556 ? -26.997 52.595 33.099 1.00 33.19 556 GLY A CA 1
ATOM 4242 C C . GLY A 1 556 ? -27.697 53.364 34.219 1.00 33.19 556 GLY A C 1
ATOM 4243 O O . GLY A 1 556 ? -28.687 54.049 33.983 1.00 33.19 556 GLY A O 1
ATOM 4244 N N . LEU A 1 557 ? -27.063 53.294 35.394 1.00 33.62 557 LEU A N 1
ATOM 4245 C CA . LEU A 1 557 ? -27.256 54.095 36.612 1.00 33.62 557 LEU A CA 1
ATOM 4246 C C . LEU A 1 557 ? -28.370 53.644 37.570 1.00 33.62 557 LEU A C 1
ATOM 4248 O O . LEU A 1 557 ? -29.511 54.081 37.498 1.00 33.62 557 LEU A O 1
ATOM 4252 N N . GLY A 1 558 ? -27.964 52.834 38.559 1.00 35.88 558 GLY A N 1
ATOM 4253 C CA . GLY A 1 558 ? -28.764 52.572 39.758 1.00 35.88 558 GLY A CA 1
ATOM 4254 C C . GLY A 1 558 ? -28.258 51.464 40.691 1.00 35.88 558 GLY A C 1
ATOM 4255 O O . GLY A 1 558 ? -29.087 50.722 41.193 1.00 35.88 558 GLY A O 1
ATOM 4256 N N . VAL A 1 559 ? -26.945 51.273 40.919 1.00 37.75 559 VAL A N 1
ATOM 4257 C CA . VAL A 1 559 ? -26.450 50.216 41.839 1.00 37.75 559 VAL A CA 1
ATOM 4258 C C . VAL A 1 559 ? -25.125 50.614 42.512 1.00 37.75 559 VAL A C 1
ATOM 4260 O O . VAL A 1 559 ? -24.050 50.258 42.039 1.00 37.75 559 VAL A O 1
ATOM 4263 N N . SER A 1 560 ? -25.167 51.340 43.631 1.00 37.06 560 SER A N 1
ATOM 4264 C CA . SER A 1 560 ? -23.964 51.612 44.451 1.00 37.06 560 SER A CA 1
ATOM 4265 C C . SER A 1 560 ? -24.078 51.180 45.921 1.00 37.06 560 SER A C 1
ATOM 4267 O O . SER A 1 560 ? -23.077 51.212 46.629 1.00 37.06 560 SER A O 1
ATOM 4269 N N . LEU A 1 561 ? -25.225 50.643 46.365 1.00 39.50 561 LEU A N 1
ATOM 4270 C CA . LEU A 1 561 ? -25.395 50.072 47.718 1.00 39.50 561 LEU A CA 1
ATOM 4271 C C . LEU A 1 561 ? -25.689 48.558 47.753 1.00 39.50 561 LEU A C 1
ATOM 4273 O O . LEU A 1 561 ? -25.648 47.950 48.817 1.00 39.50 561 LEU A O 1
ATOM 4277 N N . THR A 1 562 ? -25.865 47.908 46.599 1.00 48.19 562 THR A N 1
ATOM 4278 C CA . THR A 1 562 ? -26.031 46.441 46.473 1.00 48.19 562 THR A CA 1
ATOM 4279 C C . THR A 1 562 ? -24.725 45.696 46.136 1.00 48.19 562 THR A C 1
ATOM 4281 O O . THR A 1 562 ? -24.692 44.467 46.115 1.00 48.19 562 THR A O 1
ATOM 4284 N N . VAL A 1 563 ? -23.619 46.415 45.894 1.00 49.19 563 VAL A N 1
ATOM 4285 C CA . VAL A 1 563 ? -22.349 45.839 45.395 1.00 49.19 563 VAL A CA 1
ATOM 4286 C C . VAL A 1 563 ? -21.528 45.141 46.491 1.00 49.19 563 VAL A C 1
ATOM 4288 O O . VAL A 1 563 ? -20.794 44.196 46.199 1.00 49.19 563 VAL A O 1
ATOM 4291 N N . THR A 1 564 ? -21.645 45.544 47.758 1.00 51.66 564 THR A N 1
ATOM 4292 C CA . THR A 1 564 ? -20.828 44.976 48.848 1.00 51.66 564 THR A CA 1
ATOM 4293 C C . THR A 1 564 ? -21.421 43.691 49.431 1.00 51.66 564 THR A C 1
ATOM 4295 O O . THR A 1 564 ? -20.680 42.735 49.653 1.00 51.66 564 THR A O 1
ATOM 4298 N N . SER A 1 565 ? -22.747 43.594 49.588 1.00 55.38 565 SER A N 1
ATOM 4299 C CA . SER A 1 565 ? -23.416 42.375 50.079 1.00 55.38 565 SER A CA 1
ATOM 4300 C C . SER A 1 565 ? -23.410 41.236 49.048 1.00 55.38 565 SER A C 1
ATOM 4302 O O . SER A 1 565 ? -23.237 40.070 49.414 1.00 55.38 565 SER A O 1
ATOM 4304 N N . GLY A 1 566 ? -23.491 41.561 47.751 1.00 58.62 566 GLY A N 1
ATOM 4305 C CA . GLY A 1 566 ? -23.389 40.584 46.662 1.00 58.62 566 GLY A CA 1
ATOM 4306 C C . GLY A 1 566 ? -22.015 39.905 46.558 1.00 58.62 566 GLY A C 1
ATOM 4307 O O . GLY A 1 566 ? -21.938 38.726 46.211 1.00 58.62 566 GLY A O 1
ATOM 4308 N N . ARG A 1 567 ? -20.921 40.599 46.912 1.00 69.50 567 ARG A N 1
ATOM 4309 C CA . ARG A 1 567 ? -19.558 40.029 46.874 1.00 69.50 567 ARG A CA 1
ATOM 4310 C C . ARG A 1 567 ? -19.348 38.933 47.918 1.00 69.50 567 ARG A C 1
ATOM 4312 O O . ARG A 1 567 ? -18.806 37.887 47.573 1.00 69.50 567 ARG A O 1
ATOM 4319 N N . PHE A 1 568 ? -19.841 39.117 49.145 1.00 68.12 568 PHE A N 1
ATOM 4320 C CA . PHE A 1 568 ? -19.752 38.090 50.193 1.00 68.12 568 PHE A CA 1
ATOM 4321 C C . PHE A 1 568 ? -20.618 36.862 49.886 1.00 68.12 568 PHE A C 1
ATOM 4323 O O . PHE A 1 568 ? -20.198 35.730 50.127 1.00 68.12 568 PHE A O 1
ATOM 4330 N N . ALA A 1 569 ? -21.806 37.066 49.308 1.00 67.94 569 ALA A N 1
ATOM 4331 C CA . ALA A 1 569 ? -22.658 35.976 48.834 1.00 67.94 569 ALA A CA 1
ATOM 4332 C C . ALA A 1 569 ? -21.979 35.159 47.721 1.00 67.94 569 ALA A C 1
ATOM 4334 O O . ALA A 1 569 ? -21.979 33.928 47.764 1.00 67.94 569 ALA A O 1
ATOM 4335 N N . LYS A 1 570 ? -21.342 35.841 46.760 1.00 75.88 570 LYS A N 1
ATOM 4336 C CA . LYS A 1 570 ? -20.610 35.198 45.662 1.00 75.88 570 LYS A CA 1
ATOM 4337 C C . LYS A 1 570 ? -19.366 34.454 46.156 1.00 75.88 570 LYS A C 1
ATOM 4339 O O . LYS A 1 570 ? -19.150 33.329 45.726 1.00 75.88 570 LYS A O 1
ATOM 4344 N N . GLN A 1 571 ? -18.613 35.019 47.103 1.00 80.88 571 GLN A N 1
ATOM 4345 C CA . GLN A 1 571 ? -17.465 34.346 47.725 1.00 80.88 571 GLN A CA 1
ATOM 4346 C C . GLN A 1 571 ? -17.869 33.078 48.493 1.00 80.88 571 GLN A C 1
ATOM 4348 O O . GLN A 1 571 ? -17.187 32.067 48.375 1.00 80.88 571 GLN A O 1
ATOM 4353 N N . ARG A 1 572 ? -19.000 33.087 49.219 1.00 77.94 572 ARG A N 1
ATOM 4354 C CA . ARG A 1 572 ? -19.511 31.889 49.919 1.00 77.94 572 ARG A CA 1
ATOM 4355 C C . ARG A 1 572 ? -20.008 30.789 48.978 1.00 77.94 572 ARG A C 1
ATOM 4357 O O . ARG A 1 572 ? -19.908 29.617 49.316 1.00 77.94 572 ARG A O 1
ATOM 4364 N N . LEU A 1 573 ? -20.562 31.144 47.818 1.00 80.12 573 LEU A N 1
ATOM 4365 C CA . LEU A 1 573 ? -20.908 30.157 46.786 1.00 80.12 573 LEU A CA 1
ATOM 4366 C C . LEU A 1 573 ? -19.650 29.620 46.091 1.00 80.12 573 LEU A C 1
ATOM 4368 O O . LEU A 1 573 ? -19.549 28.424 45.847 1.00 80.12 573 LEU A O 1
ATOM 4372 N N . GLN A 1 574 ? -18.663 30.483 45.837 1.00 86.25 574 GLN A N 1
ATOM 4373 C CA . GLN A 1 574 ? -17.374 30.083 45.267 1.00 86.25 574 GLN A CA 1
ATOM 4374 C C . GLN A 1 574 ? -16.566 29.176 46.203 1.00 86.25 574 GLN A C 1
ATOM 4376 O O . GLN A 1 574 ? -15.842 28.322 45.707 1.00 86.25 574 GLN A O 1
ATOM 4381 N N . SER A 1 575 ? -16.711 29.308 47.527 1.00 87.12 575 SER A N 1
ATOM 4382 C CA . SER A 1 575 ? -15.998 28.456 48.487 1.00 87.12 575 SER A CA 1
ATOM 4383 C C . SER A 1 575 ? -16.511 27.015 48.560 1.00 87.12 575 SER A C 1
ATOM 4385 O O . SER A 1 575 ? -15.789 26.165 49.060 1.00 87.12 575 SER A O 1
ATOM 4387 N N . VAL A 1 576 ? -17.741 26.733 48.105 1.00 90.38 576 VAL A N 1
ATOM 4388 C CA . VAL A 1 576 ? -18.260 25.350 48.025 1.00 90.38 576 VAL A CA 1
ATOM 4389 C C . VAL A 1 576 ? -17.753 24.646 46.760 1.00 90.38 576 VAL A C 1
ATOM 4391 O O . VAL A 1 576 ? -17.596 23.430 46.764 1.00 90.38 576 VAL A O 1
ATOM 4394 N N . GLY A 1 577 ? -17.453 25.412 45.704 1.00 91.81 577 GLY A N 1
ATOM 4395 C CA . GLY A 1 577 ? -16.988 24.885 44.422 1.00 91.81 577 GLY A CA 1
ATOM 4396 C C . GLY A 1 577 ? -18.034 24.027 43.687 1.00 91.81 577 GLY A C 1
ATOM 4397 O O . GLY A 1 577 ? -19.061 23.643 44.258 1.00 91.81 577 GLY A O 1
ATOM 4398 N N . PRO A 1 578 ? -17.823 23.744 42.391 1.00 94.38 578 PRO A N 1
ATOM 4399 C CA . PRO A 1 578 ? -18.585 22.707 41.706 1.00 94.38 578 PRO A CA 1
ATOM 4400 C C . PRO A 1 578 ? -18.264 21.335 42.312 1.00 94.38 578 PRO A C 1
ATOM 4402 O O . PRO A 1 578 ? -17.133 21.090 42.725 1.00 94.38 578 PRO A O 1
ATOM 4405 N N . TRP A 1 579 ? -19.246 20.433 42.333 1.00 95.56 579 TRP A N 1
ATOM 4406 C CA . TRP A 1 579 ? -19.014 19.052 42.747 1.00 95.56 579 TRP A CA 1
ATOM 4407 C C . TRP A 1 579 ? -18.007 18.354 41.817 1.00 95.56 579 TRP A C 1
ATOM 4409 O O . TRP A 1 579 ? -18.190 18.331 40.593 1.00 95.56 579 TRP A O 1
ATOM 4419 N N . GLN A 1 580 ? -16.961 17.786 42.417 1.00 94.62 580 GLN A N 1
ATOM 4420 C CA . GLN A 1 580 ? -15.879 17.053 41.760 1.00 94.62 580 GLN A CA 1
ATOM 4421 C C . GLN A 1 580 ? -15.692 15.717 42.494 1.00 94.62 580 GLN A C 1
ATOM 4423 O O . GLN A 1 580 ? -14.992 15.685 43.508 1.00 94.62 580 GLN A O 1
ATOM 4428 N N . PRO A 1 581 ? -16.356 14.630 42.052 1.00 88.75 581 PRO A N 1
ATOM 4429 C CA . PRO A 1 581 ? -16.298 13.338 42.740 1.00 88.75 581 PRO A CA 1
ATOM 4430 C C . PRO A 1 581 ? -14.875 12.768 42.823 1.00 88.75 581 PRO A C 1
ATOM 4432 O O . PRO A 1 581 ? -14.571 12.030 43.750 1.00 88.75 581 PRO A O 1
ATOM 4435 N N . GLU A 1 582 ? -13.988 13.154 41.906 1.00 88.56 582 GLU A N 1
ATOM 4436 C CA . GLU A 1 582 ? -12.570 12.790 41.884 1.00 88.56 582 GLU A CA 1
ATOM 4437 C C . GLU A 1 582 ? -11.751 13.300 43.089 1.00 88.56 582 GLU A C 1
ATOM 4439 O O . GLU A 1 582 ? -10.649 12.812 43.317 1.00 88.56 582 GLU A O 1
ATOM 4444 N N . LEU A 1 583 ? -12.276 14.255 43.868 1.00 89.88 583 LEU A N 1
ATOM 4445 C CA . LEU A 1 583 ? -11.617 14.812 45.059 1.00 89.88 583 LEU A CA 1
ATOM 4446 C C . LEU A 1 583 ? -12.088 14.180 46.380 1.00 89.88 583 LEU A C 1
ATOM 4448 O O . LEU A 1 583 ? -11.752 14.682 47.453 1.00 89.88 583 LEU A O 1
ATOM 4452 N N . VAL A 1 584 ? -12.905 13.126 46.329 1.00 90.62 584 VAL A N 1
ATOM 4453 C CA . VAL A 1 584 ? -13.383 12.439 47.536 1.00 90.62 584 VAL A CA 1
ATOM 4454 C C . VAL A 1 584 ? -12.254 11.571 48.102 1.00 90.62 584 VAL A C 1
ATOM 4456 O O . VAL A 1 584 ? -12.005 10.476 47.605 1.00 90.62 584 VAL A O 1
ATOM 4459 N N . GLU A 1 585 ? -11.576 12.074 49.139 1.00 79.31 585 GLU A N 1
ATOM 4460 C CA . GLU A 1 585 ? -10.520 11.358 49.883 1.00 79.31 585 GLU A CA 1
ATOM 4461 C C . GLU A 1 585 ? -11.035 10.193 50.723 1.00 79.31 585 GLU A C 1
ATOM 4463 O O . GLU A 1 585 ? -12.139 10.258 51.315 1.00 79.31 585 GLU A O 1
#

Solvent-accessible surface area (backbone atoms only — not comparable to full-atom values): 31957 Å² total; per-residue (Å²): 118,75,77,64,57,57,57,52,36,47,54,50,15,56,51,26,39,51,49,16,51,55,25,46,78,70,65,38,29,72,58,14,36,53,26,15,51,50,12,35,73,48,29,76,82,48,56,66,31,39,45,54,34,14,53,22,29,43,73,71,65,39,46,72,59,14,43,42,25,40,53,17,39,42,66,76,61,34,78,90,67,54,50,74,67,54,50,54,52,47,50,55,55,56,51,59,62,74,66,62,69,93,83,64,86,75,82,68,68,76,69,80,70,73,84,60,89,62,79,58,60,74,36,49,53,51,22,53,52,25,54,77,72,66,38,24,47,49,7,35,40,32,18,52,51,30,35,68,68,36,70,83,42,29,69,34,27,41,49,27,12,52,16,25,43,65,62,67,37,56,67,62,11,45,54,26,39,51,50,10,42,73,62,67,48,77,58,71,67,57,53,54,46,45,67,66,52,50,51,59,18,12,32,42,37,40,38,69,60,63,62,81,89,29,67,87,50,62,43,79,43,45,42,45,91,95,54,69,62,71,69,46,80,41,98,86,71,29,38,36,35,63,74,34,63,34,85,48,62,32,39,38,37,40,33,22,60,20,34,42,68,37,75,44,80,41,73,50,31,53,65,45,37,71,47,76,45,79,43,71,56,55,78,52,33,41,21,36,40,36,34,50,73,58,69,70,86,68,42,48,39,35,39,38,35,71,69,47,76,43,81,50,61,59,54,39,76,46,80,43,36,26,47,79,30,28,43,36,28,33,41,97,36,33,55,26,80,46,76,57,94,60,53,54,79,38,76,46,78,46,60,65,70,70,36,21,14,9,27,42,36,39,28,53,43,55,29,43,20,42,37,42,35,42,29,33,26,90,87,70,49,75,49,78,46,80,46,80,39,58,60,90,43,56,51,64,40,88,88,35,44,50,42,28,25,70,69,45,72,51,59,33,36,57,16,29,49,28,39,43,34,40,41,25,93,71,31,45,65,51,76,44,81,44,77,42,60,45,58,34,87,37,78,49,74,46,81,54,76,84,29,78,25,39,62,60,46,21,54,52,36,52,52,48,52,54,49,48,53,49,42,53,52,52,40,52,54,54,49,56,72,65,40,80,81,61,86,84,83,83,90,81,83,80,80,82,55,58,79,62,50,55,57,51,55,59,54,49,53,50,47,54,52,59,70,67,44,52,88,91,63,73,50,66,66,60,55,52,49,45,53,51,52,52,54,56,52,53,60,56,50,70,68,56,71,80,74,75,88,79,88,88,82,88,85,85,87,89,78,85,82,61,63,67,65,50,50,57,42,50,50,52,52,58,72,68,52,79,92,57,68,91,74,70,125

Mean predicted aligned error: 13.33 Å